Protein AF-A0A8T3A124-F1 (afdb_monomer_lite)

Organism: Dendrobium nobile (NCBI:txid94219)

Secondary structure (DSSP, 8-state):
-HHHHHHHHHHHTT---S-----HHHHHHHHHH--EEETTEEEPPPP--S---GGG---EEEETTTEEEEEEEEE--SSHHHHHHHHHHHGGG--SSS-EEEEEE-----SGGGEESSSPP---HHHHHHHHHHHHTTEEEPPEES-S-SEE----GGG--EE--EEEEEEHHHHHH-TT--EEE---SSSSBPPEEE-SSS-----------GGGTT-HHHHHHHHHHHSS---S-HHHHHHHHHHHHHHHHHHHHHHHTHHHHHHHHHHHHHHHHHHHHHH-----EEEEEE--SHHHHHHHHHS-TTTEEEEEEES-SEEE-GGGHHHHHTTSS-GGGGEEE-TTTEEEEEEEEEETTTTEEEEEESS--SSSS-SEEEEE-SEEEE---EEE--TT-TTHHHH-EEHHHHHHHHH-TTS-TTT---HHHHHHHHHHHHTSTT--HHHHHHHTEEEEE--SHHHHHHHHHHHHIIIIIIHHH-GGGGGG-EEEEE-SSSSSSTTS-HHHHHHHHHHHHHTT-EEETT-EEEEEETTEEEEEETTTEEEEEE-SEEEE---EEE-HHHHHHTTS--TTEEE-GGG-------HHHHHHHHHHHH-TT--SEE-HHHHHHHHHHHTTSHHHHHHHHHTT-SSTTHHHHTTSSS--TT--PEEHHHHHHHH-

Foldseek 3Di:
DVVVLVVVVVQVVPDDPQQDDPDPVQVVVCQAFDWEAEQRHTDTDDDDDPDDDLVQQRDQDQDVPLGTEGEEEDDADLDQVSLLVVLVSCQVVLDPPAKYKYWGFSNAAQDQLQKDADDGDDCDNNNVSVVVSCVVSQKAFAAEDFFSFFFWPPDDARPIMTGNGTTMIMHPRLCVSPVPWYKYFFFDDPYRGTYIYTYSDDDPPPPDDQGDDPVCVVDPVLVVLLVVLLPDDDDDPPVVNVVSSVVSSSVSSSVVCCVVCVVVVVVVVVVRVVSRVVSNVVRDPDPAAEEEEEDQEDVRVVCVVPDRCSRHLYEYEYQDQWYFQQLCLLCVLLPVDPLVVRIDGNNPRYDNWDFPAADVPQQKTWTAHPPDDPDPDRRIDIDHGRFYEYEHAWDFDPVPQACCVPAAAESRVLSVVCSVPPDDPPPNPRSNNLQVVLLVVLPDPPDDLVSLLLSQEEEEEAQAPSSLSNLVSVLCSCPPPVCVVRVPSNVSHAAEYAELAPWHNVVDDPVVRVVSVVVCVVSRYHYHYNWDFRHDDNFWTWTQHPVPGIDIDGHSHYYYHDGTHADPNLVVVVVPDDPRYHYDHNNDDDPDDPPVVCLVVLVVVLPPVVPQWHWPVSCVVSQVVVVVRVVVVVVCVVVVHPGLVVLVPVVDPDDDPTDDTHHSVNVVVSVD

Structure (mmCIF, N/CA/C/O backbone):
data_AF-A0A8T3A124-F1
#
_entry.id   AF-A0A8T3A124-F1
#
loop_
_atom_site.group_PDB
_atom_site.id
_atom_site.type_symbol
_atom_site.label_atom_id
_atom_site.label_alt_id
_atom_site.label_comp_id
_atom_site.label_asym_id
_atom_site.label_entity_id
_atom_site.label_seq_id
_atom_site.pdbx_PDB_ins_code
_atom_site.Cartn_x
_atom_site.Cartn_y
_atom_site.Cartn_z
_atom_site.occupancy
_atom_site.B_iso_or_equiv
_atom_site.auth_seq_id
_atom_site.auth_comp_id
_atom_site.auth_asym_id
_atom_site.auth_atom_id
_atom_site.pdbx_PDB_model_num
ATOM 1 N N . MET A 1 1 ? 6.780 -25.865 -38.787 1.00 28.72 1 MET A N 1
ATOM 2 C CA . MET A 1 1 ? 7.844 -25.115 -38.079 1.00 28.72 1 MET A CA 1
ATOM 3 C C . MET A 1 1 ? 9.268 -25.587 -38.412 1.00 28.72 1 MET A C 1
ATOM 5 O O . MET A 1 1 ? 10.178 -24.807 -38.182 1.00 28.72 1 MET A O 1
ATOM 9 N N . GLY A 1 2 ? 9.491 -26.774 -39.008 1.00 23.38 2 GLY A N 1
ATOM 10 C CA . GLY A 1 2 ? 10.838 -27.238 -39.412 1.00 23.38 2 GLY A CA 1
ATOM 11 C C . GLY A 1 2 ? 11.516 -26.424 -40.530 1.00 23.38 2 GLY A C 1
ATOM 12 O O . GLY A 1 2 ? 12.700 -26.127 -40.435 1.00 23.38 2 GLY A O 1
ATOM 13 N N . ASN A 1 3 ? 10.759 -25.941 -41.523 1.00 30.33 3 ASN A N 1
ATOM 14 C CA . ASN A 1 3 ? 11.331 -25.224 -42.679 1.00 30.33 3 ASN A CA 1
ATOM 15 C C . ASN A 1 3 ? 11.833 -23.800 -42.371 1.00 30.33 3 ASN A C 1
ATOM 17 O O . ASN A 1 3 ? 12.594 -23.243 -43.152 1.00 30.33 3 ASN A O 1
ATOM 21 N N . PHE A 1 4 ? 11.430 -23.190 -41.250 1.00 31.45 4 PHE A N 1
ATOM 22 C CA . PHE A 1 4 ? 11.894 -21.845 -40.875 1.00 31.45 4 PHE A CA 1
ATOM 23 C C . PHE A 1 4 ? 13.368 -21.860 -40.434 1.00 31.45 4 PHE A C 1
ATOM 25 O O . PHE A 1 4 ? 14.126 -20.941 -40.738 1.00 31.45 4 PHE A O 1
ATOM 32 N N . TRP A 1 5 ? 13.790 -22.947 -39.783 1.00 30.14 5 TRP A N 1
ATOM 33 C CA . TRP A 1 5 ? 15.147 -23.125 -39.269 1.00 30.14 5 TRP A CA 1
ATOM 34 C C . TRP A 1 5 ? 16.135 -23.557 -40.359 1.00 30.14 5 TRP A C 1
ATOM 36 O O . TRP A 1 5 ? 17.241 -23.027 -40.433 1.00 30.14 5 TRP A O 1
ATOM 46 N N . GLU A 1 6 ? 15.708 -24.425 -41.279 1.00 29.27 6 GLU A N 1
ATOM 47 C CA . GLU A 1 6 ? 16.516 -24.868 -42.426 1.00 29.27 6 GLU A CA 1
ATOM 48 C C . GLU A 1 6 ? 16.848 -23.727 -43.409 1.00 29.27 6 GLU A C 1
ATOM 50 O O . GLU A 1 6 ? 17.947 -23.664 -43.966 1.00 29.27 6 GLU A O 1
ATOM 55 N N . ILE A 1 7 ? 15.925 -22.775 -43.583 1.00 34.12 7 ILE A N 1
ATOM 56 C CA . ILE A 1 7 ? 16.120 -21.586 -44.427 1.00 34.12 7 ILE A CA 1
ATOM 57 C C . ILE A 1 7 ? 17.088 -20.592 -43.761 1.00 34.12 7 ILE A C 1
ATOM 59 O O . ILE A 1 7 ? 17.948 -20.009 -44.433 1.00 34.12 7 ILE A O 1
ATOM 63 N N . LEU A 1 8 ? 17.028 -20.446 -42.430 1.00 31.14 8 LEU A N 1
ATOM 64 C CA . LEU A 1 8 ? 17.985 -19.630 -41.679 1.00 31.14 8 LEU A CA 1
ATOM 65 C C . LEU A 1 8 ? 19.408 -20.208 -41.778 1.00 31.14 8 LEU A C 1
ATOM 67 O O . LEU A 1 8 ? 20.353 -19.457 -42.025 1.00 31.14 8 LEU A O 1
ATOM 71 N N . LEU A 1 9 ? 19.545 -21.536 -41.686 1.00 32.53 9 LEU A N 1
ATOM 72 C CA . LEU A 1 9 ? 20.808 -22.283 -41.793 1.00 32.53 9 LEU A CA 1
ATOM 73 C C . LEU A 1 9 ? 21.434 -22.225 -43.194 1.00 32.53 9 LEU A C 1
ATOM 75 O O . LEU A 1 9 ? 22.637 -21.999 -43.337 1.00 32.53 9 LEU A O 1
ATOM 79 N N . ASN A 1 10 ? 20.629 -22.367 -44.249 1.00 30.66 10 ASN A N 1
ATOM 80 C CA . ASN A 1 10 ? 21.133 -22.303 -45.624 1.00 30.66 10 ASN A CA 1
ATOM 81 C C . ASN A 1 10 ? 21.498 -20.873 -46.059 1.00 30.66 10 ASN A C 1
ATOM 83 O O . ASN A 1 10 ? 22.416 -20.690 -46.861 1.00 30.66 10 ASN A O 1
ATOM 87 N N . SER A 1 11 ? 20.847 -19.845 -45.499 1.00 30.91 11 SER A N 1
ATOM 88 C CA . SER A 1 11 ? 21.196 -18.442 -45.776 1.00 30.91 11 SER A CA 1
ATOM 89 C C . SER A 1 11 ? 22.445 -17.959 -45.019 1.00 30.91 11 SER A C 1
ATOM 91 O O . SER A 1 11 ? 23.184 -17.117 -45.536 1.00 30.91 11 SER A O 1
ATOM 93 N N . THR A 1 12 ? 22.728 -18.519 -43.837 1.00 31.86 12 THR A N 1
ATOM 94 C CA . THR A 1 12 ? 23.932 -18.220 -43.036 1.00 31.86 12 THR A CA 1
ATOM 95 C C . THR A 1 12 ? 25.175 -18.971 -43.520 1.00 31.86 12 THR A C 1
ATOM 97 O O . THR A 1 12 ? 26.263 -18.393 -43.501 1.00 31.86 12 THR A O 1
ATOM 100 N N . ARG A 1 13 ? 25.032 -20.191 -44.065 1.00 28.97 13 ARG A N 1
ATOM 101 C CA . ARG A 1 13 ? 26.141 -20.967 -44.664 1.00 28.97 13 ARG A CA 1
ATOM 102 C C . ARG A 1 13 ? 26.821 -20.294 -45.862 1.00 28.97 13 ARG A C 1
ATOM 104 O O . ARG A 1 13 ? 27.963 -20.616 -46.174 1.00 28.97 13 ARG A O 1
ATOM 111 N N . LEU A 1 14 ? 26.155 -19.363 -46.551 1.00 29.02 14 LEU A N 1
ATOM 112 C CA . LEU A 1 14 ? 26.583 -18.925 -47.884 1.00 29.02 14 LEU A CA 1
ATOM 113 C C . LEU A 1 14 ? 27.491 -17.689 -47.962 1.00 29.02 14 LEU A C 1
ATOM 115 O O . LEU A 1 14 ? 27.797 -17.302 -49.088 1.00 29.02 14 LEU A O 1
ATOM 119 N N . ARG A 1 15 ? 27.935 -17.081 -46.843 1.00 38.34 15 ARG A N 1
ATOM 120 C CA . ARG A 1 15 ? 29.091 -16.141 -46.753 1.00 38.34 15 ARG A CA 1
ATOM 121 C C . ARG A 1 15 ? 29.117 -15.413 -45.397 1.00 38.34 15 ARG A C 1
ATOM 123 O O . ARG A 1 15 ? 28.615 -14.292 -45.276 1.00 38.34 15 ARG A O 1
ATOM 130 N N . MET A 1 16 ? 29.784 -16.004 -44.411 1.00 31.59 16 MET A N 1
ATOM 131 C CA . MET A 1 16 ? 30.484 -15.262 -43.356 1.00 31.59 16 MET A CA 1
ATOM 132 C C . MET A 1 16 ? 31.980 -15.505 -43.582 1.00 31.59 16 MET A C 1
ATOM 134 O O . MET A 1 16 ? 32.408 -16.647 -43.697 1.00 31.59 16 MET A O 1
ATOM 138 N N . GLY A 1 17 ? 32.749 -14.440 -43.824 1.00 34.69 17 GLY A N 1
ATOM 139 C CA . GLY A 1 17 ? 34.181 -14.556 -44.120 1.00 34.69 17 GLY A CA 1
ATOM 140 C C . GLY A 1 17 ? 34.967 -15.065 -42.911 1.00 34.69 17 GLY A C 1
ATOM 141 O O . GLY A 1 17 ? 34.593 -14.728 -41.795 1.00 34.69 17 GLY A O 1
ATOM 142 N N . SER A 1 18 ? 36.007 -15.871 -43.174 1.00 32.72 18 SER A N 1
ATOM 143 C CA . SER A 1 18 ? 37.090 -16.403 -42.305 1.00 32.72 18 SER A CA 1
ATOM 144 C C . SER A 1 18 ? 36.782 -16.928 -40.889 1.00 32.72 18 SER A C 1
ATOM 146 O O . SER A 1 18 ? 37.664 -17.516 -40.279 1.00 32.72 18 SER A O 1
ATOM 148 N N . LEU A 1 19 ? 35.565 -16.789 -40.374 1.00 37.31 19 LEU A N 1
ATOM 149 C CA . LEU A 1 19 ? 35.101 -17.295 -39.085 1.00 37.31 19 LEU A CA 1
ATOM 150 C C . LEU A 1 19 ? 33.894 -18.194 -39.370 1.00 37.31 19 LEU A C 1
ATOM 152 O O . LEU A 1 19 ? 32.740 -17.772 -39.294 1.00 37.31 19 LEU A O 1
ATOM 156 N N . CYS A 1 20 ? 34.174 -19.411 -39.838 1.00 36.50 20 CYS A N 1
ATOM 157 C CA . CYS A 1 20 ? 33.150 -20.425 -40.080 1.00 36.50 20 CYS A CA 1
ATOM 158 C C . CYS A 1 20 ? 32.738 -21.081 -38.757 1.00 36.50 20 CYS A C 1
ATOM 160 O O . CYS A 1 20 ? 33.591 -21.470 -37.962 1.00 36.50 20 CYS A O 1
ATOM 162 N N . PHE A 1 21 ? 31.429 -21.221 -38.548 1.00 41.25 21 PHE A N 1
ATOM 163 C CA . PHE A 1 21 ? 30.849 -22.034 -37.480 1.00 41.25 21 PHE A CA 1
ATOM 164 C C . PHE A 1 21 ? 30.628 -23.444 -38.017 1.00 41.25 21 PHE A C 1
ATOM 166 O O . PHE A 1 21 ? 29.943 -23.612 -39.028 1.00 41.25 21 PHE A O 1
ATOM 173 N N . GLU A 1 22 ? 31.224 -24.443 -37.372 1.00 38.69 22 GLU A N 1
ATOM 174 C CA . GLU A 1 22 ? 31.132 -25.839 -37.814 1.00 38.69 22 GLU A CA 1
ATOM 175 C C . GLU A 1 22 ? 29.898 -26.566 -37.239 1.00 38.69 22 GLU A C 1
ATOM 177 O O . GLU A 1 22 ? 29.442 -27.540 -37.836 1.00 38.69 22 GLU A O 1
ATOM 182 N N . GLU A 1 23 ? 29.287 -26.067 -36.153 1.00 45.44 23 GLU A N 1
ATOM 183 C CA . GLU A 1 23 ? 28.230 -26.772 -35.404 1.00 45.44 23 GLU A CA 1
ATOM 184 C C . GLU A 1 23 ? 26.928 -25.956 -35.243 1.00 45.44 23 GLU A C 1
ATOM 186 O O . GLU A 1 23 ? 26.939 -24.750 -34.998 1.00 45.44 23 GLU A O 1
ATOM 191 N N . LEU A 1 24 ? 25.782 -26.641 -35.358 1.00 42.00 24 LEU A N 1
ATOM 192 C CA . LEU A 1 24 ? 24.419 -26.084 -35.264 1.00 42.00 24 LEU A CA 1
ATOM 193 C C . LEU A 1 24 ? 24.091 -25.540 -33.859 1.00 42.00 24 LEU A C 1
ATOM 195 O O . LEU A 1 24 ? 23.358 -24.564 -33.725 1.00 42.00 24 LEU A O 1
ATOM 199 N N . GLU A 1 25 ? 24.685 -26.142 -32.827 1.00 44.31 25 GLU A N 1
ATOM 200 C CA . GLU A 1 25 ? 24.523 -25.756 -31.418 1.00 44.31 25 GLU A CA 1
ATOM 201 C C . GLU A 1 25 ? 25.106 -24.359 -31.128 1.00 44.31 25 GLU A C 1
ATOM 203 O O . GLU A 1 25 ? 24.541 -23.607 -30.336 1.00 44.31 25 GLU A O 1
ATOM 208 N N . ALA A 1 26 ? 26.168 -23.952 -31.836 1.00 46.12 26 ALA A N 1
ATOM 209 C CA . ALA A 1 26 ? 26.762 -22.617 -31.701 1.00 46.12 26 ALA A CA 1
ATOM 210 C C . ALA A 1 26 ? 25.815 -21.498 -32.179 1.00 46.12 26 ALA A C 1
ATOM 212 O O . ALA A 1 26 ? 25.872 -20.368 -31.693 1.00 46.12 26 ALA A O 1
ATOM 213 N N . LEU A 1 27 ? 24.912 -21.805 -33.120 1.00 47.75 27 LEU A N 1
ATOM 214 C CA . LEU A 1 27 ? 23.897 -20.864 -33.600 1.00 47.75 27 LEU A CA 1
ATOM 215 C C . LEU A 1 27 ? 22.808 -20.629 -32.542 1.00 47.75 27 LEU A C 1
ATOM 217 O O . LEU A 1 27 ? 22.393 -19.489 -32.341 1.00 47.75 27 LEU A O 1
ATOM 221 N N . GLU A 1 28 ? 22.355 -21.689 -31.864 1.00 48.97 28 GLU A N 1
ATOM 222 C CA . GLU A 1 28 ? 21.362 -21.590 -30.785 1.00 48.97 28 GLU A CA 1
ATOM 223 C C . GLU A 1 28 ? 21.909 -20.796 -29.594 1.00 48.97 28 GLU A C 1
ATOM 225 O O . GLU A 1 28 ? 21.195 -19.964 -29.031 1.00 48.97 28 GLU A O 1
ATOM 230 N N . GLU A 1 29 ? 23.191 -20.971 -29.267 1.00 51.62 29 GLU A N 1
ATOM 231 C CA . GLU A 1 29 ? 23.844 -20.245 -28.177 1.00 51.62 29 GLU A CA 1
ATOM 232 C C . GLU A 1 29 ? 23.946 -18.742 -28.472 1.00 51.62 29 GLU A C 1
ATOM 234 O O . GLU A 1 29 ? 23.474 -17.940 -27.669 1.00 51.62 29 GLU A O 1
ATOM 239 N N . ILE A 1 30 ? 24.401 -18.336 -29.665 1.00 52.28 30 ILE A N 1
ATOM 240 C CA . ILE A 1 30 ? 24.423 -16.918 -30.088 1.00 52.28 30 ILE A CA 1
ATOM 241 C C . ILE A 1 30 ? 23.025 -16.277 -30.030 1.00 52.28 30 ILE A C 1
ATOM 243 O O . ILE A 1 30 ? 22.888 -15.094 -29.714 1.00 52.28 30 ILE A O 1
ATOM 247 N N . ILE A 1 31 ? 21.971 -17.041 -30.330 1.00 52.72 31 ILE A N 1
ATOM 248 C CA . ILE A 1 31 ? 20.587 -16.559 -30.228 1.00 52.72 31 ILE A CA 1
ATOM 249 C C . ILE A 1 31 ? 20.163 -16.425 -28.756 1.00 52.72 31 ILE A C 1
ATOM 251 O O . ILE A 1 31 ? 19.471 -15.464 -28.415 1.00 52.72 31 ILE A O 1
ATOM 255 N N . SER A 1 32 ? 20.595 -17.353 -27.896 1.00 53.75 32 SER A N 1
ATOM 256 C CA . SER A 1 32 ? 20.249 -17.399 -26.470 1.00 53.75 32 SER A CA 1
ATOM 257 C C . SER A 1 32 ? 20.956 -16.350 -25.606 1.00 53.75 32 SER A C 1
ATOM 259 O O . SER A 1 32 ? 20.372 -15.898 -24.631 1.00 53.75 32 SER A O 1
ATOM 261 N N . SER A 1 33 ? 22.171 -15.937 -25.970 1.00 55.03 33 SER A N 1
ATOM 262 C CA . SER A 1 33 ? 22.978 -14.961 -25.215 1.00 55.03 33 SER A CA 1
ATOM 263 C C . SER A 1 33 ? 23.183 -13.626 -25.941 1.00 55.03 33 SER A C 1
ATOM 265 O O . SER A 1 33 ? 23.828 -12.725 -25.423 1.00 55.03 33 SER A O 1
ATOM 267 N N . GLY A 1 34 ? 22.578 -13.463 -27.121 1.00 59.12 34 GLY A N 1
ATOM 268 C CA . GLY A 1 34 ? 22.602 -12.229 -27.907 1.00 59.12 34 GLY A CA 1
ATOM 269 C C . GLY A 1 34 ? 23.799 -12.134 -28.870 1.00 59.12 34 GLY A C 1
ATOM 270 O O . GLY A 1 34 ? 24.892 -12.577 -28.557 1.00 59.12 34 GLY A O 1
ATOM 271 N N . PRO A 1 35 ? 23.645 -11.552 -30.074 1.00 65.31 35 PRO A N 1
ATOM 272 C CA . PRO A 1 35 ? 24.739 -11.509 -31.045 1.00 65.31 35 PRO A CA 1
ATOM 273 C C . PRO A 1 35 ? 25.765 -10.394 -30.761 1.00 65.31 35 PRO A C 1
ATOM 275 O O . PRO A 1 35 ? 25.396 -9.222 -30.641 1.00 65.31 35 PRO A O 1
ATOM 278 N N . TRP A 1 36 ? 27.059 -10.743 -30.760 1.00 69.31 36 TRP A N 1
ATOM 279 C CA . TRP A 1 36 ? 28.193 -9.807 -30.650 1.00 69.31 36 TRP A CA 1
ATOM 280 C C . TRP A 1 36 ? 28.793 -9.465 -32.005 1.00 69.31 36 TRP A C 1
ATOM 282 O O . TRP A 1 36 ? 28.985 -10.334 -32.859 1.00 69.31 36 TRP A O 1
ATOM 292 N N . TYR A 1 37 ? 29.154 -8.195 -32.180 1.00 66.69 37 TYR A N 1
ATOM 293 C CA . TYR A 1 37 ? 29.733 -7.695 -33.417 1.00 66.69 37 TYR A CA 1
ATOM 294 C C . TYR A 1 37 ? 31.048 -6.961 -33.172 1.00 66.69 37 TYR A C 1
ATOM 296 O O . TYR A 1 37 ? 31.116 -6.056 -32.343 1.00 66.69 37 TYR A O 1
ATOM 304 N N . VAL A 1 38 ? 32.062 -7.266 -33.982 1.00 61.50 38 VAL A N 1
ATOM 305 C CA . VAL A 1 38 ? 33.296 -6.470 -34.075 1.00 61.50 38 VAL A CA 1
ATOM 306 C C . VAL A 1 38 ? 33.450 -5.990 -35.516 1.00 61.50 38 VAL A C 1
ATOM 308 O O . VAL A 1 38 ? 33.453 -6.790 -36.454 1.00 61.50 38 VAL A O 1
ATOM 311 N N . ASN A 1 39 ? 33.476 -4.669 -35.721 1.00 64.50 39 ASN A N 1
ATOM 312 C CA . ASN A 1 39 ? 33.445 -4.015 -37.042 1.00 64.50 39 ASN A CA 1
ATOM 313 C C . ASN A 1 39 ? 32.312 -4.505 -37.973 1.00 64.50 39 ASN A C 1
ATOM 315 O O . ASN A 1 39 ? 32.400 -4.470 -39.205 1.00 64.50 39 ASN A O 1
ATOM 319 N N . GLY A 1 40 ? 31.200 -4.950 -37.383 1.00 56.09 40 GLY A N 1
ATOM 320 C CA . GLY A 1 40 ? 30.032 -5.456 -38.100 1.00 56.09 40 GLY A CA 1
ATOM 321 C C . GLY A 1 40 ? 30.149 -6.892 -38.621 1.00 56.09 40 GLY A C 1
ATOM 322 O O . GLY A 1 40 ? 29.296 -7.284 -39.419 1.00 56.09 40 GLY A O 1
ATOM 323 N N . ASN A 1 41 ? 31.154 -7.656 -38.184 1.00 56.72 41 ASN A N 1
ATOM 324 C CA . ASN A 1 41 ? 31.201 -9.112 -38.326 1.00 56.72 41 ASN A CA 1
ATOM 325 C C . ASN A 1 41 ? 30.688 -9.764 -37.039 1.00 56.72 41 ASN A C 1
ATOM 327 O O . ASN A 1 41 ? 31.004 -9.274 -35.956 1.00 56.72 41 ASN A O 1
ATOM 331 N N . ILE A 1 42 ? 29.901 -10.838 -37.161 1.00 57.09 42 ILE A N 1
ATOM 332 C CA . ILE A 1 42 ? 29.441 -11.623 -36.007 1.00 57.09 42 ILE A CA 1
ATOM 333 C C . ILE A 1 42 ? 30.635 -12.400 -35.460 1.00 57.09 42 ILE A C 1
ATOM 335 O O . ILE A 1 42 ? 31.315 -13.087 -36.221 1.00 57.09 42 ILE A O 1
ATOM 339 N N . VAL A 1 43 ? 30.865 -12.301 -34.155 1.00 58.59 43 VAL A N 1
ATOM 340 C CA . VAL A 1 43 ? 31.823 -13.147 -33.437 1.00 58.59 43 VAL A CA 1
ATOM 341 C C . VAL A 1 43 ? 30.998 -14.157 -32.651 1.00 58.59 43 VAL A C 1
ATOM 343 O O . VAL A 1 43 ? 30.128 -13.754 -31.881 1.00 58.59 43 VAL A O 1
ATOM 346 N N . GLY A 1 44 ? 31.174 -15.450 -32.916 1.00 50.19 44 GLY A N 1
ATOM 347 C CA . GLY A 1 44 ? 30.336 -16.476 -32.293 1.00 50.19 44 GLY A CA 1
ATOM 348 C C . GLY A 1 44 ? 31.027 -17.212 -31.160 1.00 50.19 44 GLY A C 1
ATOM 349 O O . GLY A 1 44 ? 32.249 -17.205 -31.056 1.00 50.19 44 GLY A O 1
ATOM 350 N N . MET A 1 45 ? 30.202 -17.819 -30.312 1.00 48.62 45 MET A N 1
ATOM 351 C CA . MET A 1 45 ? 30.602 -18.461 -29.066 1.00 48.62 45 MET A CA 1
ATOM 352 C C . MET A 1 45 ? 30.986 -19.918 -29.297 1.00 48.62 45 MET A C 1
ATOM 354 O O . MET A 1 45 ? 30.255 -20.636 -29.973 1.00 48.62 45 MET A O 1
ATOM 358 N N . ASP A 1 46 ? 32.083 -20.366 -28.691 1.00 41.91 46 ASP A N 1
ATOM 359 C CA . ASP A 1 46 ? 32.303 -21.794 -28.463 1.00 41.91 46 ASP A CA 1
ATOM 360 C C . ASP A 1 46 ? 31.860 -22.151 -27.039 1.00 41.91 46 ASP A C 1
ATOM 362 O O . ASP A 1 46 ? 32.154 -21.424 -26.082 1.00 41.91 46 ASP A O 1
ATOM 366 N N . ARG A 1 47 ? 31.231 -23.322 -26.874 1.00 37.69 47 ARG A N 1
ATOM 367 C CA . ARG A 1 47 ? 31.096 -23.958 -25.559 1.00 37.69 47 ARG A CA 1
ATOM 368 C C . ARG A 1 47 ? 32.472 -24.152 -24.933 1.00 37.69 47 ARG A C 1
ATOM 370 O O . ARG A 1 47 ? 33.363 -24.754 -25.527 1.00 37.69 47 ARG A O 1
ATOM 377 N N . TRP A 1 48 ? 32.587 -23.788 -23.664 1.00 34.56 48 TRP A N 1
ATOM 378 C CA . TRP A 1 48 ? 33.675 -24.233 -22.800 1.00 34.56 48 TRP A CA 1
ATOM 379 C C . TRP A 1 48 ? 33.685 -25.782 -22.731 1.00 34.56 48 TRP A C 1
ATOM 381 O O . TRP A 1 48 ? 32.784 -26.381 -22.136 1.00 34.56 48 TRP A O 1
ATOM 391 N N . LYS A 1 49 ? 34.666 -26.443 -23.369 1.00 32.88 49 LYS A N 1
ATOM 392 C CA . LYS A 1 49 ? 35.010 -27.870 -23.185 1.00 32.88 49 LYS A CA 1
ATOM 393 C C . LYS A 1 49 ? 36.377 -27.954 -22.487 1.00 32.88 49 LYS A C 1
ATOM 395 O O . LYS A 1 49 ? 37.266 -27.166 -22.779 1.00 32.88 49 LYS A O 1
ATOM 400 N N . ILE A 1 50 ? 36.531 -28.937 -21.593 1.00 32.50 50 ILE A N 1
ATOM 401 C CA . ILE A 1 50 ? 37.646 -29.160 -20.635 1.00 32.50 50 ILE A CA 1
ATOM 402 C C . ILE A 1 50 ? 39.058 -29.247 -21.266 1.00 32.50 50 ILE A C 1
ATOM 404 O O . ILE A 1 50 ? 40.055 -29.207 -20.554 1.00 32.50 50 ILE A O 1
ATOM 408 N N . ALA A 1 51 ? 39.175 -29.302 -22.591 1.00 32.34 51 ALA A N 1
ATOM 409 C CA . ALA A 1 51 ? 40.447 -29.205 -23.294 1.00 32.34 51 ALA A CA 1
ATOM 410 C C . ALA A 1 51 ? 40.488 -27.896 -24.090 1.00 32.34 51 ALA A C 1
ATOM 412 O O . ALA A 1 51 ? 40.058 -27.840 -25.242 1.00 32.34 51 ALA A O 1
ATOM 413 N N . PHE A 1 52 ? 41.009 -26.836 -23.473 1.00 40.03 52 PHE A N 1
ATOM 414 C CA . PHE A 1 52 ? 41.429 -25.652 -24.209 1.00 40.03 52 PHE A CA 1
ATOM 415 C C . PHE A 1 52 ? 42.615 -26.052 -25.101 1.00 40.03 52 PHE A C 1
ATOM 417 O O . PHE A 1 52 ? 43.706 -26.333 -24.609 1.00 40.03 52 PHE A O 1
ATOM 424 N N . SER A 1 53 ? 42.404 -26.136 -26.416 1.00 35.62 53 SER A N 1
ATOM 425 C CA . SER A 1 53 ? 43.509 -26.253 -27.372 1.00 35.62 53 SER A CA 1
ATOM 426 C C . SER A 1 53 ? 44.089 -24.854 -27.617 1.00 35.62 53 SER A C 1
ATOM 428 O O . SER A 1 53 ? 43.304 -23.923 -27.809 1.00 35.62 53 SER A O 1
ATOM 430 N N . PRO A 1 54 ? 45.417 -24.666 -27.710 1.00 37.31 54 PRO A N 1
ATOM 431 C CA . PRO A 1 54 ? 46.046 -23.404 -28.128 1.00 37.31 54 PRO A CA 1
ATOM 432 C C . PRO A 1 54 ? 45.512 -22.831 -29.458 1.00 37.31 54 PRO A C 1
ATOM 434 O O . PRO A 1 54 ? 45.691 -21.651 -29.741 1.00 37.31 54 PRO A O 1
ATOM 437 N N . SER A 1 55 ? 44.807 -23.641 -30.258 1.00 38.88 55 SER A N 1
ATOM 438 C CA . SER A 1 55 ? 44.088 -23.236 -31.473 1.00 38.88 55 SER A CA 1
ATOM 439 C C . SER A 1 55 ? 42.710 -22.585 -31.234 1.00 38.88 55 SER A C 1
ATOM 441 O O . SER A 1 55 ? 42.020 -22.263 -32.197 1.00 38.88 55 SER A O 1
ATOM 443 N N . SER A 1 56 ? 42.287 -22.396 -29.978 1.00 39.34 56 SER A N 1
ATOM 444 C CA . SER A 1 56 ? 40.986 -21.802 -29.597 1.00 39.34 56 SER A CA 1
ATOM 445 C C . SER A 1 56 ? 41.023 -20.269 -29.498 1.00 39.34 56 SER A C 1
ATOM 447 O O . SER A 1 56 ? 39.995 -19.639 -29.255 1.00 39.34 56 SER A O 1
ATOM 449 N N . PHE A 1 57 ? 42.183 -19.644 -29.738 1.00 43.34 57 PHE A N 1
ATOM 450 C CA . PHE A 1 57 ? 42.258 -18.233 -30.128 1.00 43.34 57 PHE A CA 1
ATOM 451 C C . PHE A 1 57 ? 41.661 -18.071 -31.530 1.00 43.34 57 PHE A C 1
ATOM 453 O O . PHE A 1 57 ? 42.358 -18.127 -32.543 1.00 43.34 57 PHE A O 1
ATOM 460 N N . LYS A 1 58 ? 40.340 -17.914 -31.611 1.00 48.97 58 LYS A N 1
ATOM 461 C CA . LYS A 1 58 ? 39.623 -17.797 -32.884 1.00 48.97 58 LYS A CA 1
ATOM 462 C C . LYS A 1 58 ? 39.664 -16.364 -33.419 1.00 48.97 58 LYS A C 1
ATOM 464 O O . LYS A 1 58 ? 38.673 -15.642 -33.407 1.00 48.97 58 LYS A O 1
ATOM 469 N N . GLY A 1 59 ? 40.825 -16.006 -33.963 1.00 53.59 59 GLY A N 1
ATOM 470 C CA . GLY A 1 59 ? 40.976 -14.913 -34.919 1.00 53.59 59 GLY A CA 1
ATOM 471 C C . GLY A 1 59 ? 42.015 -13.885 -34.503 1.00 53.59 59 GLY A C 1
ATOM 472 O O . GLY A 1 59 ? 41.719 -12.946 -33.768 1.00 53.59 59 GLY A O 1
ATOM 473 N N . GLU A 1 60 ? 43.223 -14.025 -35.043 1.00 53.56 60 GLU A N 1
ATOM 474 C CA . GLU A 1 60 ? 44.084 -12.870 -35.267 1.00 53.56 60 GLU A CA 1
ATOM 475 C C . GLU A 1 60 ? 43.443 -12.041 -36.385 1.00 53.56 60 GLU A C 1
ATOM 477 O O . GLU A 1 60 ? 43.411 -12.445 -37.549 1.00 53.56 60 GLU A O 1
ATOM 482 N N . LEU A 1 61 ? 42.846 -10.909 -36.024 1.00 58.44 61 LEU A N 1
ATOM 483 C CA . LEU A 1 61 ? 42.339 -9.955 -36.993 1.00 58.44 61 LEU A CA 1
ATOM 484 C C . LEU A 1 61 ? 43.489 -9.023 -37.371 1.00 58.44 61 LEU A C 1
ATOM 486 O O . LEU A 1 61 ? 43.827 -8.111 -36.618 1.00 58.44 61 LEU A O 1
ATOM 490 N N . ASP A 1 62 ? 44.094 -9.256 -38.533 1.00 57.19 62 ASP A N 1
ATOM 491 C CA . ASP A 1 62 ? 45.053 -8.316 -39.110 1.00 57.19 62 ASP A CA 1
ATOM 492 C C . ASP A 1 62 ? 44.290 -7.088 -39.632 1.00 57.19 62 ASP A C 1
ATOM 494 O O . ASP A 1 62 ? 43.549 -7.148 -40.619 1.00 57.19 62 ASP A O 1
ATOM 498 N N . ILE A 1 63 ? 44.442 -5.964 -38.932 1.00 61.34 63 ILE A N 1
ATOM 499 C CA . ILE A 1 63 ? 43.813 -4.692 -39.277 1.00 61.34 63 ILE A CA 1
ATOM 500 C C . ILE A 1 63 ? 44.844 -3.829 -40.015 1.00 61.34 63 ILE A C 1
ATOM 502 O O . ILE A 1 63 ? 45.906 -3.530 -39.455 1.00 61.34 63 ILE A O 1
ATOM 506 N N . PRO A 1 64 ? 44.554 -3.377 -41.252 1.00 48.22 64 PRO A N 1
ATOM 507 C CA . PRO A 1 64 ? 45.436 -2.462 -41.968 1.00 48.22 64 PRO A CA 1
ATOM 508 C C . PRO A 1 64 ? 45.774 -1.241 -41.102 1.00 48.22 64 PRO A C 1
ATOM 510 O O . PRO A 1 64 ? 44.869 -0.609 -40.566 1.00 48.22 64 PRO A O 1
ATOM 513 N N . LEU A 1 65 ? 47.067 -0.920 -40.973 1.00 53.78 65 LEU A N 1
ATOM 514 C CA . LEU A 1 65 ? 47.615 0.201 -40.183 1.00 53.78 65 LEU A CA 1
ATOM 515 C C . LEU A 1 65 ? 47.523 0.076 -38.645 1.00 53.78 65 LEU A C 1
ATOM 517 O O . LEU A 1 65 ? 48.140 0.885 -37.961 1.00 53.78 65 LEU A O 1
ATOM 521 N N . MET A 1 66 ? 46.818 -0.920 -38.091 1.00 56.38 66 MET A N 1
ATOM 522 C CA . MET A 1 66 ? 46.634 -1.091 -36.632 1.00 56.38 66 MET A CA 1
ATOM 523 C C . MET A 1 66 ? 47.171 -2.424 -36.091 1.00 56.38 66 MET A C 1
ATOM 525 O O . MET A 1 66 ? 46.990 -2.737 -34.914 1.00 56.38 66 MET A O 1
ATOM 529 N N . GLY A 1 67 ? 47.834 -3.205 -36.945 1.00 66.31 67 GLY A N 1
ATOM 530 C CA . GLY A 1 67 ? 48.459 -4.467 -36.575 1.00 66.31 67 GLY A CA 1
ATOM 531 C C . GLY A 1 67 ? 47.452 -5.583 -36.307 1.00 66.31 67 GLY A C 1
ATOM 532 O O . GLY A 1 67 ? 46.307 -5.558 -36.758 1.00 66.31 67 GLY A O 1
ATOM 533 N N . ARG A 1 68 ? 47.918 -6.591 -35.581 1.00 71.06 68 ARG A N 1
ATOM 534 C CA . ARG A 1 68 ? 47.224 -7.854 -35.361 1.00 71.06 68 ARG A CA 1
ATOM 535 C C . ARG A 1 68 ? 46.488 -7.853 -34.027 1.00 71.06 68 ARG A C 1
ATOM 537 O O . ARG A 1 68 ? 47.118 -7.710 -32.982 1.00 71.06 68 ARG A O 1
ATOM 544 N N . TRP A 1 69 ? 45.170 -8.024 -34.065 1.00 73.81 69 TRP A N 1
ATOM 545 C CA . TRP A 1 69 ? 44.302 -8.009 -32.885 1.00 73.81 69 TRP A CA 1
ATOM 546 C C . TRP A 1 69 ? 43.860 -9.414 -32.507 1.00 73.81 69 TRP A C 1
ATOM 548 O O . TRP A 1 69 ? 43.373 -10.150 -33.362 1.00 73.81 69 TRP A O 1
ATOM 558 N N . ARG A 1 70 ? 43.969 -9.777 -31.225 1.00 75.50 70 ARG A N 1
ATOM 559 C CA . ARG A 1 70 ? 43.406 -11.037 -30.717 1.00 75.50 70 ARG A CA 1
ATOM 560 C C . ARG A 1 70 ? 41.992 -10.805 -30.209 1.00 75.50 70 ARG A C 1
ATOM 562 O O . ARG A 1 70 ? 41.781 -9.952 -29.349 1.00 75.50 70 ARG A O 1
ATOM 569 N N . ILE A 1 71 ? 41.033 -11.562 -30.730 1.00 73.56 71 ILE A N 1
ATOM 570 C CA . ILE A 1 71 ? 39.629 -11.468 -30.323 1.00 73.56 71 ILE A CA 1
ATOM 571 C C . ILE A 1 71 ? 39.196 -12.810 -29.739 1.00 73.56 71 ILE A C 1
ATOM 573 O O . ILE A 1 71 ? 39.358 -13.848 -30.376 1.00 73.56 71 ILE A O 1
ATOM 577 N N . THR A 1 72 ? 38.613 -12.769 -28.543 1.00 73.88 72 THR A N 1
ATOM 578 C CA . THR A 1 72 ? 38.058 -13.941 -27.860 1.00 73.88 72 THR A CA 1
ATOM 579 C C . THR A 1 72 ? 36.637 -13.643 -27.405 1.00 73.88 72 THR A C 1
ATOM 581 O O . THR A 1 72 ? 36.350 -12.548 -26.916 1.00 73.88 72 THR A O 1
ATOM 584 N N . THR A 1 73 ? 35.740 -14.620 -27.533 1.00 71.25 73 THR A N 1
ATOM 585 C CA . THR A 1 73 ? 34.385 -14.536 -26.979 1.00 71.25 73 THR A CA 1
ATOM 586 C C . THR A 1 73 ? 34.164 -15.511 -25.840 1.00 71.25 73 THR A C 1
ATOM 588 O O . THR A 1 73 ? 34.640 -16.641 -25.906 1.00 71.25 73 THR A O 1
ATOM 591 N N . ILE A 1 74 ? 33.420 -15.095 -24.815 1.00 74.00 74 ILE A N 1
ATOM 592 C CA . ILE A 1 74 ? 33.158 -15.915 -23.632 1.00 74.00 74 ILE A CA 1
ATOM 593 C C . ILE A 1 74 ? 31.664 -16.073 -23.347 1.00 74.00 74 ILE A C 1
ATOM 595 O O . ILE A 1 74 ? 30.884 -15.143 -23.534 1.00 74.00 74 ILE A O 1
ATOM 599 N N . TYR A 1 75 ? 31.296 -17.241 -22.823 1.00 74.31 75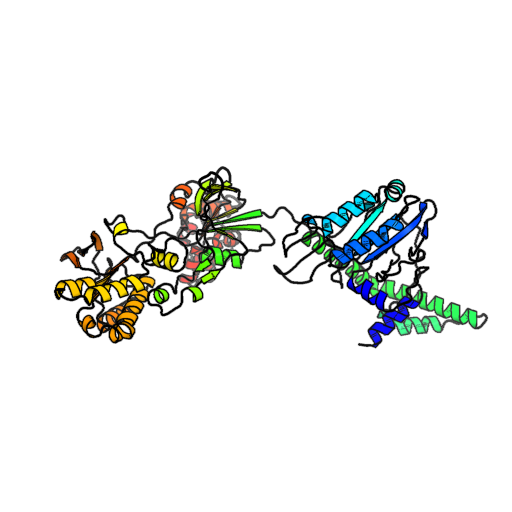 TYR A N 1
ATOM 600 C CA . TYR A 1 75 ? 29.998 -17.499 -22.206 1.00 74.31 75 TYR A CA 1
ATOM 601 C C . TYR A 1 75 ? 30.214 -17.977 -20.766 1.00 74.31 75 TYR A C 1
ATOM 603 O O . TYR A 1 75 ? 30.648 -19.105 -20.518 1.00 74.31 75 TYR A O 1
ATOM 611 N N . GLY A 1 76 ? 29.945 -17.106 -19.797 1.00 72.50 76 GLY A N 1
ATOM 612 C CA . GLY A 1 76 ? 29.998 -17.427 -18.377 1.00 72.50 76 GLY A CA 1
ATOM 613 C C . GLY A 1 76 ? 28.788 -18.258 -17.960 1.00 72.50 76 GLY A C 1
ATOM 614 O O . GLY A 1 76 ? 27.673 -18.025 -18.414 1.00 72.50 76 GLY A O 1
ATOM 615 N N . ARG A 1 77 ? 28.970 -19.220 -17.052 1.00 74.56 77 ARG A N 1
ATOM 616 C CA . ARG A 1 77 ? 27.843 -19.897 -16.383 1.00 74.56 77 ARG A CA 1
ATOM 617 C C . ARG A 1 77 ? 27.459 -19.134 -15.117 1.00 74.56 77 ARG A C 1
ATOM 619 O O . ARG A 1 77 ? 28.276 -18.416 -14.582 1.00 74.56 77 ARG A O 1
ATOM 626 N N . LYS A 1 78 ? 26.255 -19.323 -14.568 1.00 72.81 78 LYS A N 1
ATOM 627 C CA . LYS A 1 78 ? 25.849 -18.657 -13.304 1.00 72.81 78 LYS A CA 1
ATOM 628 C C . LYS A 1 78 ? 26.508 -19.230 -12.037 1.00 72.81 78 LYS A C 1
ATOM 630 O O . LYS A 1 78 ? 26.383 -18.650 -10.963 1.00 72.81 78 LYS A O 1
ATOM 635 N N . ASP A 1 79 ? 27.165 -20.382 -12.150 1.00 78.31 79 ASP A N 1
ATOM 636 C CA . ASP A 1 79 ? 27.817 -21.085 -11.042 1.00 78.31 79 ASP A CA 1
ATOM 637 C C . ASP A 1 79 ? 29.209 -20.499 -10.762 1.00 78.31 79 ASP A C 1
ATOM 639 O O . ASP A 1 79 ? 30.034 -20.394 -11.670 1.00 78.31 79 ASP A O 1
ATOM 643 N N . VAL A 1 80 ? 29.477 -20.143 -9.501 1.00 78.31 80 VAL A N 1
ATOM 644 C CA . VAL A 1 80 ? 30.725 -19.487 -9.078 1.00 78.31 80 VAL A CA 1
ATOM 645 C C . VAL A 1 80 ? 31.957 -20.357 -9.343 1.00 78.31 80 VAL A C 1
ATOM 647 O O . VAL A 1 80 ? 32.982 -19.827 -9.764 1.00 78.31 80 VAL A O 1
ATOM 650 N N . TYR A 1 81 ? 31.871 -21.676 -9.147 1.00 79.44 81 TYR A N 1
ATOM 651 C CA . TYR A 1 81 ? 33.006 -22.572 -9.379 1.00 79.44 81 TYR A CA 1
ATOM 652 C C . TYR A 1 81 ? 33.322 -22.677 -10.870 1.00 79.44 81 TYR A C 1
ATOM 654 O O . TYR A 1 81 ? 34.478 -22.556 -11.264 1.00 79.44 81 TYR A O 1
ATOM 662 N N . LYS A 1 82 ? 32.287 -22.783 -11.710 1.00 76.88 82 LYS A N 1
ATOM 663 C CA . LYS A 1 82 ? 32.447 -22.854 -13.172 1.00 76.88 82 LYS A CA 1
ATOM 664 C C . LYS A 1 82 ? 32.928 -21.533 -13.777 1.00 76.88 82 LYS A C 1
ATOM 666 O O . LYS A 1 82 ? 33.667 -21.540 -14.753 1.00 76.88 82 LYS A O 1
ATOM 671 N N . ILE A 1 83 ? 32.532 -20.395 -13.199 1.00 75.88 83 ILE A N 1
ATOM 672 C CA . ILE A 1 83 ? 33.088 -19.081 -13.565 1.00 75.88 83 ILE A CA 1
ATOM 673 C C . ILE A 1 83 ? 34.582 -19.017 -13.228 1.00 75.88 83 ILE A C 1
ATOM 675 O O . ILE A 1 83 ? 35.369 -18.511 -14.020 1.00 75.88 83 ILE A O 1
ATOM 679 N N . ARG A 1 84 ? 34.992 -19.519 -12.060 1.00 81.12 84 ARG A N 1
ATOM 680 C CA . ARG A 1 84 ? 36.405 -19.519 -11.663 1.00 81.12 84 ARG A CA 1
ATOM 681 C C . ARG A 1 84 ? 37.249 -20.424 -12.558 1.00 81.12 84 ARG A C 1
ATOM 683 O O . ARG A 1 84 ? 38.343 -20.038 -12.951 1.00 81.12 84 ARG A O 1
ATOM 690 N N . GLU A 1 85 ? 36.726 -21.592 -12.915 1.00 79.81 85 GLU A N 1
ATOM 691 C CA . GLU A 1 85 ? 37.346 -22.474 -13.904 1.00 79.81 85 GLU A CA 1
ATOM 692 C C . GLU A 1 85 ? 37.548 -21.771 -15.258 1.00 79.81 85 GLU A C 1
ATOM 694 O O . GLU A 1 85 ? 38.627 -21.874 -15.840 1.00 79.81 85 GLU A O 1
ATOM 699 N N . LEU A 1 86 ? 36.560 -20.990 -15.719 1.00 78.31 86 LEU A N 1
ATOM 700 C CA . LEU A 1 86 ? 36.682 -20.162 -16.923 1.00 78.31 86 LEU A CA 1
ATOM 701 C C . LEU A 1 86 ? 37.838 -19.153 -16.815 1.00 78.31 86 LEU A C 1
ATOM 703 O O . LEU A 1 86 ? 38.609 -19.033 -17.764 1.00 78.31 86 LEU A O 1
ATOM 707 N N . TRP A 1 87 ? 37.991 -18.460 -15.680 1.00 82.31 87 TRP A N 1
ATOM 708 C CA . TRP A 1 87 ? 39.100 -17.515 -15.472 1.00 82.31 87 TRP A CA 1
ATOM 709 C C . TRP A 1 87 ? 40.462 -18.204 -15.480 1.00 82.31 87 TRP A C 1
ATOM 711 O O . TRP A 1 87 ? 41.340 -17.791 -16.233 1.00 82.31 87 TRP A O 1
ATOM 721 N N . ASN A 1 88 ? 40.602 -19.302 -14.736 1.00 81.50 88 ASN A N 1
ATOM 722 C CA . ASN A 1 88 ? 41.839 -20.084 -14.688 1.00 81.50 88 ASN A CA 1
ATOM 723 C C . ASN A 1 88 ? 42.212 -20.664 -16.061 1.00 81.50 88 ASN A C 1
ATOM 725 O O . ASN A 1 88 ? 43.388 -20.825 -16.368 1.00 81.50 88 ASN A O 1
ATOM 729 N N . GLY A 1 89 ? 41.214 -20.995 -16.884 1.00 76.06 89 GLY A N 1
ATOM 730 C CA . GLY A 1 89 ? 41.425 -21.469 -18.248 1.00 76.06 89 GLY A CA 1
ATOM 731 C C . GLY A 1 89 ? 41.799 -20.363 -19.235 1.00 76.06 89 GLY A C 1
ATOM 732 O O . GLY A 1 89 ? 42.449 -20.657 -20.226 1.00 76.06 89 GLY A O 1
ATOM 733 N N . LEU A 1 90 ? 41.403 -19.108 -18.993 1.00 77.31 90 LEU A N 1
ATOM 734 C CA . LEU A 1 90 ? 41.725 -17.968 -19.863 1.00 77.31 90 LEU A CA 1
ATOM 735 C C . LEU A 1 90 ? 43.077 -17.329 -19.529 1.00 77.31 90 LEU A C 1
ATOM 737 O O . LEU A 1 90 ? 43.764 -16.864 -20.434 1.00 77.31 90 LEU A O 1
ATOM 741 N N . GLU A 1 91 ? 43.459 -17.311 -18.254 1.00 82.44 91 GLU A N 1
ATOM 742 C CA . GLU A 1 91 ? 44.666 -16.641 -17.753 1.00 82.44 91 GLU A CA 1
ATOM 743 C C . GLU A 1 91 ? 45.967 -17.028 -18.492 1.00 82.44 91 GLU A C 1
ATOM 745 O O . GLU A 1 91 ? 46.665 -16.120 -18.939 1.00 82.44 91 GLU A O 1
ATOM 750 N N . PRO A 1 92 ? 46.271 -18.315 -18.773 1.00 78.12 92 PRO A N 1
ATOM 751 C CA . PRO A 1 92 ? 47.500 -18.705 -19.482 1.00 78.12 92 PRO A CA 1
ATOM 752 C C . PRO A 1 92 ? 47.582 -18.194 -20.924 1.00 78.12 92 PRO A C 1
ATOM 754 O O . PRO A 1 92 ? 48.637 -18.232 -21.556 1.00 78.12 92 PRO A O 1
ATOM 757 N N . HIS A 1 93 ? 46.448 -17.772 -21.472 1.00 73.06 93 HIS A N 1
ATOM 758 C CA . HIS A 1 93 ? 46.297 -17.365 -22.856 1.00 73.06 93 HIS A CA 1
ATOM 759 C C . HIS A 1 93 ? 46.327 -15.845 -23.007 1.00 73.06 93 HIS A C 1
ATOM 761 O O . HIS A 1 93 ? 46.577 -15.346 -24.105 1.00 73.06 93 HIS A O 1
ATOM 767 N N . ILE A 1 94 ? 46.152 -15.091 -21.921 1.00 76.06 94 ILE A N 1
ATOM 768 C CA . ILE A 1 94 ? 46.248 -13.636 -21.955 1.00 76.06 94 ILE A CA 1
ATOM 769 C C . ILE A 1 94 ? 47.718 -13.240 -22.105 1.00 76.06 94 ILE A C 1
ATOM 771 O O . ILE A 1 94 ? 48.499 -13.234 -21.162 1.00 76.06 94 ILE A O 1
ATOM 775 N N . SER A 1 95 ? 48.103 -12.923 -23.338 1.00 67.62 95 SER A N 1
ATOM 776 C CA . SER A 1 95 ? 49.430 -12.403 -23.656 1.00 67.62 95 SER A CA 1
ATOM 777 C C . SER A 1 95 ? 49.447 -10.877 -23.562 1.00 67.62 95 SER A C 1
ATOM 779 O O . SER A 1 95 ? 48.545 -10.197 -24.061 1.00 67.62 95 SER A O 1
ATOM 781 N N . THR A 1 96 ? 50.524 -10.347 -22.984 1.00 65.81 96 THR A N 1
ATOM 782 C CA . THR A 1 96 ? 50.860 -8.915 -22.970 1.00 65.81 96 THR A CA 1
ATOM 783 C C . THR A 1 96 ? 51.359 -8.404 -24.321 1.00 65.81 96 THR A C 1
ATOM 785 O O . THR A 1 96 ? 51.491 -7.196 -24.502 1.00 65.81 96 THR A O 1
ATOM 788 N N . ASP A 1 97 ? 51.621 -9.289 -25.285 1.00 71.75 97 ASP A N 1
ATOM 789 C CA . ASP A 1 97 ? 52.195 -8.921 -26.576 1.00 71.75 97 ASP A CA 1
ATOM 790 C C . ASP A 1 97 ? 51.073 -8.631 -27.575 1.00 71.75 97 ASP A C 1
ATOM 792 O O . ASP A 1 97 ? 50.509 -9.546 -28.177 1.00 71.75 97 ASP A O 1
ATOM 796 N N . GLY A 1 98 ? 50.728 -7.353 -27.740 1.00 79.12 98 GLY A N 1
ATOM 797 C CA . GLY A 1 98 ? 49.747 -6.874 -28.722 1.00 79.12 98 GLY A CA 1
ATOM 798 C C . GLY A 1 98 ? 48.335 -6.605 -28.169 1.00 79.12 98 GLY A C 1
ATOM 799 O O . GLY A 1 98 ? 48.054 -6.877 -26.998 1.00 79.12 98 GLY A O 1
ATOM 800 N N . PRO A 1 99 ? 47.444 -6.005 -28.980 1.00 84.31 99 PRO A N 1
ATOM 801 C CA . PRO A 1 99 ? 46.093 -5.626 -28.566 1.00 84.31 99 PRO A CA 1
ATOM 802 C C . PRO A 1 99 ? 45.126 -6.818 -28.510 1.00 84.31 99 PRO A C 1
ATOM 804 O O . PRO A 1 99 ? 45.084 -7.654 -29.418 1.00 84.31 99 PRO A O 1
ATOM 807 N N . MET A 1 100 ? 44.313 -6.871 -27.451 1.00 84.00 100 MET A N 1
ATOM 808 C CA . MET A 1 100 ? 43.347 -7.945 -27.203 1.00 84.00 100 MET A CA 1
ATOM 809 C C . MET A 1 100 ? 41.956 -7.406 -26.852 1.00 84.00 100 MET A C 1
ATOM 811 O O . MET A 1 100 ? 41.825 -6.429 -26.115 1.00 84.00 100 MET A O 1
ATOM 815 N N . VAL A 1 101 ? 40.921 -8.089 -27.347 1.00 82.94 101 VAL A N 1
ATOM 816 C CA . VAL A 1 101 ? 39.510 -7.853 -27.017 1.00 82.94 101 VAL A CA 1
ATOM 817 C C . VAL A 1 101 ? 38.876 -9.161 -26.551 1.00 82.94 101 VAL A C 1
ATOM 819 O O . VAL A 1 101 ? 38.889 -10.153 -27.278 1.00 82.94 101 VAL A O 1
ATOM 822 N N . ILE A 1 102 ? 38.270 -9.146 -25.366 1.00 84.19 102 ILE A N 1
ATOM 823 C CA . ILE A 1 102 ? 37.473 -10.253 -24.833 1.00 84.19 102 ILE A CA 1
ATOM 824 C C . ILE A 1 102 ? 36.032 -9.767 -24.673 1.00 84.19 102 ILE A C 1
ATOM 826 O O . ILE A 1 102 ? 35.770 -8.824 -23.930 1.00 84.19 102 ILE A O 1
ATOM 830 N N . GLY A 1 103 ? 35.087 -10.387 -25.375 1.00 82.75 103 GLY A N 1
ATOM 831 C CA . GLY A 1 103 ? 33.674 -9.994 -25.352 1.00 82.75 103 GLY A CA 1
ATOM 832 C C . GLY A 1 103 ? 32.737 -11.155 -25.061 1.00 82.75 103 GLY A C 1
ATOM 833 O O . GLY A 1 103 ? 33.092 -12.299 -25.288 1.00 82.75 103 GLY A O 1
ATOM 834 N N . GLY A 1 104 ? 31.527 -10.905 -24.580 1.00 80.38 104 GLY A N 1
ATOM 835 C CA . GLY A 1 104 ? 30.532 -11.971 -24.444 1.00 80.38 104 GLY A CA 1
ATOM 836 C C . GLY A 1 104 ? 29.581 -11.784 -23.277 1.00 80.38 104 GLY A C 1
ATOM 837 O O . GLY A 1 104 ? 29.605 -10.742 -22.617 1.00 80.38 104 GLY A O 1
ATOM 838 N N . ASP A 1 105 ? 28.781 -12.814 -23.016 1.00 82.81 105 ASP A N 1
ATOM 839 C CA . ASP A 1 105 ? 27.925 -12.906 -21.836 1.00 82.81 105 ASP A CA 1
ATOM 840 C C . ASP A 1 105 ? 28.755 -13.427 -20.660 1.00 82.81 105 ASP A C 1
ATOM 842 O O . ASP A 1 105 ? 29.124 -14.598 -20.601 1.00 82.81 105 ASP A O 1
ATOM 846 N N . PHE A 1 106 ? 29.063 -12.562 -19.696 1.00 84.00 106 PHE A N 1
ATOM 847 C CA . PHE A 1 106 ? 29.857 -12.958 -18.534 1.00 84.00 106 PHE A CA 1
ATOM 848 C C . PHE A 1 106 ? 29.027 -13.684 -17.462 1.00 84.00 106 PHE A C 1
ATOM 850 O O . PHE A 1 106 ? 29.625 -14.239 -16.540 1.00 84.00 106 PHE A O 1
ATOM 857 N N . ASN A 1 107 ? 27.687 -13.612 -17.501 1.00 83.38 107 ASN A N 1
ATOM 858 C CA . ASN A 1 107 ? 26.763 -14.085 -16.452 1.00 83.38 107 ASN A CA 1
ATOM 859 C C . ASN A 1 107 ? 27.181 -13.723 -15.007 1.00 83.38 107 ASN A C 1
ATOM 861 O O . ASN A 1 107 ? 26.838 -14.401 -14.036 1.00 83.38 107 ASN A O 1
ATOM 865 N N . CYS A 1 108 ? 27.937 -12.633 -14.850 1.00 84.69 108 CYS A N 1
ATOM 866 C CA . CYS A 1 108 ? 28.538 -12.212 -13.592 1.00 84.69 108 CYS A CA 1
ATOM 867 C C . CYS A 1 108 ? 28.556 -10.681 -13.503 1.00 84.69 108 CYS A C 1
ATOM 869 O O . CYS A 1 108 ? 29.222 -9.999 -14.294 1.00 84.69 108 CYS A O 1
ATOM 871 N N . LEU A 1 109 ? 27.817 -10.156 -12.523 1.00 87.44 109 LEU A N 1
ATOM 872 C CA . LEU A 1 109 ? 27.687 -8.727 -12.229 1.00 87.44 109 LEU A CA 1
ATOM 873 C C . LEU A 1 109 ? 28.977 -8.182 -11.597 1.00 87.44 109 LEU A C 1
ATOM 875 O O . LEU A 1 109 ? 29.583 -8.859 -10.769 1.00 87.44 109 LEU A O 1
ATOM 879 N N . LEU A 1 110 ? 29.380 -6.956 -11.944 1.00 85.06 110 LEU A N 1
ATOM 880 C CA . LEU A 1 110 ? 30.571 -6.309 -11.373 1.00 85.06 110 LEU A CA 1
ATOM 881 C C . LEU A 1 110 ? 30.225 -5.365 -10.221 1.00 85.06 110 LEU A C 1
ATOM 883 O O . LEU A 1 110 ? 31.030 -5.188 -9.304 1.00 85.06 110 LEU A O 1
ATOM 887 N N . SER A 1 111 ? 29.042 -4.759 -10.252 1.00 84.38 111 SER A N 1
ATOM 888 C CA . SER A 1 111 ? 28.617 -3.794 -9.247 1.00 84.38 111 SER A CA 1
ATOM 889 C C . SER A 1 111 ? 27.107 -3.824 -8.998 1.00 84.38 111 SER A C 1
ATOM 891 O O . SER A 1 111 ? 26.351 -4.542 -9.654 1.00 84.38 111 SER A O 1
ATOM 893 N N . LYS A 1 112 ? 26.653 -3.046 -8.008 1.00 83.69 112 LYS A N 1
ATOM 894 C CA . LYS A 1 112 ? 25.226 -2.928 -7.677 1.00 83.69 112 LYS A CA 1
ATOM 895 C C . LYS A 1 112 ? 24.456 -2.231 -8.798 1.00 83.69 112 LYS A C 1
ATOM 897 O O . LYS A 1 112 ? 23.302 -2.564 -9.040 1.00 83.69 112 LYS A O 1
ATOM 902 N N . GLU A 1 113 ? 25.100 -1.279 -9.460 1.00 83.94 113 GLU A N 1
ATOM 903 C CA . GLU A 1 113 ? 24.542 -0.462 -10.537 1.00 83.94 113 GLU A CA 1
ATOM 904 C C . GLU A 1 113 ? 24.223 -1.307 -11.779 1.00 83.94 113 GLU A C 1
ATOM 906 O O . GLU A 1 113 ? 23.371 -0.936 -12.578 1.00 83.94 113 GLU A O 1
ATOM 911 N N . ASP A 1 114 ? 24.839 -2.485 -11.903 1.00 87.06 114 ASP A N 1
ATOM 912 C CA . ASP A 1 114 ? 24.609 -3.432 -12.996 1.00 87.06 114 ASP A CA 1
ATOM 913 C C . ASP A 1 114 ? 23.285 -4.186 -12.910 1.00 87.06 114 ASP A C 1
ATOM 915 O O . ASP A 1 114 ? 22.997 -5.009 -13.779 1.00 87.06 114 ASP A O 1
ATOM 919 N N . LYS A 1 115 ? 22.498 -3.957 -11.859 1.00 87.31 115 LYS A N 1
ATOM 920 C CA . LYS A 1 115 ? 21.252 -4.671 -11.617 1.00 87.31 115 LYS A CA 1
ATOM 921 C C . LYS A 1 115 ? 20.125 -3.720 -11.259 1.00 87.31 115 LYS A C 1
ATOM 923 O O . LYS A 1 115 ? 20.243 -2.901 -10.349 1.00 87.31 115 LYS A O 1
ATOM 928 N N . LYS A 1 116 ? 18.985 -3.924 -11.911 1.00 82.81 116 LYS A N 1
ATOM 929 C CA . LYS A 1 116 ? 17.720 -3.272 -11.587 1.00 82.81 116 LYS A CA 1
ATOM 930 C C . LYS A 1 116 ? 16.680 -4.319 -11.203 1.00 82.81 116 LYS A C 1
ATOM 932 O O . LYS A 1 116 ? 16.408 -5.247 -11.966 1.00 82.81 116 LYS A O 1
ATOM 937 N N . GLU A 1 117 ? 16.108 -4.114 -10.015 1.00 82.75 117 GLU A N 1
ATOM 938 C CA . GLU A 1 117 ? 15.112 -4.976 -9.368 1.00 82.75 117 GLU A CA 1
ATOM 939 C C . GLU A 1 117 ? 15.594 -6.418 -9.073 1.00 82.75 117 GLU A C 1
ATOM 941 O O . GLU A 1 117 ? 16.725 -6.824 -9.359 1.00 82.75 117 GLU A O 1
ATOM 946 N N . GLY A 1 118 ? 14.737 -7.207 -8.419 1.00 79.69 118 GLY A N 1
ATOM 947 C CA . GLY A 1 118 ? 15.038 -8.578 -8.000 1.00 79.69 118 GLY A CA 1
ATOM 948 C C . GLY A 1 118 ? 15.869 -8.672 -6.713 1.00 79.69 118 GLY A C 1
ATOM 949 O O . GLY A 1 118 ? 15.861 -7.782 -5.864 1.00 79.69 118 GLY A O 1
ATOM 950 N N . ARG A 1 119 ? 16.576 -9.798 -6.524 1.00 75.06 119 ARG A N 1
ATOM 951 C CA . ARG A 1 119 ? 17.408 -10.011 -5.323 1.00 75.06 119 ARG A CA 1
ATOM 952 C C . ARG A 1 119 ? 18.521 -8.965 -5.245 1.00 75.06 119 ARG A C 1
ATOM 954 O O . ARG A 1 119 ? 19.214 -8.734 -6.235 1.00 75.06 119 ARG A O 1
ATOM 961 N N . ARG A 1 120 ? 18.725 -8.400 -4.049 1.00 76.38 120 ARG A N 1
ATOM 962 C CA . ARG A 1 120 ? 19.782 -7.419 -3.771 1.00 76.38 120 ARG A CA 1
ATOM 963 C C . ARG A 1 120 ? 21.141 -7.951 -4.233 1.00 76.38 120 ARG A C 1
ATOM 965 O O . ARG A 1 120 ? 21.517 -9.069 -3.888 1.00 76.38 120 ARG A O 1
ATOM 972 N N . PHE A 1 121 ? 21.880 -7.126 -4.973 1.00 80.50 121 PHE A N 1
ATOM 973 C CA . PHE A 1 121 ? 23.266 -7.420 -5.320 1.00 80.50 121 PHE A CA 1
ATOM 974 C C . PHE A 1 121 ? 24.120 -7.552 -4.053 1.00 80.50 121 PHE A C 1
ATOM 976 O O . PHE A 1 121 ? 24.094 -6.684 -3.175 1.00 80.50 121 PHE A O 1
ATOM 983 N N . LEU A 1 122 ? 24.889 -8.635 -3.988 1.00 77.25 122 LEU A N 1
ATOM 984 C CA . LEU A 1 122 ? 25.900 -8.879 -2.970 1.00 77.25 122 LEU A CA 1
ATOM 985 C C . LEU A 1 122 ? 27.244 -9.014 -3.676 1.00 77.25 122 LEU A C 1
ATOM 987 O O . LEU A 1 122 ? 27.368 -9.802 -4.617 1.00 77.25 122 LEU A O 1
ATOM 991 N N . PHE A 1 123 ? 28.250 -8.284 -3.192 1.00 81.69 123 PHE A N 1
ATOM 992 C CA . PHE A 1 123 ? 29.627 -8.367 -3.681 1.00 81.69 123 PHE A CA 1
ATOM 993 C C . PHE A 1 123 ? 30.295 -9.656 -3.168 1.00 81.69 123 PHE A C 1
ATOM 995 O O . PHE A 1 123 ? 31.165 -9.650 -2.297 1.00 81.69 123 PHE A O 1
ATOM 1002 N N . SER A 1 124 ? 29.761 -10.778 -3.646 1.00 82.50 124 SER A N 1
ATOM 1003 C CA . SER A 1 124 ? 30.120 -12.148 -3.290 1.00 82.50 124 SER A CA 1
ATOM 1004 C C . SER A 1 124 ? 31.367 -12.615 -4.051 1.00 82.50 124 SER A C 1
ATOM 1006 O O . SER A 1 124 ? 32.022 -11.829 -4.734 1.00 82.50 124 SER A O 1
ATOM 1008 N N . MET A 1 125 ? 31.724 -13.893 -3.911 1.00 82.81 125 MET A N 1
ATOM 1009 C CA . MET A 1 125 ? 32.964 -14.451 -4.459 1.00 82.81 125 MET A CA 1
ATOM 1010 C C . MET A 1 125 ? 33.068 -14.316 -5.990 1.00 82.81 125 MET A C 1
ATOM 1012 O O . MET A 1 125 ? 34.100 -13.873 -6.470 1.00 82.81 125 MET A O 1
ATOM 1016 N N . GLY A 1 126 ? 31.994 -14.559 -6.753 1.00 83.00 126 GLY A N 1
ATOM 1017 C CA . GLY A 1 126 ? 32.016 -14.426 -8.222 1.00 83.00 126 GLY A CA 1
ATOM 1018 C C . GLY A 1 126 ? 32.426 -13.027 -8.728 1.00 83.00 126 GLY A C 1
ATOM 1019 O O . GLY A 1 126 ? 33.410 -12.921 -9.460 1.00 83.00 126 GLY A O 1
ATOM 1020 N N . PRO A 1 127 ? 31.733 -11.941 -8.322 1.00 84.69 127 PRO A N 1
ATOM 1021 C CA . PRO A 1 127 ? 32.123 -10.568 -8.666 1.00 84.69 127 PRO A CA 1
ATOM 1022 C C . PRO A 1 127 ? 33.546 -10.187 -8.227 1.00 84.69 127 PRO A C 1
ATOM 1024 O O . PRO A 1 127 ? 34.238 -9.469 -8.951 1.00 84.69 127 PRO A O 1
ATOM 1027 N N . LYS A 1 128 ? 33.990 -10.667 -7.054 1.00 85.31 128 LYS A N 1
ATOM 1028 C CA . LYS A 1 128 ? 35.355 -10.446 -6.549 1.00 85.31 128 LYS A CA 1
ATOM 1029 C C . LYS A 1 128 ? 36.398 -11.118 -7.437 1.00 85.31 128 LYS A C 1
ATOM 1031 O O . LYS A 1 128 ? 37.345 -10.453 -7.842 1.00 85.31 128 LYS A O 1
ATOM 1036 N N . ASP A 1 1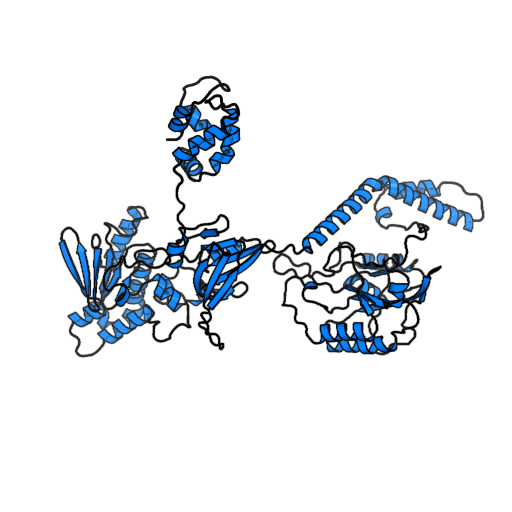29 ? 36.188 -12.388 -7.773 1.00 86.31 129 ASP A N 1
ATOM 1037 C CA . ASP A 1 129 ? 37.084 -13.163 -8.631 1.00 86.31 129 ASP A CA 1
ATOM 1038 C C . ASP A 1 129 ? 37.199 -12.523 -10.015 1.00 86.31 129 ASP A C 1
ATOM 1040 O O . ASP A 1 129 ? 38.302 -12.313 -10.506 1.00 86.31 129 ASP A O 1
ATOM 1044 N N . LYS A 1 130 ? 36.068 -12.120 -10.613 1.00 86.56 130 LYS A N 1
ATOM 1045 C CA . LYS A 1 130 ? 36.058 -11.433 -11.911 1.00 86.56 130 LYS A CA 1
ATOM 1046 C C . LYS A 1 130 ? 36.843 -10.119 -11.869 1.00 86.56 130 LYS A C 1
ATOM 1048 O O . LYS A 1 130 ? 37.625 -9.848 -12.774 1.00 86.56 130 LYS A O 1
ATOM 1053 N N . ARG A 1 131 ? 36.655 -9.301 -10.825 1.00 88.00 131 ARG A N 1
ATOM 1054 C CA . ARG A 1 131 ? 37.406 -8.045 -10.671 1.00 88.00 131 ARG A CA 1
ATOM 1055 C C . ARG A 1 131 ? 38.899 -8.308 -10.478 1.00 88.00 131 ARG A C 1
ATOM 1057 O O . ARG A 1 131 ? 39.701 -7.632 -11.106 1.00 88.00 131 ARG A O 1
ATOM 1064 N N . SER A 1 132 ? 39.256 -9.297 -9.659 1.00 88.38 132 SER A N 1
ATOM 1065 C CA . SER A 1 132 ? 40.650 -9.696 -9.451 1.00 88.38 132 SER A CA 1
ATOM 1066 C C . SER A 1 132 ? 41.298 -10.158 -10.754 1.00 88.38 132 SER A C 1
ATOM 1068 O O . SER A 1 132 ? 42.375 -9.685 -11.087 1.00 88.38 132 SER A O 1
ATOM 1070 N N . PHE A 1 133 ? 40.620 -11.018 -11.516 1.00 88.88 133 PHE A N 1
ATOM 1071 C CA . PHE A 1 133 ? 41.085 -11.496 -12.816 1.00 88.88 133 PHE A CA 1
ATOM 1072 C C . PHE A 1 133 ? 41.353 -10.341 -13.785 1.00 88.88 133 PHE A C 1
ATOM 1074 O O . PHE A 1 133 ? 42.416 -10.298 -14.398 1.00 88.88 133 PHE A O 1
ATOM 1081 N N . MET A 1 134 ? 40.429 -9.376 -13.874 1.00 89.94 134 MET A N 1
ATOM 1082 C CA . MET A 1 134 ? 40.606 -8.192 -14.718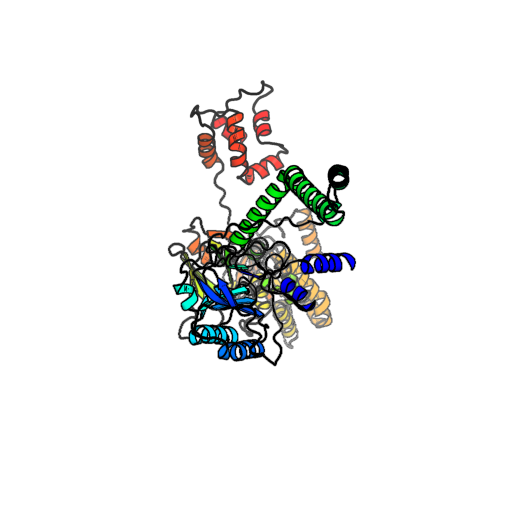 1.00 89.94 134 MET A CA 1
ATOM 1083 C C . MET A 1 134 ? 41.827 -7.364 -14.303 1.00 89.94 134 MET A C 1
ATOM 1085 O O . MET A 1 134 ? 42.623 -6.980 -15.152 1.00 89.94 134 MET A O 1
ATOM 1089 N N . THR A 1 135 ? 42.003 -7.119 -13.002 1.00 89.31 135 THR A N 1
ATOM 1090 C CA . THR A 1 135 ? 43.136 -6.339 -12.486 1.00 89.31 135 THR A CA 1
ATOM 1091 C C . THR A 1 135 ? 44.475 -7.051 -12.685 1.00 89.31 135 THR A C 1
ATOM 1093 O O . THR A 1 135 ? 45.435 -6.410 -13.099 1.00 89.31 135 THR A O 1
ATOM 1096 N N . THR A 1 136 ? 44.549 -8.359 -12.428 1.00 88.69 136 THR A N 1
ATOM 1097 C CA . THR A 1 136 ? 45.792 -9.138 -12.567 1.00 88.69 136 THR A CA 1
ATOM 1098 C C . THR A 1 136 ? 46.249 -9.255 -14.022 1.00 88.69 136 THR A C 1
ATOM 1100 O O . THR A 1 136 ? 47.447 -9.297 -14.279 1.00 88.69 136 THR A O 1
ATOM 1103 N N . ASN A 1 137 ? 45.310 -9.262 -14.971 1.00 87.31 137 ASN A N 1
ATOM 1104 C CA . ASN A 1 137 ? 45.586 -9.499 -16.389 1.00 87.31 137 ASN A CA 1
ATOM 1105 C C . ASN A 1 137 ? 45.580 -8.222 -17.255 1.00 87.31 137 ASN A C 1
ATOM 1107 O O . ASN A 1 137 ? 45.489 -8.321 -18.477 1.00 87.31 137 ASN A O 1
ATOM 1111 N N . ASP A 1 138 ? 45.652 -7.030 -16.646 1.00 90.31 138 ASP A N 1
ATOM 1112 C CA . ASP A 1 138 ? 45.602 -5.733 -17.347 1.00 90.31 138 ASP A CA 1
ATOM 1113 C C . ASP A 1 138 ? 44.374 -5.589 -18.270 1.00 90.31 138 ASP A C 1
ATOM 1115 O O . ASP A 1 138 ? 44.467 -5.102 -19.391 1.00 90.31 138 ASP A O 1
ATOM 1119 N N . LEU A 1 139 ? 43.201 -6.041 -17.820 1.00 90.00 139 LEU A N 1
ATOM 1120 C CA . LEU A 1 139 ? 41.961 -5.957 -18.591 1.00 90.00 139 LEU A CA 1
ATOM 1121 C C . LEU A 1 139 ? 41.048 -4.854 -18.058 1.00 90.00 139 LEU A C 1
ATOM 1123 O O . LEU A 1 139 ? 40.654 -4.831 -16.891 1.00 90.00 139 LEU A O 1
ATOM 1127 N N . HIS A 1 140 ? 40.624 -3.988 -18.966 1.00 88.25 140 HIS A N 1
ATOM 1128 C CA . HIS A 1 140 ? 39.825 -2.800 -18.703 1.00 88.25 140 HIS A CA 1
ATOM 1129 C C . HIS A 1 140 ? 38.480 -2.904 -19.412 1.00 88.25 140 HIS A C 1
ATOM 1131 O O . HIS A 1 140 ? 38.394 -3.327 -20.565 1.00 88.25 140 HIS A O 1
ATOM 1137 N N . GLU A 1 141 ? 37.407 -2.511 -18.729 1.00 88.69 141 GLU A N 1
ATOM 1138 C CA . GLU A 1 141 ? 36.088 -2.405 -19.352 1.00 88.69 141 GLU A CA 1
ATOM 1139 C C . GLU A 1 141 ? 36.012 -1.142 -20.217 1.00 88.69 141 GLU A C 1
ATOM 1141 O O . GLU A 1 141 ? 36.345 -0.048 -19.764 1.00 88.69 141 GLU A O 1
ATOM 1146 N N . LEU A 1 142 ? 35.541 -1.291 -21.457 1.00 84.50 142 LEU A N 1
ATOM 1147 C CA . LEU A 1 142 ? 35.296 -0.154 -22.339 1.00 84.50 142 LEU A CA 1
ATOM 1148 C C . LEU A 1 142 ? 34.028 0.610 -21.934 1.00 84.50 142 LEU A C 1
ATOM 1150 O O . LEU A 1 142 ? 33.035 0.030 -21.488 1.00 84.50 142 LEU A O 1
ATOM 1154 N N . GLY A 1 143 ? 34.030 1.924 -22.173 1.00 82.00 143 GLY A N 1
ATOM 1155 C CA . GLY A 1 143 ? 32.808 2.725 -22.122 1.00 82.00 143 GLY A CA 1
ATOM 1156 C C . GLY A 1 143 ? 31.782 2.247 -23.155 1.00 82.00 143 GLY A C 1
ATOM 1157 O O . GLY A 1 143 ? 32.132 1.613 -24.155 1.00 82.00 143 GLY A O 1
ATOM 1158 N N . TYR A 1 144 ? 30.505 2.568 -22.937 1.00 88.25 144 TYR A N 1
ATOM 1159 C CA . TYR A 1 144 ? 29.427 2.158 -23.835 1.00 88.25 144 TYR A CA 1
ATOM 1160 C C . TYR A 1 144 ? 28.440 3.287 -24.152 1.00 88.25 144 TYR A C 1
ATOM 1162 O O . TYR A 1 144 ? 28.302 4.251 -23.403 1.00 88.25 144 TYR A O 1
ATOM 1170 N N . VAL A 1 145 ? 27.736 3.145 -25.277 1.00 83.06 145 VAL A N 1
ATOM 1171 C CA . VAL A 1 145 ? 26.647 4.019 -25.735 1.00 83.06 145 VAL A CA 1
ATOM 1172 C C . VAL A 1 145 ? 25.417 3.163 -26.023 1.00 83.06 145 VAL A C 1
ATOM 1174 O O . VAL A 1 145 ? 25.497 2.200 -26.785 1.00 83.06 145 VAL A O 1
ATOM 1177 N N . GLY A 1 146 ? 24.274 3.533 -25.446 1.00 84.88 146 GLY A N 1
ATOM 1178 C CA . GLY A 1 146 ? 23.008 2.803 -25.563 1.00 84.88 146 GLY A CA 1
ATOM 1179 C C . GLY A 1 146 ? 22.435 2.416 -24.192 1.00 84.88 146 GLY A C 1
ATOM 1180 O O . GLY A 1 146 ? 22.826 3.007 -23.185 1.00 84.88 146 GLY A O 1
ATOM 1181 N N . PRO A 1 147 ? 21.499 1.450 -24.129 1.00 86.06 147 PRO A N 1
ATOM 1182 C CA . PRO A 1 147 ? 20.862 1.031 -22.883 1.00 86.06 147 PRO A CA 1
ATOM 1183 C C . PRO A 1 147 ? 21.879 0.487 -21.875 1.00 86.06 147 PRO A C 1
ATOM 1185 O O . PRO A 1 147 ? 22.768 -0.280 -22.242 1.00 86.06 147 PRO A O 1
ATOM 1188 N N . MET A 1 148 ? 21.730 0.842 -20.595 1.00 87.56 148 MET A N 1
ATOM 1189 C CA . MET A 1 148 ? 22.628 0.379 -19.525 1.00 87.56 148 MET A CA 1
ATOM 1190 C C . MET A 1 148 ? 22.569 -1.139 -19.329 1.00 87.56 148 MET A C 1
ATOM 1192 O O . MET A 1 148 ? 23.600 -1.789 -19.193 1.00 87.56 148 MET A O 1
ATOM 1196 N N . PHE A 1 149 ? 21.366 -1.713 -19.306 1.00 90.25 149 PHE A N 1
ATOM 1197 C CA . PHE A 1 149 ? 21.174 -3.141 -19.071 1.00 90.25 149 PHE A CA 1
ATOM 1198 C C . PHE A 1 149 ? 21.161 -3.906 -20.390 1.00 90.25 149 PHE A C 1
ATOM 1200 O O . PHE A 1 149 ? 20.427 -3.553 -21.317 1.00 90.25 149 PHE A O 1
ATOM 1207 N N . THR A 1 150 ? 21.954 -4.972 -20.454 1.00 89.62 150 THR A N 1
ATOM 1208 C CA . THR A 1 150 ? 22.096 -5.804 -21.649 1.00 89.62 150 THR A CA 1
ATOM 1209 C C . THR A 1 150 ? 21.163 -7.009 -21.640 1.00 89.62 150 THR A C 1
ATOM 1211 O O . THR A 1 150 ? 20.834 -7.494 -22.711 1.00 89.62 150 THR A O 1
ATOM 1214 N N . TRP A 1 151 ? 20.616 -7.405 -20.488 1.00 90.88 151 TRP A N 1
ATOM 1215 C CA . TRP A 1 151 ? 19.651 -8.498 -20.362 1.00 90.88 151 TRP A CA 1
ATOM 1216 C C . TRP A 1 151 ? 18.374 -8.088 -19.613 1.00 90.88 151 TRP A C 1
ATOM 1218 O O . TRP A 1 151 ? 18.420 -7.280 -18.678 1.00 90.88 151 TRP A O 1
ATOM 1228 N N . SER A 1 152 ? 17.229 -8.675 -19.980 1.00 87.88 152 SER A N 1
ATOM 1229 C CA . SER A 1 152 ? 15.976 -8.579 -19.221 1.00 87.88 152 SER A CA 1
ATOM 1230 C C . SER A 1 152 ? 15.197 -9.889 -19.206 1.00 87.88 152 SER A C 1
ATOM 1232 O O . SER A 1 152 ? 14.973 -10.500 -20.239 1.00 87.88 152 SER A O 1
ATOM 1234 N N . ASN A 1 153 ? 14.621 -10.246 -18.058 1.00 87.69 153 ASN A N 1
ATOM 1235 C CA . ASN A 1 153 ? 13.740 -11.415 -17.956 1.00 87.69 153 ASN A CA 1
ATOM 1236 C C . ASN A 1 153 ? 12.375 -11.269 -18.673 1.00 87.69 153 ASN A C 1
ATOM 1238 O O . ASN A 1 153 ? 11.522 -12.145 -18.523 1.00 87.69 153 ASN A O 1
ATOM 1242 N N . ASN A 1 154 ? 12.125 -10.151 -19.367 1.00 83.88 154 ASN A N 1
ATOM 1243 C CA . ASN A 1 154 ? 10.901 -9.836 -20.115 1.00 83.88 154 ASN A CA 1
ATOM 1244 C C . ASN A 1 154 ? 9.584 -9.920 -19.311 1.00 83.88 154 ASN A C 1
ATOM 1246 O O . ASN A 1 154 ? 8.492 -9.955 -19.885 1.00 83.88 154 ASN A O 1
ATOM 1250 N N . LYS A 1 155 ? 9.649 -9.894 -17.972 1.00 82.38 155 LYS A N 1
ATOM 1251 C CA . LYS A 1 155 ? 8.459 -9.825 -17.110 1.00 82.38 155 LYS A CA 1
ATOM 1252 C C . LYS A 1 155 ? 7.917 -8.394 -17.013 1.00 82.38 155 LYS A C 1
ATOM 1254 O O . LYS A 1 155 ? 8.537 -7.422 -17.454 1.00 82.38 155 LYS A O 1
ATOM 1259 N N . LYS A 1 156 ? 6.708 -8.246 -16.467 1.00 77.00 156 LYS A N 1
ATOM 1260 C CA . LYS A 1 156 ? 6.015 -6.953 -16.331 1.00 77.00 156 LYS A CA 1
ATOM 1261 C C . LYS A 1 156 ? 6.151 -6.401 -14.905 1.00 77.00 156 LYS A C 1
ATOM 1263 O O . LYS A 1 156 ? 6.175 -7.166 -13.947 1.00 77.00 156 LYS A O 1
ATOM 1268 N N . ARG A 1 157 ? 6.152 -5.066 -14.778 1.00 69.31 157 ARG A N 1
ATOM 1269 C CA . ARG A 1 157 ? 6.097 -4.323 -13.501 1.00 69.31 157 ARG A CA 1
ATOM 1270 C C . ARG A 1 157 ? 7.176 -4.781 -12.501 1.00 69.31 157 ARG A C 1
ATOM 1272 O O . ARG A 1 157 ? 8.341 -4.842 -12.871 1.00 69.31 157 ARG A O 1
ATOM 1279 N N . MET A 1 158 ? 6.782 -5.099 -11.265 1.00 62.62 158 MET A N 1
ATOM 1280 C CA . MET A 1 158 ? 7.668 -5.426 -10.139 1.00 62.62 158 MET A CA 1
ATOM 1281 C C . MET A 1 158 ? 8.441 -6.741 -10.317 1.00 62.62 158 MET A C 1
ATOM 1283 O O . MET A 1 158 ? 9.441 -6.952 -9.641 1.00 62.62 158 MET A O 1
ATOM 1287 N N . ASP A 1 159 ? 8.005 -7.614 -11.230 1.00 71.56 159 ASP A N 1
ATOM 1288 C CA . ASP A 1 159 ? 8.691 -8.880 -11.514 1.00 71.56 159 ASP A CA 1
ATOM 1289 C C . ASP A 1 159 ? 9.779 -8.740 -12.590 1.00 71.56 159 ASP A C 1
ATOM 1291 O O . ASP A 1 159 ? 10.494 -9.708 -12.879 1.00 71.56 159 ASP A O 1
ATOM 1295 N N . ARG A 1 160 ? 9.894 -7.563 -13.225 1.00 82.00 160 ARG A N 1
ATOM 1296 C CA . ARG A 1 160 ? 10.909 -7.288 -14.244 1.00 82.00 160 ARG A CA 1
ATOM 1297 C C . ARG A 1 160 ? 12.273 -7.164 -13.586 1.00 82.00 160 ARG A C 1
ATOM 1299 O O . ARG A 1 160 ? 12.451 -6.342 -12.702 1.00 82.00 160 ARG A O 1
ATOM 1306 N N . ILE A 1 161 ? 13.233 -7.945 -14.066 1.00 86.62 161 ILE A N 1
ATOM 1307 C CA . ILE A 1 161 ? 14.637 -7.877 -13.655 1.00 86.62 161 ILE A CA 1
ATOM 1308 C C . ILE A 1 161 ? 15.454 -7.513 -14.886 1.00 86.62 161 ILE A C 1
ATOM 1310 O O . ILE A 1 161 ? 15.205 -8.045 -15.973 1.00 86.62 161 ILE A O 1
ATOM 1314 N N . MET A 1 162 ? 16.411 -6.607 -14.711 1.00 89.44 162 MET A N 1
ATOM 1315 C CA . MET A 1 162 ? 17.358 -6.225 -15.753 1.00 89.44 162 MET A CA 1
ATOM 1316 C C . MET A 1 162 ? 18.779 -6.244 -15.207 1.00 89.44 162 MET A C 1
ATOM 1318 O O . MET A 1 162 ? 19.025 -5.803 -14.083 1.00 89.44 162 MET A O 1
ATOM 1322 N N . GLU A 1 163 ? 19.704 -6.774 -16.000 1.00 91.00 163 GLU A N 1
ATOM 1323 C CA . GLU A 1 163 ? 21.095 -6.980 -15.602 1.00 91.00 163 GLU A CA 1
ATOM 1324 C C . GLU A 1 163 ? 22.050 -6.598 -16.740 1.00 91.00 163 GLU A C 1
ATOM 1326 O O . GLU A 1 163 ? 21.724 -6.740 -17.919 1.00 91.00 163 GLU A O 1
ATOM 1331 N N . ARG A 1 164 ? 23.237 -6.088 -16.396 1.00 90.75 164 ARG A N 1
ATOM 1332 C CA . ARG A 1 164 ? 24.328 -5.830 -17.347 1.00 90.75 164 ARG A CA 1
ATOM 1333 C C . ARG A 1 164 ? 25.305 -7.009 -17.345 1.00 90.75 164 ARG A C 1
ATOM 1335 O O . ARG A 1 164 ? 26.269 -7.025 -16.568 1.00 90.75 164 ARG A O 1
ATOM 1342 N N . LEU A 1 165 ? 25.018 -7.994 -18.196 1.00 88.69 165 LEU A N 1
ATOM 1343 C CA . LEU A 1 165 ? 25.742 -9.267 -18.302 1.00 88.69 165 LEU A CA 1
ATOM 1344 C C . LEU A 1 165 ? 26.748 -9.267 -19.459 1.00 88.69 165 LEU A C 1
ATOM 1346 O O . LEU A 1 165 ? 27.917 -9.599 -19.252 1.00 88.69 165 LEU A O 1
ATOM 1350 N N . ASP A 1 166 ? 26.309 -8.818 -20.634 1.00 88.75 166 ASP A N 1
ATOM 1351 C CA . ASP A 1 166 ? 27.136 -8.715 -21.838 1.00 88.75 166 ASP A CA 1
ATOM 1352 C C . ASP A 1 166 ? 28.124 -7.552 -21.769 1.00 88.75 166 ASP A C 1
ATOM 1354 O O . ASP A 1 166 ? 27.724 -6.414 -21.507 1.00 88.75 166 ASP A O 1
ATOM 1358 N N . ARG A 1 167 ? 29.415 -7.826 -21.986 1.00 88.69 167 ARG A N 1
ATOM 1359 C CA . ARG A 1 167 ? 30.491 -6.821 -21.911 1.00 88.69 167 ARG A CA 1
ATOM 1360 C C . ARG A 1 167 ? 31.577 -7.069 -22.943 1.00 88.69 167 ARG A C 1
ATOM 1362 O O . ARG A 1 167 ? 31.702 -8.171 -23.470 1.00 88.69 167 ARG A O 1
ATOM 1369 N N . MET A 1 168 ? 32.393 -6.043 -23.178 1.00 87.75 168 MET A N 1
ATOM 1370 C CA . MET A 1 168 ? 33.686 -6.173 -23.845 1.00 87.75 168 MET A CA 1
ATOM 1371 C C . MET A 1 168 ? 34.767 -5.517 -22.993 1.00 87.75 168 MET A C 1
ATOM 1373 O O . MET A 1 168 ? 34.632 -4.366 -22.574 1.00 87.75 168 MET A O 1
ATOM 1377 N N . ILE A 1 169 ? 35.823 -6.277 -22.733 1.00 89.69 169 ILE A N 1
ATOM 1378 C CA . ILE A 1 169 ? 37.003 -5.861 -21.982 1.00 89.69 169 ILE A CA 1
ATOM 1379 C C . ILE A 1 169 ? 38.229 -5.956 -22.890 1.00 89.69 169 ILE A C 1
ATOM 1381 O O . ILE A 1 169 ? 38.289 -6.808 -23.778 1.00 89.69 169 ILE A O 1
ATOM 1385 N N . VAL A 1 170 ? 39.190 -5.064 -22.694 1.00 89.75 170 VAL A N 1
ATOM 1386 C CA . VAL A 1 170 ? 40.382 -4.937 -23.540 1.00 89.75 170 VAL A CA 1
ATOM 1387 C C . VAL A 1 170 ? 41.629 -4.737 -22.696 1.00 89.75 170 VAL A C 1
ATOM 1389 O O . VAL A 1 170 ? 41.520 -4.281 -21.563 1.00 89.75 170 VAL A O 1
ATOM 1392 N N . ASN A 1 171 ? 42.807 -5.040 -23.236 1.00 90.06 171 ASN A N 1
ATOM 1393 C CA . ASN A 1 171 ? 44.062 -4.734 -22.547 1.00 90.06 171 ASN A CA 1
ATOM 1394 C C . ASN A 1 171 ? 44.548 -3.295 -22.787 1.00 90.06 171 ASN A C 1
ATOM 1396 O O . ASN A 1 171 ? 44.070 -2.619 -23.705 1.00 90.06 171 ASN A O 1
ATOM 1400 N N . SER A 1 172 ? 45.524 -2.820 -22.005 1.00 88.19 172 SER A N 1
ATOM 1401 C CA . SER A 1 172 ? 46.061 -1.458 -22.168 1.00 88.19 172 SER A CA 1
ATOM 1402 C C . SER A 1 172 ? 46.640 -1.213 -23.566 1.00 88.19 172 SER A C 1
ATOM 1404 O O . SER A 1 172 ? 46.504 -0.117 -24.108 1.00 88.19 172 SER A O 1
ATOM 1406 N N . ASN A 1 173 ? 47.212 -2.238 -24.209 1.00 86.69 173 ASN A N 1
ATOM 1407 C CA . ASN A 1 173 ? 47.703 -2.140 -25.589 1.00 86.69 173 ASN A CA 1
ATOM 1408 C C . ASN A 1 173 ? 46.600 -1.742 -26.579 1.00 86.69 173 ASN A C 1
ATOM 1410 O O . ASN A 1 173 ? 46.825 -0.894 -27.439 1.00 86.69 173 ASN A O 1
ATOM 1414 N N . ALA A 1 174 ? 45.403 -2.322 -26.459 1.00 84.19 174 ALA A N 1
ATOM 1415 C CA . ALA A 1 174 ? 44.270 -1.978 -27.314 1.00 84.19 174 ALA A CA 1
ATOM 1416 C C . ALA A 1 174 ? 43.798 -0.528 -27.100 1.00 84.19 174 ALA A C 1
ATOM 1418 O O . ALA A 1 174 ? 43.511 0.169 -28.075 1.00 84.19 174 ALA A O 1
ATOM 1419 N N . ILE A 1 175 ? 43.776 -0.058 -25.848 1.00 83.69 175 ILE A N 1
ATOM 1420 C CA . ILE A 1 175 ? 43.413 1.329 -25.501 1.00 83.69 175 ILE A CA 1
ATOM 1421 C C . ILE A 1 175 ? 44.450 2.317 -26.046 1.00 83.69 175 ILE A C 1
ATOM 1423 O O . ILE A 1 175 ? 44.088 3.362 -26.581 1.00 83.69 175 ILE A O 1
ATOM 1427 N N . ASN A 1 176 ? 45.738 1.976 -25.963 1.00 83.38 176 ASN A N 1
ATOM 1428 C CA . ASN A 1 176 ? 46.821 2.820 -26.469 1.00 83.38 176 ASN A CA 1
ATOM 1429 C C . ASN A 1 176 ? 46.775 2.989 -27.991 1.00 83.38 176 ASN A C 1
ATOM 1431 O O . ASN A 1 176 ? 47.123 4.052 -28.498 1.00 83.38 176 ASN A O 1
ATOM 1435 N N . ILE A 1 177 ? 46.327 1.964 -28.720 1.00 79.88 177 ILE A N 1
ATOM 1436 C CA . ILE A 1 177 ? 46.157 2.048 -30.175 1.00 79.88 177 ILE A CA 1
ATOM 1437 C C . ILE A 1 177 ? 44.949 2.922 -30.540 1.00 79.88 177 ILE A C 1
ATOM 1439 O O . ILE A 1 177 ? 45.003 3.656 -31.527 1.00 79.88 177 ILE A O 1
ATOM 1443 N N . ASN A 1 178 ? 43.855 2.851 -29.775 1.00 75.00 178 ASN A N 1
ATOM 1444 C CA . ASN A 1 178 ? 42.680 3.690 -29.992 1.00 75.00 178 ASN A CA 1
ATOM 1445 C C . ASN A 1 178 ? 41.990 4.044 -28.663 1.00 75.00 178 ASN A C 1
ATOM 1447 O O . ASN A 1 178 ? 41.250 3.248 -28.088 1.00 75.00 178 ASN A O 1
ATOM 1451 N N . GLN A 1 179 ? 42.173 5.286 -28.213 1.00 74.88 179 GLN A N 1
ATOM 1452 C CA . GLN A 1 179 ? 41.578 5.787 -26.967 1.00 74.88 179 GLN A CA 1
ATOM 1453 C C . GLN A 1 179 ? 40.071 6.079 -27.082 1.00 74.88 179 GLN A C 1
ATOM 1455 O O . GLN A 1 179 ? 39.408 6.316 -26.076 1.00 74.88 179 GLN A O 1
ATOM 1460 N N . HIS A 1 180 ? 39.509 6.059 -28.294 1.00 75.81 180 HIS A N 1
ATOM 1461 C CA . HIS A 1 180 ? 38.095 6.335 -28.561 1.00 75.81 180 HIS A CA 1
ATOM 1462 C C . HIS A 1 180 ? 37.245 5.064 -28.698 1.00 75.81 180 HIS A C 1
ATOM 1464 O O . HIS A 1 180 ? 36.104 5.127 -29.163 1.00 75.81 180 HIS A O 1
ATOM 1470 N N . LEU A 1 181 ? 37.782 3.901 -28.315 1.00 81.00 181 LEU A N 1
ATOM 1471 C CA . LEU A 1 181 ? 37.036 2.648 -28.337 1.00 81.00 181 LEU A CA 1
ATOM 1472 C C . LEU A 1 181 ? 35.811 2.732 -27.425 1.00 81.00 181 LEU A C 1
ATOM 1474 O O . LEU A 1 181 ? 35.909 2.969 -26.222 1.00 81.00 181 LEU A O 1
ATOM 1478 N N . VAL A 1 182 ? 34.644 2.498 -28.018 1.00 83.75 182 VAL A N 1
ATOM 1479 C CA . VAL A 1 182 ? 33.362 2.515 -27.320 1.00 83.75 182 VAL A CA 1
ATOM 1480 C C . VAL A 1 182 ? 32.488 1.371 -27.809 1.00 83.75 182 VAL A C 1
ATOM 1482 O O . VAL A 1 182 ? 32.410 1.082 -29.008 1.00 83.75 182 VAL A O 1
ATOM 1485 N N . VAL A 1 183 ? 31.808 0.721 -26.873 1.00 87.44 183 VAL A N 1
ATOM 1486 C CA . VAL A 1 183 ? 30.874 -0.367 -27.160 1.00 87.44 183 VAL A CA 1
ATOM 1487 C C . VAL A 1 183 ? 29.485 0.217 -27.399 1.00 87.44 183 VAL A C 1
ATOM 1489 O O . VAL A 1 183 ? 28.967 0.994 -26.607 1.00 87.44 183 VAL A O 1
ATOM 1492 N N . LYS A 1 184 ? 28.831 -0.148 -28.496 1.00 85.62 184 LYS A N 1
ATOM 1493 C CA . LYS A 1 184 ? 27.446 0.240 -28.775 1.00 85.62 184 LYS A CA 1
ATOM 1494 C C . LYS A 1 184 ? 26.503 -0.880 -28.362 1.00 85.62 184 LYS A C 1
ATOM 1496 O O . LYS A 1 184 ? 26.567 -1.969 -28.923 1.00 85.62 184 LYS A O 1
ATOM 1501 N N . HIS A 1 185 ? 25.607 -0.592 -27.428 1.00 88.62 185 HIS A N 1
ATOM 1502 C CA . HIS A 1 185 ? 24.491 -1.458 -27.060 1.00 88.62 185 HIS A CA 1
ATOM 1503 C C . HIS A 1 185 ? 23.317 -1.176 -28.009 1.00 88.62 185 HIS A C 1
ATOM 1505 O O . HIS A 1 185 ? 22.775 -0.069 -28.038 1.00 88.62 185 HIS A O 1
ATOM 1511 N N . LEU A 1 186 ? 22.961 -2.153 -28.841 1.00 85.81 186 LEU A N 1
ATOM 1512 C CA . LEU A 1 186 ? 21.923 -2.034 -29.867 1.00 85.81 186 LEU A CA 1
ATOM 1513 C C . LEU A 1 186 ? 20.536 -2.386 -29.301 1.00 85.81 186 LEU A C 1
ATOM 1515 O O . LEU A 1 186 ? 20.431 -3.140 -28.342 1.00 85.81 186 LEU A O 1
ATOM 1519 N N . PRO A 1 187 ? 19.431 -1.888 -29.883 1.00 82.69 187 PRO A N 1
ATOM 1520 C CA . PRO A 1 187 ? 18.105 -2.132 -29.324 1.00 82.69 187 PRO A CA 1
ATOM 1521 C C . PRO A 1 187 ? 17.762 -3.625 -29.255 1.00 82.69 187 PRO A C 1
ATOM 1523 O O . PRO A 1 187 ? 17.920 -4.372 -30.227 1.00 82.69 187 PRO A O 1
ATOM 1526 N N . ARG A 1 188 ? 17.211 -4.038 -28.112 1.00 85.88 188 ARG A N 1
ATOM 1527 C CA . ARG A 1 188 ? 16.678 -5.381 -27.876 1.00 85.88 188 ARG A CA 1
ATOM 1528 C C . ARG A 1 188 ? 15.313 -5.514 -28.562 1.00 85.88 188 ARG A C 1
ATOM 1530 O O . ARG A 1 188 ? 14.320 -5.009 -28.049 1.00 85.88 188 ARG A O 1
ATOM 1537 N N . ILE A 1 189 ? 15.272 -6.130 -29.748 1.00 79.44 189 ILE A N 1
ATOM 1538 C CA . ILE A 1 189 ? 14.046 -6.234 -30.572 1.00 79.44 189 ILE A CA 1
ATOM 1539 C C . ILE A 1 189 ? 13.330 -7.578 -30.381 1.00 79.44 189 ILE A C 1
ATOM 1541 O O . ILE A 1 189 ? 12.111 -7.603 -30.256 1.00 79.44 189 ILE A O 1
ATOM 1545 N N . ALA A 1 190 ? 14.073 -8.688 -30.394 1.00 69.88 190 ALA A N 1
ATOM 1546 C CA . ALA A 1 190 ? 13.502 -10.042 -30.440 1.00 69.88 190 ALA A CA 1
ATOM 1547 C C . ALA A 1 190 ? 14.194 -11.056 -29.508 1.00 69.88 190 ALA A C 1
ATOM 1549 O O . ALA A 1 190 ? 13.827 -12.224 -29.504 1.00 69.88 190 ALA A O 1
ATOM 1550 N N . SER A 1 191 ? 15.191 -10.617 -28.739 1.00 78.38 191 SER A N 1
ATOM 1551 C CA . SER A 1 191 ? 15.909 -11.419 -27.741 1.00 78.38 191 SER A CA 1
ATOM 1552 C C . SER A 1 191 ? 15.675 -10.808 -26.357 1.00 78.38 191 SER A C 1
ATOM 1554 O O . SER A 1 191 ? 15.208 -9.675 -26.253 1.00 78.38 191 SER A O 1
ATOM 1556 N N . ASP A 1 192 ? 15.953 -11.545 -25.291 1.00 78.88 192 ASP A N 1
ATOM 1557 C CA . ASP A 1 192 ? 16.114 -11.023 -23.934 1.00 78.88 192 ASP A CA 1
ATOM 1558 C C . ASP A 1 192 ? 17.473 -10.333 -23.721 1.00 78.88 192 ASP A C 1
ATOM 1560 O O . ASP A 1 192 ? 17.601 -9.540 -22.785 1.00 78.88 192 ASP A O 1
ATOM 1564 N N . HIS A 1 193 ? 18.425 -10.536 -24.636 1.00 85.38 193 HIS A N 1
ATOM 1565 C CA . HIS A 1 193 ? 19.723 -9.868 -24.685 1.00 85.38 193 HIS A CA 1
ATOM 1566 C C . HIS A 1 193 ? 19.791 -8.718 -25.710 1.00 85.38 193 HIS A C 1
ATOM 1568 O O . HIS A 1 193 ? 19.115 -8.681 -26.744 1.00 85.38 193 HIS A O 1
ATOM 1574 N N . CYS A 1 194 ? 20.650 -7.753 -25.403 1.00 82.81 194 CYS A N 1
ATOM 1575 C CA . CYS A 1 194 ? 21.035 -6.611 -26.216 1.00 82.81 194 CYS A CA 1
ATOM 1576 C C . CYS A 1 194 ? 22.233 -6.997 -27.097 1.00 82.81 194 CYS A C 1
ATOM 1578 O O . CYS A 1 194 ? 23.274 -7.371 -26.560 1.00 82.81 194 CYS A O 1
ATOM 1580 N N . PRO A 1 195 ? 22.147 -6.876 -28.433 1.00 83.06 195 PRO A N 1
ATOM 1581 C CA . PRO A 1 195 ? 23.324 -7.045 -29.274 1.00 83.06 195 PRO A CA 1
ATOM 1582 C C . PRO A 1 195 ? 24.362 -5.958 -28.979 1.00 83.06 195 PRO A C 1
ATOM 1584 O O . PRO A 1 195 ? 24.017 -4.775 -28.964 1.00 83.06 195 PRO A O 1
ATOM 1587 N N . ILE A 1 196 ? 25.634 -6.323 -28.819 1.00 85.06 196 ILE A N 1
ATOM 1588 C CA . ILE A 1 196 ? 26.702 -5.341 -28.577 1.00 85.06 196 ILE A CA 1
ATOM 1589 C C . ILE A 1 196 ? 27.678 -5.270 -29.755 1.00 85.06 196 ILE A C 1
ATOM 1591 O O . ILE A 1 196 ? 28.023 -6.279 -30.372 1.00 85.06 196 ILE A O 1
ATOM 1595 N N . LEU A 1 197 ? 28.095 -4.052 -30.096 1.00 83.12 197 LEU A N 1
ATOM 1596 C CA . LEU A 1 197 ? 28.930 -3.741 -31.254 1.00 83.12 197 LEU A CA 1
ATOM 1597 C C . LEU A 1 197 ? 30.154 -2.934 -30.828 1.00 83.12 197 LEU A C 1
ATOM 1599 O O . LEU A 1 197 ? 30.010 -1.821 -30.332 1.00 83.12 197 LEU A O 1
ATOM 1603 N N . LEU A 1 198 ? 31.349 -3.434 -31.126 1.00 82.25 198 LEU A N 1
ATOM 1604 C CA . LEU A 1 198 ? 32.588 -2.668 -31.031 1.00 82.25 198 LEU A CA 1
ATOM 1605 C C . LEU A 1 198 ? 33.080 -2.299 -32.429 1.00 82.25 198 LEU A C 1
ATOM 1607 O O . LEU A 1 198 ? 33.310 -3.166 -33.275 1.00 82.25 198 LEU A O 1
ATOM 1611 N N . ASN A 1 199 ? 33.252 -1.002 -32.667 1.00 74.19 199 ASN A N 1
ATOM 1612 C CA . ASN A 1 199 ? 33.920 -0.504 -33.863 1.00 74.19 199 ASN A CA 1
ATOM 1613 C C . ASN A 1 199 ? 35.362 -0.161 -33.490 1.00 74.19 199 ASN A C 1
ATOM 1615 O O . ASN A 1 199 ? 35.587 0.724 -32.672 1.00 74.19 199 ASN A O 1
ATOM 1619 N N . LEU A 1 200 ? 36.324 -0.863 -34.085 1.00 70.31 200 LEU A N 1
ATOM 1620 C CA . LEU A 1 200 ? 37.750 -0.620 -33.856 1.00 70.31 200 LEU A CA 1
ATOM 1621 C C . LEU A 1 200 ? 38.275 0.544 -34.715 1.00 70.31 200 LEU A C 1
ATOM 1623 O O . LEU A 1 200 ? 39.260 1.174 -34.340 1.00 70.31 200 LEU A O 1
ATOM 1627 N N . PHE A 1 201 ? 37.616 0.842 -35.843 1.00 67.69 201 PHE A N 1
ATOM 1628 C CA . PHE A 1 201 ? 37.996 1.912 -36.771 1.00 67.69 201 PHE A CA 1
ATOM 1629 C C . PHE A 1 201 ? 36.786 2.534 -37.487 1.00 67.69 201 PHE A C 1
ATOM 1631 O O . PHE A 1 201 ? 35.773 1.868 -37.731 1.00 67.69 201 PHE A O 1
ATOM 1638 N N . ASP A 1 202 ? 36.917 3.804 -37.880 1.00 53.78 202 ASP A N 1
ATOM 1639 C CA . ASP A 1 202 ? 35.933 4.501 -38.708 1.00 53.78 202 ASP A CA 1
ATOM 1640 C C . ASP A 1 202 ? 36.123 4.152 -40.193 1.00 53.78 202 ASP A C 1
ATOM 1642 O O . ASP A 1 202 ? 37.103 4.509 -40.834 1.00 53.78 202 ASP A O 1
ATOM 1646 N N . GLN A 1 203 ? 35.151 3.404 -40.721 1.00 46.31 203 GLN A N 1
ATOM 1647 C CA . GLN A 1 203 ? 34.855 3.172 -42.141 1.00 46.31 203 GLN A CA 1
ATOM 1648 C C . GLN A 1 203 ? 36.047 2.975 -43.104 1.00 46.31 203 GLN A C 1
ATOM 1650 O O . GLN A 1 203 ? 36.401 3.861 -43.879 1.00 46.31 203 GLN A O 1
ATOM 1655 N N . LEU A 1 204 ? 36.468 1.718 -43.294 1.00 44.69 204 LEU A N 1
ATOM 1656 C CA . LEU A 1 204 ? 36.702 1.271 -44.672 1.00 44.69 204 LEU A CA 1
ATOM 1657 C C . LEU A 1 204 ? 35.333 1.258 -45.361 1.00 44.69 204 LEU A C 1
ATOM 1659 O O . LEU A 1 204 ? 34.420 0.580 -44.881 1.00 44.69 204 LEU A O 1
ATOM 1663 N N . GLN A 1 205 ? 35.164 2.022 -46.448 1.00 44.75 205 GLN A N 1
ATOM 1664 C CA . GLN A 1 205 ? 33.955 1.996 -47.276 1.00 44.75 205 GLN A CA 1
ATOM 1665 C C . GLN A 1 205 ? 33.547 0.540 -47.523 1.00 44.75 205 GLN A C 1
ATOM 1667 O O . GLN A 1 205 ? 34.187 -0.185 -48.288 1.00 44.75 205 GLN A O 1
ATOM 1672 N N . LYS A 1 206 ? 32.477 0.086 -46.859 1.00 49.44 206 LYS A N 1
ATOM 1673 C CA . LYS A 1 206 ? 31.928 -1.246 -47.102 1.00 49.44 206 LYS A CA 1
ATOM 1674 C C . LYS A 1 206 ? 31.565 -1.312 -48.580 1.00 49.44 206 LYS A C 1
ATOM 1676 O O . LYS A 1 206 ? 30.629 -0.643 -49.016 1.00 49.44 206 LYS A O 1
ATOM 1681 N N . LYS A 1 207 ? 32.243 -2.172 -49.347 1.00 46.62 207 LYS A N 1
ATOM 1682 C CA . LYS A 1 207 ? 31.666 -2.682 -50.594 1.00 46.62 207 LYS A CA 1
ATOM 1683 C C . LYS A 1 207 ? 30.365 -3.375 -50.201 1.00 46.62 207 LYS A C 1
ATOM 1685 O O . LYS A 1 207 ? 30.388 -4.472 -49.651 1.00 46.62 207 LYS A O 1
ATOM 1690 N N . SER A 1 208 ? 29.231 -2.707 -50.415 1.00 51.66 208 SER A N 1
ATOM 1691 C CA . SER A 1 208 ? 27.920 -3.277 -50.125 1.00 51.66 208 SER A CA 1
ATOM 1692 C C . SER A 1 208 ? 27.732 -4.511 -51.000 1.00 51.66 208 SER A C 1
ATOM 1694 O O . SER A 1 208 ? 27.479 -4.394 -52.203 1.00 51.66 208 SER A O 1
ATOM 1696 N N . SER A 1 209 ? 27.872 -5.702 -50.425 1.00 56.28 209 SER A N 1
ATOM 1697 C CA . SER A 1 209 ? 27.406 -6.903 -51.094 1.00 56.28 209 SER A CA 1
ATOM 1698 C C . SER A 1 209 ? 25.882 -6.889 -51.045 1.00 56.28 209 SER A C 1
ATOM 1700 O O . SER A 1 209 ? 25.269 -6.708 -49.992 1.00 56.28 209 SER A O 1
ATOM 1702 N N . ILE A 1 210 ? 25.253 -6.998 -52.213 1.00 68.06 210 ILE A N 1
ATOM 1703 C CA . ILE A 1 210 ? 23.804 -7.171 -52.284 1.00 68.06 210 ILE A CA 1
ATOM 1704 C C . ILE A 1 210 ? 23.504 -8.538 -51.646 1.00 68.06 210 ILE A C 1
ATOM 1706 O O . ILE A 1 210 ? 24.178 -9.520 -51.956 1.00 68.06 210 ILE A O 1
ATOM 1710 N N . LYS A 1 211 ? 22.536 -8.595 -50.729 1.00 68.88 211 LYS A N 1
ATOM 1711 C CA . LYS A 1 211 ? 22.049 -9.838 -50.115 1.00 68.88 211 LYS A CA 1
ATOM 1712 C C . LYS A 1 211 ? 20.603 -10.061 -50.534 1.00 68.88 211 LYS A C 1
ATOM 1714 O O . LYS A 1 211 ? 19.855 -9.091 -50.645 1.00 68.88 211 LYS A O 1
ATOM 1719 N N . PHE A 1 212 ? 20.243 -11.316 -50.786 1.00 71.62 212 PHE A N 1
ATOM 1720 C CA . PHE A 1 212 ? 18.855 -11.698 -51.010 1.00 71.62 212 PHE A CA 1
ATOM 1721 C C . PHE A 1 212 ? 18.112 -11.622 -49.677 1.00 71.62 212 PHE A C 1
ATOM 1723 O O . PHE A 1 212 ? 18.639 -12.097 -48.671 1.00 71.62 212 PHE A O 1
ATOM 1730 N N . GLU A 1 213 ? 16.918 -11.037 -49.657 1.00 70.25 213 GLU A N 1
ATOM 1731 C CA . GLU A 1 213 ? 16.039 -11.112 -48.490 1.00 70.25 213 GLU A CA 1
ATOM 1732 C C . GLU A 1 213 ? 14.830 -11.963 -48.858 1.00 70.25 213 GLU A C 1
ATOM 1734 O O . GLU A 1 213 ? 14.191 -11.723 -49.881 1.00 70.25 213 GLU A O 1
ATOM 1739 N N . ASP A 1 214 ? 14.503 -12.928 -48.005 1.00 70.44 214 ASP A N 1
ATOM 1740 C CA . ASP A 1 214 ? 13.425 -13.892 -48.247 1.00 70.44 214 ASP A CA 1
ATOM 1741 C C . ASP A 1 214 ? 12.062 -13.218 -48.489 1.00 70.44 214 ASP A C 1
ATOM 1743 O O . ASP A 1 214 ? 11.284 -13.616 -49.353 1.00 70.44 214 ASP A O 1
ATOM 1747 N N . ILE A 1 215 ? 11.832 -12.076 -47.835 1.00 74.94 215 ILE A N 1
ATOM 1748 C CA . ILE A 1 215 ? 10.626 -11.261 -48.014 1.00 74.94 215 ILE A CA 1
ATOM 1749 C C . ILE A 1 215 ? 10.412 -10.791 -49.461 1.00 74.94 215 ILE A C 1
ATOM 1751 O O . ILE A 1 215 ? 9.313 -10.390 -49.824 1.00 74.94 215 ILE A O 1
ATOM 1755 N N . TRP A 1 216 ? 11.428 -10.815 -50.329 1.00 81.25 216 TRP A N 1
ATOM 1756 C CA . TRP A 1 216 ? 11.228 -10.469 -51.738 1.00 81.25 216 TRP A CA 1
ATOM 1757 C C . TRP A 1 216 ? 10.307 -11.479 -52.437 1.00 81.25 216 TRP A C 1
ATOM 1759 O O . TRP A 1 216 ? 9.576 -11.092 -53.350 1.00 81.25 216 TRP A O 1
ATOM 1769 N N . VAL A 1 217 ? 10.293 -12.740 -51.991 1.00 78.94 217 VAL A N 1
ATOM 1770 C CA . VAL A 1 217 ? 9.461 -13.820 -52.548 1.00 78.94 217 VAL A CA 1
ATOM 1771 C C . VAL A 1 217 ? 7.981 -13.629 -52.211 1.00 78.94 217 VAL A C 1
ATOM 1773 O O . VAL A 1 217 ? 7.120 -14.017 -52.997 1.00 78.94 217 VAL A O 1
ATOM 1776 N N . SER A 1 218 ? 7.661 -12.969 -51.094 1.00 81.06 218 SER A N 1
ATOM 1777 C CA . SER A 1 218 ? 6.271 -12.771 -50.663 1.00 81.06 218 SER A CA 1
ATOM 1778 C C . SER A 1 218 ? 5.497 -11.747 -51.504 1.00 81.06 218 SER A C 1
ATOM 1780 O O . SER A 1 218 ? 4.288 -11.612 -51.338 1.00 81.06 218 SER A O 1
ATOM 1782 N N . TYR A 1 219 ? 6.161 -10.998 -52.392 1.00 82.62 219 TYR A N 1
ATOM 1783 C CA . TYR A 1 219 ? 5.514 -10.010 -53.258 1.00 82.62 219 TYR A CA 1
ATOM 1784 C C . TYR A 1 219 ? 5.356 -10.537 -54.679 1.00 82.62 219 TYR A C 1
ATOM 1786 O O . TYR A 1 219 ? 6.343 -10.687 -55.391 1.00 82.62 219 TYR A O 1
ATOM 1794 N N . GLN A 1 220 ? 4.120 -10.661 -55.162 1.00 83.62 220 GLN A N 1
ATOM 1795 C CA . GLN A 1 220 ? 3.848 -11.119 -56.532 1.00 83.62 220 GLN A CA 1
ATOM 1796 C C . GLN A 1 220 ? 4.568 -10.285 -57.611 1.00 83.62 220 GLN A C 1
ATOM 1798 O O . GLN A 1 220 ? 4.986 -10.795 -58.647 1.00 83.62 220 GLN A O 1
ATOM 1803 N N . THR A 1 221 ? 4.782 -8.992 -57.356 1.00 85.44 221 THR A N 1
ATOM 1804 C CA . THR A 1 221 ? 5.497 -8.091 -58.271 1.00 85.44 221 THR A CA 1
ATOM 1805 C C . THR A 1 221 ? 6.986 -8.415 -58.431 1.00 85.44 221 THR A C 1
ATOM 1807 O O . THR A 1 221 ? 7.580 -7.987 -59.419 1.00 85.44 221 THR A O 1
ATOM 1810 N N . SER A 1 222 ? 7.611 -9.143 -57.497 1.00 84.31 222 SER A N 1
ATOM 1811 C CA . SER A 1 222 ? 9.027 -9.520 -57.610 1.00 84.31 222 SER A CA 1
ATOM 1812 C C . SER A 1 222 ? 9.253 -10.515 -58.753 1.00 84.31 222 SER A C 1
ATOM 1814 O O . SER A 1 222 ? 10.232 -10.378 -59.488 1.00 84.31 222 SER A O 1
ATOM 1816 N N . TYR A 1 223 ? 8.297 -11.419 -59.001 1.00 86.88 223 TYR A N 1
ATOM 1817 C CA . TYR A 1 223 ? 8.315 -12.347 -60.136 1.00 86.88 223 TYR A CA 1
ATOM 1818 C C . TYR A 1 223 ? 8.352 -11.612 -61.479 1.00 86.88 223 TYR A C 1
ATOM 1820 O O . TYR A 1 223 ? 9.173 -11.935 -62.335 1.00 86.88 223 TYR A O 1
ATOM 1828 N N . ALA A 1 224 ? 7.547 -10.556 -61.641 1.00 87.88 224 ALA A N 1
ATOM 1829 C CA . ALA A 1 224 ? 7.549 -9.740 -62.858 1.00 87.88 224 ALA A CA 1
ATOM 1830 C C . ALA A 1 224 ? 8.896 -9.019 -63.083 1.00 87.88 224 ALA A C 1
ATOM 1832 O O . ALA A 1 224 ? 9.353 -8.865 -64.218 1.00 87.88 224 ALA A O 1
ATOM 1833 N N . VAL A 1 225 ? 9.571 -8.599 -62.004 1.00 87.44 225 VAL A N 1
ATOM 1834 C CA . VAL A 1 225 ? 10.916 -7.999 -62.071 1.00 87.44 225 VAL A CA 1
ATOM 1835 C C . VAL A 1 225 ? 11.953 -9.031 -62.521 1.00 87.44 225 VAL A C 1
ATOM 1837 O O . VAL A 1 225 ? 12.789 -8.716 -63.373 1.00 87.44 225 VAL A O 1
ATOM 1840 N N . VAL A 1 226 ? 11.883 -10.255 -61.987 1.00 87.56 226 VAL A N 1
ATOM 1841 C CA . VAL A 1 226 ? 12.746 -11.381 -62.382 1.00 87.56 226 VAL A CA 1
ATOM 1842 C C . VAL A 1 226 ? 12.533 -11.728 -63.849 1.00 87.56 226 VAL A C 1
ATOM 1844 O O . VAL A 1 226 ? 13.496 -11.762 -64.612 1.00 87.56 226 VAL A O 1
ATOM 1847 N N . GLU A 1 227 ? 11.282 -11.913 -64.266 1.00 88.75 227 GLU A N 1
ATOM 1848 C CA . GLU A 1 227 ? 10.920 -12.277 -65.634 1.00 88.75 227 GLU A CA 1
ATOM 1849 C C . GLU A 1 227 ? 11.421 -11.232 -66.645 1.00 88.75 227 GLU A C 1
ATOM 1851 O O . GLU A 1 227 ? 12.086 -11.568 -67.630 1.00 88.75 227 GLU A O 1
ATOM 1856 N N . LYS A 1 228 ? 11.186 -9.942 -66.367 1.00 90.06 228 LYS A N 1
ATOM 1857 C CA . LYS A 1 228 ? 11.668 -8.833 -67.203 1.00 90.06 228 LYS A CA 1
ATOM 1858 C C . LYS A 1 228 ? 13.195 -8.809 -67.304 1.00 90.06 228 LYS A C 1
ATOM 1860 O O . LYS A 1 228 ? 13.737 -8.568 -68.383 1.00 90.06 228 LYS A O 1
ATOM 1865 N N . ALA A 1 229 ? 13.901 -9.061 -66.202 1.00 88.00 229 ALA A N 1
ATOM 1866 C CA . ALA A 1 229 ? 15.360 -9.119 -66.190 1.00 88.00 229 ALA A CA 1
ATOM 1867 C C . ALA A 1 229 ? 15.907 -10.355 -66.933 1.00 88.00 229 ALA A C 1
ATOM 1869 O O . ALA A 1 229 ? 16.967 -10.271 -67.566 1.00 88.00 229 ALA A O 1
ATOM 1870 N N . TRP A 1 230 ? 15.184 -11.478 -66.920 1.00 88.06 230 TRP A N 1
ATOM 1871 C CA . TRP A 1 230 ? 15.585 -12.714 -67.597 1.00 88.06 230 TRP A CA 1
ATOM 1872 C C . TRP A 1 230 ? 15.365 -12.683 -69.114 1.00 88.06 230 TRP A C 1
ATOM 1874 O O . TRP A 1 230 ? 16.205 -13.210 -69.848 1.00 88.06 230 TRP A O 1
ATOM 1884 N N . LYS A 1 231 ? 14.307 -12.011 -69.591 1.00 89.88 231 LYS A N 1
ATOM 1885 C CA . LYS A 1 231 ? 13.958 -11.890 -71.024 1.00 89.88 231 LYS A CA 1
ATOM 1886 C C . LYS A 1 231 ? 14.962 -11.093 -71.867 1.00 89.88 231 LYS A C 1
ATOM 1888 O O . LYS A 1 231 ? 14.946 -11.194 -73.092 1.00 89.88 231 LYS A O 1
ATOM 1893 N N . LYS A 1 232 ? 15.855 -10.312 -71.251 1.00 88.06 232 LYS A N 1
ATOM 1894 C CA . LYS A 1 232 ? 16.895 -9.576 -71.987 1.00 88.06 232 LYS A CA 1
ATOM 1895 C C . LYS A 1 232 ? 17.908 -10.555 -72.603 1.00 88.06 232 LYS A C 1
ATOM 1897 O O . LYS A 1 232 ? 18.447 -11.415 -71.904 1.00 88.06 232 LYS A O 1
ATOM 1902 N N . LYS A 1 233 ? 18.121 -10.437 -73.917 1.00 87.44 233 LYS A N 1
ATOM 1903 C CA . LYS A 1 233 ? 19.061 -11.263 -74.687 1.00 87.44 233 LYS A CA 1
ATOM 1904 C C . LYS A 1 233 ? 20.497 -10.816 -74.399 1.00 87.44 233 LYS A C 1
ATOM 1906 O O . LYS A 1 233 ? 20.757 -9.618 -74.336 1.00 87.44 233 LYS A O 1
ATOM 1911 N N . ASP A 1 234 ? 21.388 -11.782 -74.215 1.00 87.62 234 ASP A N 1
ATOM 1912 C CA . ASP A 1 234 ? 22.813 -11.584 -73.951 1.00 87.62 234 ASP A CA 1
ATOM 1913 C C . ASP A 1 234 ? 23.587 -12.501 -74.915 1.00 87.62 234 ASP A C 1
ATOM 1915 O O . ASP A 1 234 ? 23.132 -13.614 -75.184 1.00 87.62 234 ASP A O 1
ATOM 1919 N N . THR A 1 235 ? 24.713 -12.038 -75.457 1.00 85.44 235 THR A N 1
ATOM 1920 C CA . THR A 1 235 ? 25.538 -12.780 -76.427 1.00 85.44 235 THR A CA 1
ATOM 1921 C C . THR A 1 235 ? 26.925 -13.015 -75.837 1.00 85.44 235 THR A C 1
ATOM 1923 O O . THR A 1 235 ? 27.717 -12.080 -75.765 1.00 85.44 235 THR A O 1
ATOM 1926 N N . ASP A 1 236 ? 27.188 -14.235 -75.371 1.00 88.56 236 ASP A N 1
ATOM 1927 C CA . ASP A 1 236 ? 28.469 -14.696 -74.810 1.00 88.56 236 ASP A CA 1
ATOM 1928 C C . ASP A 1 236 ? 28.419 -16.238 -74.672 1.00 88.56 236 ASP A C 1
ATOM 1930 O O . ASP A 1 236 ? 27.441 -16.876 -75.068 1.00 88.56 236 ASP A O 1
ATOM 1934 N N . SER A 1 237 ? 29.434 -16.856 -74.072 1.00 86.81 237 SER A N 1
ATOM 1935 C CA . SER A 1 237 ? 29.383 -18.234 -73.588 1.00 86.81 237 SER A CA 1
ATOM 1936 C C . SER A 1 237 ? 28.229 -18.450 -72.598 1.00 86.81 237 SER A C 1
ATOM 1938 O O . SER A 1 237 ? 27.842 -17.556 -71.839 1.00 86.81 237 SER A O 1
ATOM 1940 N N . VAL A 1 238 ? 27.697 -19.674 -72.558 1.00 81.00 238 VAL A N 1
ATOM 1941 C CA . VAL A 1 238 ? 26.548 -20.050 -71.710 1.00 81.00 238 VAL A CA 1
ATOM 1942 C C . VAL A 1 238 ? 26.783 -19.704 -70.231 1.00 81.00 238 VAL A C 1
ATOM 1944 O O . VAL A 1 238 ? 25.893 -19.162 -69.571 1.00 81.00 238 VAL A O 1
ATOM 1947 N N . ASN A 1 239 ? 28.000 -19.935 -69.727 1.00 78.44 239 ASN A N 1
ATOM 1948 C CA . ASN A 1 239 ? 28.381 -19.632 -68.344 1.00 78.44 239 ASN A CA 1
ATOM 1949 C C . ASN A 1 239 ? 28.359 -18.124 -68.052 1.00 78.44 239 ASN A C 1
ATOM 1951 O O . ASN A 1 239 ? 27.863 -17.692 -67.008 1.00 78.44 239 ASN A O 1
ATOM 1955 N N . ASN A 1 240 ? 28.848 -17.306 -68.987 1.00 80.50 240 ASN A N 1
ATOM 1956 C CA . ASN A 1 240 ? 28.833 -15.852 -68.849 1.00 80.50 240 ASN A CA 1
ATOM 1957 C C . ASN A 1 240 ? 27.409 -15.298 -68.934 1.00 80.50 240 ASN A C 1
ATOM 1959 O O . ASN A 1 240 ? 27.024 -14.483 -68.095 1.00 80.50 240 ASN A O 1
ATOM 1963 N N . ILE A 1 241 ? 26.586 -15.805 -69.860 1.00 80.81 241 ILE A N 1
ATOM 1964 C CA . ILE A 1 241 ? 25.169 -15.433 -69.978 1.00 80.81 241 ILE A CA 1
ATOM 1965 C C . ILE A 1 241 ? 24.422 -15.695 -68.665 1.00 80.81 241 ILE A C 1
ATOM 1967 O O . ILE A 1 241 ? 23.693 -14.819 -68.188 1.00 80.81 241 ILE A O 1
ATOM 1971 N N . LEU A 1 242 ? 24.607 -16.869 -68.053 1.00 78.88 242 LEU A N 1
ATOM 1972 C CA . LEU A 1 242 ? 23.969 -17.203 -66.778 1.00 78.88 242 LEU A CA 1
ATOM 1973 C C . LEU A 1 242 ? 24.390 -16.230 -65.667 1.00 78.88 242 LEU A C 1
ATOM 1975 O O . LEU A 1 242 ? 23.535 -15.672 -64.975 1.00 78.88 242 LEU A O 1
ATOM 1979 N N . ASN A 1 243 ? 25.692 -15.958 -65.544 1.00 81.56 243 ASN A N 1
ATOM 1980 C CA . ASN A 1 243 ? 26.224 -15.000 -64.574 1.00 81.56 243 ASN A CA 1
ATOM 1981 C C . ASN A 1 243 ? 25.680 -13.578 -64.796 1.00 81.56 243 ASN A C 1
ATOM 1983 O O . ASN A 1 243 ? 25.321 -12.892 -63.832 1.00 81.56 243 ASN A O 1
ATOM 1987 N N . TYR A 1 244 ? 25.564 -13.131 -66.050 1.00 83.25 244 TYR A N 1
ATOM 1988 C CA . TYR A 1 244 ? 24.986 -11.830 -66.389 1.00 83.25 244 TYR A CA 1
ATOM 1989 C C . TYR A 1 244 ? 23.510 -11.742 -66.021 1.00 83.25 244 TYR A C 1
ATOM 1991 O O . TYR A 1 244 ? 23.095 -10.740 -65.430 1.00 83.25 244 TYR A O 1
ATOM 1999 N N . LYS A 1 245 ? 22.727 -12.787 -66.304 1.00 81.81 245 LYS A N 1
ATOM 2000 C CA . LYS A 1 245 ? 21.310 -12.852 -65.929 1.00 81.81 245 LYS A CA 1
ATOM 2001 C C . LYS A 1 245 ? 21.134 -12.829 -64.413 1.00 81.81 245 LYS A C 1
ATOM 2003 O O . LYS A 1 245 ? 20.389 -11.987 -63.917 1.00 81.81 245 LYS A O 1
ATOM 2008 N N . LEU A 1 246 ? 21.882 -13.651 -63.674 1.00 80.94 246 LEU A N 1
ATOM 2009 C CA . LEU A 1 246 ? 21.848 -13.678 -62.207 1.00 80.94 246 LEU A CA 1
ATOM 2010 C C . LEU A 1 246 ? 22.205 -12.312 -61.611 1.00 80.94 246 LEU A C 1
ATOM 2012 O O . LEU A 1 246 ? 21.437 -11.751 -60.829 1.00 80.94 246 LEU A O 1
ATOM 2016 N N . LYS A 1 247 ? 23.332 -11.722 -62.031 1.00 81.38 247 LYS A N 1
ATOM 2017 C CA . LYS A 1 247 ? 23.796 -10.418 -61.533 1.00 81.38 247 LYS A CA 1
ATOM 2018 C C . LYS A 1 247 ? 22.813 -9.296 -61.863 1.00 81.38 247 LYS A C 1
ATOM 2020 O O . LYS A 1 247 ? 22.553 -8.440 -61.013 1.00 81.38 247 LYS A O 1
ATOM 2025 N N . ARG A 1 248 ? 22.254 -9.290 -63.079 1.00 87.44 248 ARG A N 1
ATOM 2026 C CA . ARG A 1 248 ? 21.252 -8.307 -63.513 1.00 87.44 248 ARG A CA 1
ATOM 2027 C C . ARG A 1 248 ? 19.994 -8.414 -62.674 1.00 87.44 248 ARG A C 1
ATOM 2029 O O . ARG A 1 248 ? 19.559 -7.403 -62.135 1.00 87.44 248 ARG A O 1
ATOM 2036 N N . THR A 1 249 ? 19.440 -9.609 -62.531 1.00 84.69 249 THR A N 1
ATOM 2037 C CA . THR A 1 249 ? 18.194 -9.787 -61.792 1.00 84.69 249 THR A CA 1
ATOM 2038 C C . THR A 1 249 ? 18.357 -9.478 -60.321 1.00 84.69 249 THR A C 1
ATOM 2040 O O . THR A 1 249 ? 17.515 -8.799 -59.743 1.00 84.69 249 THR A O 1
ATOM 2043 N N . PHE A 1 250 ? 19.475 -9.880 -59.728 1.00 83.50 250 PHE A N 1
ATOM 2044 C CA . PHE A 1 250 ? 19.771 -9.560 -58.343 1.00 83.50 250 PHE A CA 1
ATOM 2045 C C . PHE A 1 250 ? 19.886 -8.045 -58.113 1.00 83.50 250 PHE A C 1
ATOM 2047 O O . PHE A 1 250 ? 19.337 -7.509 -57.150 1.00 83.50 250 PHE A O 1
ATOM 2054 N N . LYS A 1 251 ? 20.507 -7.323 -59.056 1.00 84.94 251 LYS A N 1
ATOM 2055 C CA . LYS A 1 251 ? 20.550 -5.855 -59.058 1.00 84.94 251 LYS A CA 1
ATOM 2056 C C . LYS A 1 251 ? 19.151 -5.248 -59.247 1.00 84.94 251 LYS A C 1
ATOM 2058 O O . LYS A 1 251 ? 18.787 -4.333 -58.512 1.00 84.94 251 LYS A O 1
ATOM 2063 N N . SER A 1 252 ? 18.357 -5.758 -60.188 1.00 85.94 252 SER A N 1
ATOM 2064 C CA . SER A 1 252 ? 16.987 -5.297 -60.452 1.00 85.94 252 SER A CA 1
ATOM 2065 C C . SER A 1 252 ? 16.071 -5.478 -59.242 1.00 85.94 252 SER A C 1
ATOM 2067 O O . SER A 1 252 ? 15.379 -4.532 -58.874 1.00 85.94 252 SER A O 1
ATOM 2069 N N . LEU A 1 253 ? 16.114 -6.639 -58.585 1.00 84.00 253 LEU A N 1
ATOM 2070 C CA . LEU A 1 253 ? 15.377 -6.909 -57.349 1.00 84.00 253 LEU A CA 1
ATOM 2071 C C . LEU A 1 253 ? 15.814 -5.979 -56.216 1.00 84.00 253 LEU A C 1
ATOM 2073 O O . LEU A 1 253 ? 14.968 -5.398 -55.541 1.00 84.00 253 LEU A O 1
ATOM 2077 N N . PHE A 1 254 ? 17.120 -5.762 -56.050 1.00 83.56 254 PHE A N 1
ATOM 2078 C CA . PHE A 1 254 ? 17.646 -4.863 -55.025 1.00 83.56 254 PHE A CA 1
ATOM 2079 C C . PHE A 1 254 ? 17.151 -3.417 -55.184 1.00 83.56 254 PHE A C 1
ATOM 2081 O O . PHE A 1 254 ? 16.707 -2.804 -54.209 1.00 83.56 254 PHE A O 1
ATOM 2088 N N . PHE A 1 255 ? 17.196 -2.863 -56.401 1.00 85.62 255 PHE A N 1
ATOM 2089 C CA . PHE A 1 255 ? 16.706 -1.504 -56.656 1.00 85.62 255 PHE A CA 1
ATOM 2090 C C . PHE A 1 255 ? 15.181 -1.413 -56.602 1.00 85.62 255 PHE A C 1
ATOM 2092 O O . PHE A 1 255 ? 14.660 -0.436 -56.064 1.00 85.62 255 PHE A O 1
ATOM 2099 N N . TRP A 1 256 ? 14.470 -2.437 -57.084 1.00 87.69 256 TRP A N 1
ATOM 2100 C CA . TRP A 1 256 ? 13.017 -2.531 -56.947 1.00 87.69 256 TRP A CA 1
ATOM 2101 C C . TRP A 1 256 ? 12.596 -2.500 -55.473 1.00 87.69 256 TRP A C 1
ATOM 2103 O O . TRP A 1 256 ? 11.786 -1.659 -55.091 1.00 87.69 256 TRP A O 1
ATOM 2113 N N . ARG A 1 257 ? 13.215 -3.329 -54.623 1.00 84.06 257 ARG A N 1
ATOM 2114 C CA . ARG A 1 257 ? 13.025 -3.331 -53.165 1.00 84.06 257 ARG A CA 1
ATOM 2115 C C . ARG A 1 257 ? 13.306 -1.955 -52.568 1.00 84.06 257 ARG A C 1
ATOM 2117 O O . ARG A 1 257 ? 12.488 -1.447 -51.806 1.00 84.06 257 ARG A O 1
ATOM 2124 N N . LYS A 1 258 ? 14.442 -1.336 -52.909 1.00 80.94 258 LYS A N 1
ATOM 2125 C CA . LYS A 1 258 ? 14.826 -0.016 -52.377 1.00 80.94 258 LYS A CA 1
ATOM 2126 C C . LYS A 1 258 ? 13.792 1.063 -52.714 1.00 80.94 258 LYS A C 1
ATOM 2128 O O . LYS A 1 258 ? 13.558 1.938 -51.889 1.00 80.94 258 LYS A O 1
ATOM 2133 N N . ALA A 1 259 ? 13.173 0.991 -53.893 1.00 83.31 259 ALA A N 1
ATOM 2134 C CA . ALA A 1 259 ? 12.117 1.911 -54.304 1.00 83.31 259 ALA A CA 1
ATOM 2135 C C . ALA A 1 259 ? 10.767 1.583 -53.645 1.00 83.31 259 ALA A C 1
ATOM 2137 O O . ALA A 1 259 ? 10.142 2.458 -53.053 1.00 83.31 259 ALA A O 1
ATOM 2138 N N . LYS A 1 260 ? 10.327 0.320 -53.705 1.00 80.62 260 LYS A N 1
ATOM 2139 C CA . LYS A 1 260 ? 9.000 -0.110 -53.238 1.00 80.62 260 LYS A CA 1
ATOM 2140 C C . LYS A 1 260 ? 8.871 -0.095 -51.714 1.00 80.62 260 LYS A C 1
ATOM 2142 O O . LYS A 1 260 ? 7.819 0.265 -51.201 1.00 80.62 260 LYS A O 1
ATOM 2147 N N . LEU A 1 261 ? 9.936 -0.463 -51.000 1.00 76.00 261 LEU A N 1
ATOM 2148 C CA . LEU A 1 261 ? 9.965 -0.583 -49.538 1.00 76.00 261 LEU A CA 1
ATOM 2149 C C . LEU A 1 261 ? 10.689 0.594 -48.868 1.00 76.00 261 LEU A C 1
ATOM 2151 O O . LEU A 1 261 ? 11.100 0.478 -47.716 1.00 76.00 261 LEU A O 1
ATOM 2155 N N . LYS A 1 262 ? 10.884 1.724 -49.564 1.00 78.69 262 LYS A N 1
ATOM 2156 C CA . LYS A 1 262 ? 11.565 2.902 -48.999 1.00 78.69 262 LYS A CA 1
ATOM 2157 C C . LYS A 1 262 ? 10.900 3.360 -47.698 1.00 78.69 262 LYS A C 1
ATOM 2159 O O . LYS A 1 262 ? 11.578 3.457 -46.681 1.00 78.69 262 LYS A O 1
ATOM 2164 N N . ASN A 1 263 ? 9.578 3.539 -47.726 1.00 77.50 263 ASN A N 1
ATOM 2165 C CA . ASN A 1 263 ? 8.794 3.997 -46.575 1.00 77.50 263 ASN A CA 1
ATOM 2166 C C . ASN A 1 263 ? 8.822 2.980 -45.425 1.00 77.50 263 ASN A C 1
ATOM 2168 O O . ASN A 1 263 ? 8.931 3.364 -44.269 1.00 77.50 263 ASN A O 1
ATOM 2172 N N . LEU A 1 264 ? 8.784 1.680 -45.734 1.00 76.56 264 LEU A N 1
ATOM 2173 C CA . LEU A 1 264 ? 8.858 0.622 -44.722 1.00 76.56 264 LEU A CA 1
ATOM 2174 C C . LEU A 1 264 ? 10.239 0.540 -44.064 1.00 76.56 264 LEU A C 1
ATOM 2176 O O . LEU A 1 264 ? 10.324 0.317 -42.863 1.00 76.56 264 LEU A O 1
ATOM 2180 N N . ASN A 1 265 ? 11.320 0.742 -44.823 1.00 74.94 265 ASN A N 1
ATOM 2181 C CA . ASN A 1 265 ? 12.666 0.815 -44.253 1.00 74.94 265 ASN A CA 1
ATOM 2182 C C . ASN A 1 265 ? 12.834 2.061 -43.378 1.00 74.94 265 ASN A C 1
ATOM 2184 O O . ASN A 1 265 ? 13.372 1.949 -42.285 1.00 74.94 265 ASN A O 1
ATOM 2188 N N . GLN A 1 266 ? 12.311 3.211 -43.818 1.00 82.94 266 GLN A N 1
ATOM 2189 C CA . GLN A 1 266 ? 12.285 4.425 -42.999 1.00 82.94 266 GLN A CA 1
ATOM 2190 C C . GLN A 1 266 ? 11.508 4.199 -41.699 1.00 82.94 266 GLN A C 1
ATOM 2192 O O . GLN A 1 266 ? 12.047 4.451 -40.631 1.00 82.94 266 GLN A O 1
ATOM 2197 N N . LEU A 1 267 ? 10.298 3.634 -41.775 1.00 80.69 267 LEU A N 1
ATOM 2198 C CA . LEU A 1 267 ? 9.493 3.310 -40.596 1.00 80.69 267 LEU A CA 1
ATOM 2199 C C . LEU A 1 267 ? 10.211 2.327 -39.665 1.00 80.69 267 LEU A C 1
ATOM 2201 O O . LEU A 1 267 ? 10.228 2.523 -38.456 1.00 80.69 267 LEU A O 1
ATOM 2205 N N . LYS A 1 268 ? 10.840 1.285 -40.215 1.00 82.00 268 LYS A N 1
ATOM 2206 C CA . LYS A 1 268 ? 11.648 0.331 -39.448 1.00 82.00 268 LYS A CA 1
ATOM 2207 C C . LYS A 1 268 ? 12.787 1.029 -38.704 1.00 82.00 268 LYS A C 1
ATOM 2209 O O . LYS A 1 268 ? 13.025 0.701 -37.545 1.00 82.00 268 LYS A O 1
ATOM 2214 N N . ASP A 1 269 ? 13.500 1.941 -39.356 1.00 81.81 269 ASP A N 1
ATOM 2215 C CA . ASP A 1 269 ? 14.609 2.668 -38.737 1.00 81.81 269 ASP A CA 1
ATOM 2216 C C . ASP A 1 269 ? 14.100 3.644 -37.661 1.00 81.81 269 ASP A C 1
ATOM 2218 O O . ASP A 1 269 ? 14.672 3.687 -36.572 1.00 81.81 269 ASP A O 1
ATOM 2222 N N . THR A 1 270 ? 12.973 4.326 -37.899 1.00 88.19 270 THR A N 1
ATOM 2223 C CA . THR A 1 270 ? 12.289 5.162 -36.897 1.00 88.19 270 THR A CA 1
ATOM 2224 C C . THR A 1 270 ? 11.868 4.349 -35.674 1.00 88.19 270 THR A C 1
ATOM 2226 O O . THR A 1 270 ? 12.262 4.678 -34.559 1.00 88.19 270 THR A O 1
ATOM 2229 N N . LEU A 1 271 ? 11.157 3.233 -35.864 1.00 86.69 271 LEU A N 1
ATOM 2230 C CA . LEU A 1 271 ? 10.709 2.370 -34.765 1.00 86.69 271 LEU A CA 1
ATOM 2231 C C . LEU A 1 271 ? 11.885 1.792 -33.970 1.00 86.69 271 LEU A C 1
ATOM 2233 O O . LEU A 1 271 ? 11.816 1.671 -32.751 1.00 86.69 271 LEU A O 1
ATOM 2237 N N . LYS A 1 272 ? 12.994 1.449 -34.634 1.00 83.50 272 LYS A N 1
ATOM 2238 C CA . LYS A 1 272 ? 14.213 1.006 -33.942 1.00 83.50 272 LYS A CA 1
ATOM 2239 C C . LYS A 1 272 ? 14.799 2.090 -33.043 1.00 83.50 272 LYS A C 1
ATOM 2241 O O . LYS A 1 272 ? 15.266 1.763 -31.954 1.00 83.50 272 LYS A O 1
ATOM 2246 N N . LEU A 1 273 ? 14.795 3.346 -33.492 1.00 85.88 273 LEU A N 1
ATOM 2247 C CA . LEU A 1 273 ? 15.245 4.480 -32.686 1.00 85.88 273 LEU A CA 1
ATOM 2248 C C . LEU A 1 273 ? 14.299 4.739 -31.510 1.00 85.88 273 LEU A C 1
ATOM 2250 O O . LEU A 1 273 ? 14.776 4.952 -30.400 1.00 85.88 273 LEU A O 1
ATOM 2254 N N . GLU A 1 274 ? 12.986 4.650 -31.716 1.00 90.12 274 GLU A N 1
ATOM 2255 C CA . GLU A 1 274 ? 11.997 4.774 -30.637 1.00 90.12 274 GLU A CA 1
ATOM 2256 C C . GLU A 1 274 ? 12.165 3.675 -29.580 1.00 90.12 274 GLU A C 1
ATOM 2258 O O . GLU A 1 274 ? 12.241 3.970 -28.387 1.00 90.12 274 GLU A O 1
ATOM 2263 N N . ILE A 1 275 ? 12.310 2.412 -30.001 1.00 88.06 275 ILE A N 1
ATOM 2264 C CA . ILE A 1 275 ? 12.593 1.285 -29.098 1.00 88.06 275 ILE A CA 1
ATOM 2265 C C . ILE A 1 275 ? 13.875 1.545 -28.304 1.00 88.06 275 ILE A C 1
ATOM 2267 O O . ILE A 1 275 ? 13.899 1.344 -27.090 1.00 88.06 275 ILE A O 1
ATOM 2271 N N . LEU A 1 276 ? 14.933 2.013 -28.971 1.00 85.19 276 LEU A N 1
ATOM 2272 C CA . LEU A 1 276 ? 16.202 2.334 -28.325 1.00 85.19 276 LEU A CA 1
ATOM 2273 C C . LEU A 1 276 ? 16.035 3.438 -27.272 1.00 85.19 276 LEU A C 1
ATOM 2275 O O . LEU A 1 276 ? 16.521 3.289 -26.155 1.00 85.19 276 LEU A O 1
ATOM 2279 N N . GLN A 1 277 ? 15.316 4.515 -27.593 1.00 87.12 277 GLN A N 1
ATOM 2280 C CA . GLN A 1 277 ? 15.044 5.605 -26.653 1.00 87.12 277 GLN A CA 1
ATOM 2281 C C . GLN A 1 277 ? 14.227 5.138 -25.447 1.00 87.12 277 GLN A C 1
ATOM 2283 O O . GLN A 1 277 ? 14.531 5.519 -24.319 1.00 87.12 277 GLN A O 1
ATOM 2288 N N . LEU A 1 278 ? 13.218 4.291 -25.659 1.00 86.44 278 LEU A N 1
ATOM 2289 C CA . LEU A 1 278 ? 12.435 3.708 -24.569 1.00 86.44 278 LEU A CA 1
ATOM 2290 C C . LEU A 1 278 ? 13.296 2.816 -23.670 1.00 86.44 278 LEU A C 1
ATOM 2292 O O . LEU A 1 278 ? 13.162 2.882 -22.453 1.00 86.44 278 LEU A O 1
ATOM 2296 N N . GLN A 1 279 ? 14.206 2.030 -24.246 1.00 86.38 279 GLN A N 1
ATOM 2297 C CA . GLN A 1 279 ? 15.132 1.182 -23.488 1.00 86.38 279 GLN A CA 1
ATOM 2298 C C . GLN A 1 279 ? 16.185 1.996 -22.725 1.00 86.38 279 GLN A C 1
ATOM 2300 O O . GLN A 1 279 ? 16.564 1.616 -21.619 1.00 86.38 279 GLN A O 1
ATOM 2305 N N . ILE A 1 280 ? 16.630 3.132 -23.271 1.00 83.31 280 ILE A N 1
ATOM 2306 C CA . ILE A 1 280 ? 17.497 4.082 -22.560 1.00 83.31 280 ILE A CA 1
ATOM 2307 C C . ILE A 1 280 ? 16.735 4.709 -21.388 1.00 83.31 280 ILE A C 1
ATOM 2309 O O . ILE A 1 280 ? 17.224 4.654 -20.268 1.00 83.31 280 ILE A O 1
ATOM 2313 N N . LYS A 1 281 ? 15.506 5.196 -21.594 1.00 80.69 281 LYS A N 1
ATOM 2314 C CA . LYS A 1 281 ? 14.657 5.727 -20.509 1.00 80.69 281 LYS A CA 1
ATOM 2315 C C . LYS A 1 281 ? 14.323 4.679 -19.446 1.00 80.69 281 LYS A C 1
ATOM 2317 O O . LYS A 1 281 ? 14.255 4.985 -18.263 1.00 80.69 281 LYS A O 1
ATOM 2322 N N . GLU A 1 282 ? 14.115 3.429 -19.854 1.00 76.19 282 GLU A N 1
ATOM 2323 C CA . GLU A 1 282 ? 13.916 2.306 -18.936 1.00 76.19 282 GLU A CA 1
ATOM 2324 C C . GLU A 1 282 ? 15.167 2.050 -18.078 1.00 76.19 282 GLU A C 1
ATOM 2326 O O . GLU A 1 282 ? 15.050 1.618 -16.926 1.00 76.19 282 GLU A O 1
ATOM 2331 N N . ALA A 1 283 ? 16.353 2.326 -18.617 1.00 67.12 283 ALA A N 1
ATOM 2332 C CA . ALA A 1 283 ? 17.635 2.187 -17.941 1.00 67.12 283 ALA A CA 1
ATOM 2333 C C . ALA A 1 283 ? 18.025 3.414 -17.095 1.00 67.12 283 ALA A C 1
ATOM 2335 O O . ALA A 1 283 ? 18.662 3.244 -16.056 1.00 67.12 283 ALA A O 1
ATOM 2336 N N . GLU A 1 284 ? 17.623 4.622 -17.496 1.00 63.31 284 GLU A N 1
ATOM 2337 C CA . GLU A 1 284 ? 17.865 5.866 -16.768 1.00 63.31 284 GLU A CA 1
ATOM 2338 C C . GLU A 1 284 ? 17.119 5.852 -15.428 1.00 63.31 284 GLU A C 1
ATOM 2340 O O . GLU A 1 284 ? 15.917 6.093 -15.322 1.00 63.31 284 GLU A O 1
ATOM 2345 N N . VAL A 1 285 ? 17.856 5.563 -14.358 1.00 57.84 285 VAL A N 1
ATOM 2346 C CA . VAL A 1 285 ? 17.405 5.837 -12.997 1.00 57.84 285 VAL A CA 1
ATOM 2347 C C . VAL A 1 285 ? 17.757 7.291 -12.703 1.00 57.84 285 VAL A C 1
ATOM 2349 O O . VAL A 1 285 ? 18.786 7.584 -12.098 1.00 57.84 285 VAL A O 1
ATOM 2352 N N . GLY A 1 286 ? 16.894 8.220 -13.120 1.00 54.50 286 GLY A N 1
ATOM 2353 C CA . GLY A 1 286 ? 16.838 9.507 -12.428 1.00 54.50 286 GLY A CA 1
ATOM 2354 C C . GLY A 1 286 ? 16.626 9.250 -10.926 1.00 54.50 286 GLY A C 1
ATOM 2355 O O . GLY A 1 286 ? 16.018 8.231 -10.572 1.00 54.50 286 GLY A O 1
ATOM 2356 N N . PRO A 1 287 ? 17.134 10.100 -10.016 1.00 56.69 287 PRO A N 1
ATOM 2357 C CA . PRO A 1 287 ? 16.911 9.903 -8.590 1.00 56.69 287 PRO A CA 1
ATOM 2358 C C . PRO A 1 287 ? 15.403 9.848 -8.337 1.00 56.69 287 PRO A C 1
ATOM 2360 O O . PRO A 1 287 ? 14.701 10.848 -8.498 1.00 56.69 287 PRO A O 1
ATOM 2363 N N . LYS A 1 288 ? 14.891 8.660 -7.983 1.00 68.69 288 LYS A N 1
ATOM 2364 C CA . LYS A 1 288 ? 13.476 8.505 -7.649 1.00 68.69 288 LYS A CA 1
ATOM 2365 C C . LYS A 1 288 ? 13.152 9.468 -6.514 1.00 68.69 288 LYS A C 1
ATOM 2367 O O . LYS A 1 288 ? 13.911 9.583 -5.545 1.00 68.69 288 LYS A O 1
ATOM 2372 N N . LYS A 1 289 ? 12.014 10.147 -6.616 1.00 81.44 289 LYS A N 1
ATOM 2373 C CA . LYS A 1 289 ? 11.547 11.034 -5.550 1.00 81.44 289 LYS A CA 1
ATOM 2374 C C . LYS A 1 289 ? 11.334 10.190 -4.290 1.00 81.44 289 LYS A C 1
ATOM 2376 O O . LYS A 1 289 ? 10.634 9.180 -4.335 1.00 81.44 289 LYS A O 1
ATOM 2381 N N . LYS A 1 290 ? 11.966 10.568 -3.175 1.00 84.00 290 LYS A N 1
ATOM 2382 C CA . LYS A 1 290 ? 11.813 9.861 -1.895 1.00 84.00 290 LYS A CA 1
ATOM 2383 C C . LYS A 1 290 ? 10.405 10.102 -1.366 1.00 84.00 290 LYS A C 1
ATOM 2385 O O . LYS A 1 290 ? 10.087 11.230 -0.994 1.00 84.00 290 LYS A O 1
ATOM 2390 N N . LEU A 1 291 ? 9.585 9.061 -1.333 1.00 89.44 291 LEU A N 1
ATOM 2391 C CA . LEU A 1 291 ? 8.230 9.114 -0.809 1.00 89.44 291 LEU A CA 1
ATOM 2392 C C . LEU A 1 291 ? 8.172 8.348 0.503 1.00 89.44 291 LEU A C 1
ATOM 2394 O O . LEU A 1 291 ? 8.489 7.160 0.565 1.00 89.44 291 LEU A O 1
ATOM 2398 N N . PHE A 1 292 ? 7.745 9.037 1.545 1.00 89.81 292 PHE A N 1
ATOM 2399 C CA . PHE A 1 292 ? 7.619 8.480 2.873 1.00 89.81 292 PHE A CA 1
ATOM 2400 C C . PHE A 1 292 ? 6.149 8.345 3.243 1.00 89.81 292 PHE A C 1
ATOM 2402 O O . PHE A 1 292 ? 5.380 9.277 3.037 1.00 89.81 292 PHE A O 1
ATOM 2409 N N . VAL A 1 293 ? 5.749 7.188 3.763 1.00 91.69 293 VAL A N 1
ATOM 2410 C CA . VAL A 1 293 ? 4.360 6.900 4.138 1.00 91.69 293 VAL A CA 1
ATOM 2411 C C . VAL A 1 293 ? 4.314 6.470 5.599 1.00 91.69 293 VAL A C 1
ATOM 2413 O O . VAL A 1 293 ? 4.982 5.511 5.990 1.00 91.69 293 VAL A O 1
ATOM 2416 N N . LEU A 1 294 ? 3.519 7.172 6.402 1.00 89.75 294 LEU A N 1
ATOM 2417 C CA . LEU A 1 294 ? 3.290 6.867 7.810 1.00 89.75 294 LEU A CA 1
ATOM 2418 C C . LEU A 1 294 ? 1.963 6.128 7.975 1.00 89.75 294 LEU A C 1
ATOM 2420 O O . LEU A 1 294 ? 0.918 6.644 7.590 1.00 89.75 294 LEU A O 1
ATOM 2424 N N . GLY A 1 295 ? 2.011 4.945 8.585 1.00 87.75 295 GLY A N 1
ATOM 2425 C CA . GLY A 1 295 ? 0.848 4.104 8.862 1.00 87.75 295 GLY A CA 1
ATOM 2426 C C . GLY A 1 295 ? 0.598 3.022 7.810 1.00 87.75 295 GLY A C 1
ATOM 2427 O O . GLY A 1 295 ? 1.048 3.089 6.666 1.00 87.75 295 GLY A O 1
ATOM 2428 N N . THR A 1 296 ? -0.127 1.975 8.206 1.00 88.12 296 THR A N 1
ATOM 2429 C CA . THR A 1 296 ? -0.424 0.774 7.389 1.00 88.12 296 THR A CA 1
ATOM 2430 C C . THR A 1 296 ? -1.913 0.438 7.358 1.00 88.12 296 THR A C 1
ATOM 2432 O O . THR A 1 296 ? -2.294 -0.717 7.179 1.00 88.12 296 THR A O 1
ATOM 2435 N N . GLY A 1 297 ? -2.757 1.446 7.582 1.00 87.06 297 GLY A N 1
ATOM 2436 C CA . GLY A 1 297 ? -4.209 1.319 7.552 1.00 87.06 297 GLY A CA 1
ATOM 2437 C C . GLY A 1 297 ? -4.781 1.321 6.135 1.00 87.06 297 GLY A C 1
ATOM 2438 O O . GLY A 1 297 ? -4.091 1.033 5.149 1.00 87.06 297 GLY A O 1
ATOM 2439 N N . TRP A 1 298 ? -6.066 1.654 6.048 1.00 89.81 298 TRP A N 1
ATOM 2440 C CA . TRP A 1 298 ? -6.826 1.698 4.802 1.00 89.81 298 TRP A CA 1
ATOM 2441 C C . TRP A 1 298 ? -6.255 2.687 3.799 1.00 89.81 298 TRP A C 1
ATOM 2443 O O . TRP A 1 298 ? -5.954 2.285 2.671 1.00 89.81 298 TRP A O 1
ATOM 2453 N N . ALA A 1 299 ? -6.052 3.945 4.199 1.00 91.50 299 ALA A N 1
ATOM 2454 C CA . ALA A 1 299 ? -5.544 4.958 3.284 1.00 91.50 299 ALA A CA 1
ATOM 2455 C C . ALA A 1 299 ? -4.150 4.635 2.745 1.00 91.50 299 ALA A C 1
ATOM 2457 O O . ALA A 1 299 ? -3.956 4.650 1.530 1.00 91.50 299 ALA A O 1
ATOM 2458 N N . SER A 1 300 ? -3.185 4.287 3.602 1.00 90.94 300 SER A N 1
ATOM 2459 C CA . SER A 1 300 ? -1.820 4.017 3.138 1.00 90.94 300 SER A CA 1
ATOM 2460 C C . SER A 1 300 ? -1.740 2.770 2.264 1.00 90.94 300 SER A C 1
ATOM 2462 O O . SER A 1 300 ? -1.099 2.801 1.217 1.00 90.94 300 SER A O 1
ATOM 2464 N N . THR A 1 301 ? -2.424 1.685 2.630 1.00 88.25 301 THR A N 1
ATOM 2465 C CA . THR A 1 301 ? -2.416 0.449 1.833 1.00 88.25 301 THR A CA 1
ATOM 2466 C C . THR A 1 301 ? -3.110 0.651 0.486 1.00 88.25 301 THR A C 1
ATOM 2468 O O . THR A 1 301 ? -2.626 0.161 -0.536 1.00 88.25 301 THR A O 1
ATOM 2471 N N . SER A 1 302 ? -4.209 1.411 0.459 1.00 90.88 302 SER A N 1
ATOM 2472 C CA . SER A 1 302 ? -4.906 1.763 -0.783 1.00 90.88 302 SER A CA 1
ATOM 2473 C C . SER A 1 302 ? -4.048 2.665 -1.666 1.00 90.88 302 SER A C 1
ATOM 2475 O O . SER A 1 302 ? -3.897 2.389 -2.852 1.00 90.88 302 SER A O 1
ATOM 2477 N N . PHE A 1 303 ? -3.410 3.680 -1.084 1.00 91.81 303 PHE A N 1
ATOM 2478 C CA . PHE A 1 303 ? -2.474 4.559 -1.779 1.00 91.81 303 PHE A CA 1
ATOM 2479 C C . PHE A 1 303 ? -1.309 3.772 -2.398 1.00 91.81 303 PHE A C 1
ATOM 2481 O O . PHE A 1 303 ? -1.065 3.860 -3.599 1.00 91.81 303 PHE A O 1
ATOM 2488 N N . LEU A 1 304 ? -0.647 2.918 -1.612 1.00 87.62 304 LEU A N 1
ATOM 2489 C CA . LEU A 1 304 ? 0.472 2.086 -2.068 1.00 87.62 304 LEU A CA 1
ATOM 2490 C C . LEU A 1 304 ? 0.076 1.099 -3.175 1.00 87.62 304 LEU A C 1
ATOM 2492 O O . LEU A 1 304 ? 0.917 0.741 -3.996 1.00 87.62 304 LEU A O 1
ATOM 2496 N N . LYS A 1 305 ? -1.186 0.652 -3.214 1.00 84.50 305 LYS A N 1
ATOM 2497 C CA . LYS A 1 305 ? -1.696 -0.259 -4.250 1.00 84.50 305 LYS A CA 1
ATOM 2498 C C . LYS A 1 305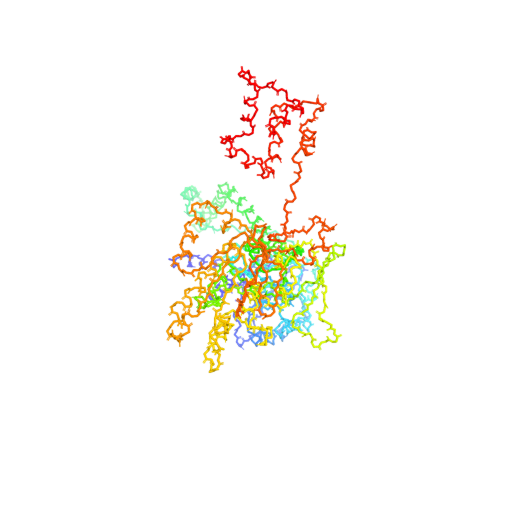 ? -1.771 0.403 -5.631 1.00 84.50 305 LYS A C 1
ATOM 2500 O O . LYS A 1 305 ? -1.578 -0.290 -6.629 1.00 84.50 305 LYS A O 1
ATOM 2505 N N . TYR A 1 306 ? -2.070 1.700 -5.687 1.00 85.12 306 TYR A N 1
ATOM 2506 C CA . TYR A 1 306 ? -2.250 2.444 -6.941 1.00 85.12 306 TYR A CA 1
ATOM 2507 C C . TYR A 1 306 ? -1.058 3.340 -7.302 1.00 85.12 306 TYR A C 1
ATOM 2509 O O . TYR A 1 306 ? -1.010 3.873 -8.408 1.00 85.12 306 TYR A O 1
ATOM 2517 N N . LEU A 1 307 ? -0.089 3.489 -6.399 1.00 85.50 307 LEU A N 1
ATOM 2518 C CA . LEU A 1 307 ? 1.122 4.263 -6.631 1.00 85.50 307 LEU A CA 1
ATOM 2519 C C . LEU A 1 307 ? 2.038 3.605 -7.676 1.00 85.50 307 LEU A C 1
ATOM 2521 O O . LEU A 1 307 ? 2.363 2.419 -7.586 1.00 85.50 307 LEU A O 1
ATOM 2525 N N . ASP A 1 308 ? 2.545 4.404 -8.616 1.00 79.00 308 ASP A N 1
ATOM 2526 C CA . ASP A 1 308 ? 3.595 3.975 -9.538 1.00 79.00 308 ASP A CA 1
ATOM 2527 C C . ASP A 1 308 ? 4.980 4.012 -8.863 1.00 79.00 308 ASP A C 1
ATOM 2529 O O . ASP A 1 308 ? 5.653 5.042 -8.777 1.00 79.00 308 ASP A O 1
ATOM 2533 N N . THR A 1 309 ? 5.433 2.853 -8.388 1.00 74.38 309 THR A N 1
ATOM 2534 C CA . THR A 1 309 ? 6.736 2.669 -7.729 1.00 74.38 309 THR A CA 1
ATOM 2535 C C . THR A 1 309 ? 7.935 2.829 -8.671 1.00 74.38 309 THR A C 1
ATOM 2537 O O . THR A 1 309 ? 9.085 2.852 -8.213 1.00 74.38 309 THR A O 1
ATOM 2540 N N . SER A 1 310 ? 7.720 2.959 -9.987 1.00 68.31 310 SER A N 1
ATOM 2541 C CA . SER A 1 310 ? 8.800 3.295 -10.918 1.00 68.31 310 SER A CA 1
ATOM 2542 C C . SER A 1 310 ? 9.282 4.739 -10.732 1.00 68.31 310 SER A C 1
ATOM 2544 O O . SER A 1 310 ? 10.473 5.001 -10.910 1.00 68.31 310 SER A O 1
ATOM 2546 N N . LEU A 1 311 ? 8.401 5.635 -10.268 1.00 77.25 311 LEU A N 1
ATOM 2547 C CA . LEU A 1 311 ? 8.661 7.069 -10.100 1.00 77.25 311 LEU A CA 1
ATOM 2548 C C . LEU A 1 311 ? 9.219 7.440 -8.709 1.00 77.25 311 LEU A C 1
ATOM 2550 O O . LEU A 1 311 ? 9.905 8.457 -8.567 1.00 77.25 311 LEU A O 1
ATOM 2554 N N . TYR A 1 312 ? 8.958 6.619 -7.683 1.00 81.88 312 TYR A N 1
ATOM 2555 C CA . TYR A 1 312 ? 9.241 6.942 -6.276 1.00 81.88 312 TYR A CA 1
ATOM 2556 C C . TYR A 1 312 ? 10.093 5.877 -5.557 1.00 81.88 312 TYR A C 1
ATOM 2558 O O . TYR A 1 312 ? 9.914 4.677 -5.764 1.00 81.88 312 TYR A O 1
ATOM 2566 N N . ASP A 1 313 ? 11.013 6.313 -4.684 1.00 81.94 313 ASP A N 1
ATOM 2567 C CA . ASP A 1 313 ? 11.651 5.458 -3.665 1.00 81.94 313 ASP A CA 1
ATOM 2568 C C . ASP A 1 313 ? 10.746 5.472 -2.434 1.00 81.94 313 ASP A C 1
ATOM 2570 O O . ASP A 1 313 ? 10.751 6.435 -1.665 1.00 81.94 313 ASP A O 1
ATOM 2574 N N . VAL A 1 314 ? 9.907 4.444 -2.309 1.00 85.31 314 VAL A N 1
ATOM 2575 C CA . VAL A 1 314 ? 8.832 4.389 -1.315 1.00 85.31 314 VAL A CA 1
ATOM 2576 C C . VAL A 1 314 ? 9.318 3.722 -0.038 1.00 85.31 314 VAL A C 1
ATOM 2578 O O . VAL A 1 314 ? 9.820 2.598 -0.063 1.00 85.31 314 VAL A O 1
ATOM 2581 N N . ARG A 1 315 ? 9.114 4.386 1.100 1.00 85.06 315 ARG A N 1
ATOM 2582 C CA . ARG A 1 315 ? 9.408 3.839 2.428 1.00 85.06 315 ARG A CA 1
ATOM 2583 C C . ARG A 1 315 ? 8.199 3.984 3.332 1.00 85.06 315 ARG A C 1
ATOM 2585 O O . ARG A 1 315 ? 7.650 5.074 3.459 1.00 85.06 315 ARG A O 1
ATOM 2592 N N . VAL A 1 316 ? 7.820 2.887 3.978 1.00 87.19 316 VAL A N 1
ATOM 2593 C CA . VAL A 1 316 ? 6.684 2.850 4.903 1.00 87.19 316 VAL A CA 1
ATOM 2594 C C . VAL A 1 316 ? 7.186 2.675 6.332 1.00 87.19 316 VAL A C 1
ATOM 2596 O O . VAL A 1 316 ? 7.992 1.774 6.593 1.00 87.19 316 VAL A O 1
ATOM 2599 N N . VAL A 1 317 ? 6.688 3.504 7.250 1.00 86.25 317 VAL A N 1
ATOM 2600 C CA . VAL A 1 317 ? 6.907 3.380 8.697 1.00 86.25 317 VAL A CA 1
ATOM 2601 C C . VAL A 1 317 ? 5.571 3.221 9.405 1.00 86.25 317 VAL A C 1
ATOM 2603 O O . VAL A 1 317 ? 4.639 3.992 9.196 1.00 86.25 317 VAL A O 1
ATOM 2606 N N . SER A 1 318 ? 5.473 2.189 10.235 1.00 84.62 318 SER A N 1
ATOM 2607 C CA . SER A 1 318 ? 4.294 1.902 11.045 1.00 84.62 318 SER A CA 1
ATOM 2608 C C . SER A 1 318 ? 4.675 1.043 12.245 1.00 84.62 318 SER A C 1
ATOM 2610 O O . SER A 1 318 ? 5.626 0.253 12.195 1.00 84.62 318 SER A O 1
ATOM 2612 N N . LEU A 1 319 ? 3.876 1.162 13.306 1.00 75.88 319 LEU A N 1
ATOM 2613 C CA . LEU A 1 319 ? 3.933 0.298 14.484 1.00 75.88 319 LEU A CA 1
ATOM 2614 C C . LEU A 1 319 ? 3.578 -1.161 14.144 1.00 75.88 319 LEU A C 1
ATOM 2616 O O . LEU A 1 319 ? 4.089 -2.089 14.776 1.00 75.88 319 LEU A O 1
ATOM 2620 N N . CYS A 1 320 ? 2.728 -1.368 13.133 1.00 75.19 320 CYS A N 1
ATOM 2621 C CA . CYS A 1 320 ? 2.256 -2.683 12.699 1.00 75.19 320 CYS A CA 1
ATOM 2622 C C . CYS A 1 320 ? 2.866 -3.059 11.346 1.00 75.19 320 CYS A C 1
ATOM 2624 O O . CYS A 1 320 ? 2.932 -2.229 10.444 1.00 75.19 320 CYS A O 1
ATOM 2626 N N . ASN A 1 321 ? 3.264 -4.327 11.173 1.00 77.12 321 ASN A N 1
ATOM 2627 C CA . ASN A 1 321 ? 3.825 -4.839 9.913 1.00 77.12 321 ASN A CA 1
ATOM 2628 C C . ASN A 1 321 ? 2.795 -5.459 8.955 1.00 77.12 321 ASN A C 1
ATOM 2630 O O . ASN A 1 321 ? 3.155 -6.168 8.007 1.00 77.12 321 ASN A O 1
ATOM 2634 N N . PHE A 1 322 ? 1.519 -5.184 9.201 1.00 80.75 322 PHE A N 1
ATOM 2635 C CA . PHE A 1 322 ? 0.378 -5.688 8.458 1.00 80.75 322 PHE A CA 1
ATOM 2636 C C . PHE A 1 322 ? -0.648 -4.573 8.231 1.00 80.75 322 PHE A C 1
ATOM 2638 O O . PHE A 1 322 ? -0.713 -3.596 8.979 1.00 80.75 322 PHE A O 1
ATOM 2645 N N . PHE A 1 323 ? -1.451 -4.754 7.191 1.00 86.38 323 PHE A N 1
ATOM 2646 C CA . PHE A 1 323 ? -2.758 -4.130 7.047 1.00 86.38 323 PHE A CA 1
ATOM 2647 C C . PHE A 1 323 ? -3.780 -4.980 7.803 1.00 86.38 323 PHE A C 1
ATOM 2649 O O . PHE A 1 323 ? -3.718 -6.206 7.712 1.00 86.38 323 PHE A O 1
ATOM 2656 N N . ALA A 1 324 ? -4.700 -4.344 8.527 1.00 83.12 324 ALA A N 1
ATOM 2657 C CA . ALA A 1 324 ? -5.832 -5.005 9.169 1.00 83.12 324 ALA A CA 1
ATOM 2658 C C . ALA A 1 324 ? -7.139 -4.507 8.551 1.00 83.12 324 ALA A C 1
ATOM 2660 O O . ALA A 1 324 ? -7.368 -3.299 8.464 1.00 83.12 324 ALA A O 1
ATOM 2661 N N . PHE A 1 325 ? -7.998 -5.439 8.150 1.00 85.94 325 PHE A N 1
ATOM 2662 C CA . PHE A 1 325 ? -9.323 -5.147 7.620 1.00 85.94 325 PHE A CA 1
ATOM 2663 C C . PHE A 1 325 ? -10.273 -4.806 8.774 1.00 85.94 325 PHE A C 1
ATOM 2665 O O . PHE A 1 325 ? -10.925 -5.673 9.353 1.00 85.94 325 PHE A O 1
ATOM 2672 N N . THR A 1 326 ? -10.289 -3.527 9.162 1.00 82.62 326 THR A N 1
ATOM 2673 C CA . THR A 1 326 ? -10.880 -3.089 10.438 1.00 82.62 326 THR A CA 1
ATOM 2674 C C . THR A 1 326 ? -12.385 -3.332 10.570 1.00 82.62 326 THR A C 1
ATOM 2676 O O . THR A 1 326 ? -12.897 -3.335 11.682 1.00 82.62 326 THR A O 1
ATOM 2679 N N . THR A 1 327 ? -13.097 -3.533 9.463 1.00 85.12 327 THR A N 1
ATOM 2680 C CA . THR A 1 327 ? -14.545 -3.788 9.446 1.00 85.12 327 THR A CA 1
ATOM 2681 C C . THR A 1 327 ? -14.921 -5.175 9.970 1.00 85.12 327 THR A C 1
ATOM 2683 O O . THR A 1 327 ? -16.056 -5.366 10.366 1.00 85.12 327 THR A O 1
ATOM 2686 N N . LEU A 1 328 ? -13.981 -6.127 10.039 1.00 84.12 328 LEU A N 1
ATOM 2687 C CA . LEU A 1 328 ? -14.199 -7.452 10.646 1.00 84.12 328 LEU A CA 1
ATOM 2688 C C . LEU A 1 328 ? -13.599 -7.567 12.057 1.00 84.12 328 LEU A C 1
ATOM 2690 O O . LEU A 1 328 ? -13.456 -8.663 12.594 1.00 84.12 328 LEU A O 1
ATOM 2694 N N . LEU A 1 329 ? -13.210 -6.442 12.668 1.00 79.50 329 LEU A N 1
ATOM 2695 C CA . LEU A 1 329 ? -12.701 -6.440 14.040 1.00 79.50 329 LEU A CA 1
ATOM 2696 C C . LEU A 1 329 ? -13.726 -6.966 15.060 1.00 79.50 329 LEU A C 1
ATOM 2698 O O . LEU A 1 329 ? -13.302 -7.748 15.915 1.00 79.50 329 LEU A O 1
ATOM 2702 N N . PRO A 1 330 ? -15.029 -6.616 14.987 1.00 83.19 330 PRO A N 1
ATOM 2703 C CA . PRO A 1 330 ? -16.039 -7.180 15.883 1.00 83.19 330 PRO A CA 1
ATOM 2704 C C . PRO A 1 330 ? -16.032 -8.713 15.913 1.00 83.19 330 PRO A C 1
ATOM 2706 O O . PRO A 1 330 ? -15.929 -9.294 16.989 1.00 83.19 330 PRO A O 1
ATOM 2709 N N . SER A 1 331 ? -15.979 -9.368 14.754 1.00 82.88 331 SER A N 1
ATOM 2710 C CA . SER A 1 331 ? -16.014 -10.833 14.636 1.00 82.88 331 SER A CA 1
ATOM 2711 C C . SER A 1 331 ? -14.781 -11.552 15.207 1.00 82.88 331 SER A C 1
ATOM 2713 O O . SER A 1 331 ? -14.821 -12.744 15.502 1.00 82.88 331 SER A O 1
ATOM 2715 N N . ILE A 1 332 ? -13.664 -10.848 15.420 1.00 78.69 332 ILE A N 1
ATOM 2716 C CA . ILE A 1 332 ? -12.488 -11.419 16.102 1.00 78.69 332 ILE A CA 1
ATOM 2717 C C . ILE A 1 332 ? -12.692 -11.480 17.608 1.00 78.69 332 ILE A C 1
ATOM 2719 O O . ILE A 1 332 ? -12.155 -12.370 18.271 1.00 78.69 332 ILE A O 1
ATOM 2723 N N . THR A 1 333 ? -13.443 -10.529 18.165 1.00 74.25 333 THR A N 1
ATOM 2724 C CA . THR A 1 333 ? -13.613 -10.397 19.617 1.00 74.25 333 THR A CA 1
ATOM 2725 C C . THR A 1 333 ? -14.212 -11.651 20.232 1.00 74.25 333 THR A C 1
ATOM 2727 O O . THR A 1 333 ? -13.831 -12.020 21.338 1.00 74.25 333 THR A O 1
ATOM 2730 N N . CYS A 1 334 ? -15.086 -12.316 19.480 1.00 76.19 334 CYS A N 1
ATOM 2731 C CA . CYS A 1 334 ? -15.818 -13.499 19.888 1.00 76.19 334 CYS A CA 1
ATOM 2732 C C . CYS A 1 334 ? -15.304 -14.771 19.211 1.00 76.19 334 CYS A C 1
ATOM 2734 O O . CYS A 1 334 ? -15.759 -15.853 19.544 1.00 76.19 334 CYS A O 1
ATOM 2736 N N . GLY A 1 335 ? -14.280 -14.690 18.354 1.00 76.69 335 GLY A N 1
ATOM 2737 C CA . GLY A 1 335 ? -13.669 -15.854 17.703 1.00 76.69 335 GLY A CA 1
ATOM 2738 C C . GLY A 1 335 ? -14.423 -16.388 16.481 1.00 76.69 335 GLY A C 1
ATOM 2739 O O . GLY A 1 335 ? -14.025 -17.424 15.957 1.00 76.69 335 GLY A O 1
ATOM 2740 N N . THR A 1 336 ? -15.443 -15.674 16.002 1.00 82.81 336 THR A N 1
ATOM 2741 C CA . THR A 1 336 ? -16.170 -15.946 14.750 1.00 82.81 336 THR A CA 1
ATOM 2742 C C . THR A 1 336 ? -15.227 -15.941 13.543 1.00 82.81 336 THR A C 1
ATOM 2744 O O . THR A 1 336 ? -15.365 -16.744 12.621 1.00 82.81 336 THR A O 1
ATOM 2747 N N . VAL A 1 337 ? -14.216 -15.063 13.562 1.00 82.75 337 VAL A N 1
ATOM 2748 C CA . VAL A 1 337 ? -13.152 -14.989 12.551 1.00 82.75 337 VAL A CA 1
ATOM 2749 C C . VAL A 1 337 ? -11.779 -15.062 13.216 1.00 82.75 337 VAL A C 1
ATOM 2751 O O . VAL A 1 337 ? -11.509 -14.390 14.212 1.00 82.75 337 VAL A O 1
ATOM 2754 N N . GLU A 1 338 ? -10.868 -15.845 12.636 1.00 79.44 338 GLU A N 1
ATOM 2755 C CA . GLU A 1 338 ? -9.484 -15.914 13.103 1.00 79.44 338 GLU A CA 1
ATOM 2756 C C . GLU A 1 338 ? -8.729 -14.605 12.777 1.00 79.44 338 GLU A C 1
ATOM 2758 O O . GLU A 1 338 ? -8.787 -14.139 11.635 1.00 79.44 338 GLU A O 1
ATOM 2763 N N . PRO A 1 339 ? -7.937 -14.029 13.707 1.00 75.75 339 PRO A N 1
ATOM 2764 C CA . PRO A 1 339 ? -7.160 -12.812 13.453 1.00 75.75 339 PRO A CA 1
ATOM 2765 C C . PRO A 1 339 ? -6.296 -12.847 12.186 1.00 75.75 339 PRO A C 1
ATOM 2767 O O . PRO A 1 339 ? -6.147 -11.830 11.509 1.00 75.75 339 PRO A O 1
ATOM 2770 N N . SER A 1 340 ? -5.737 -14.013 11.846 1.00 78.00 340 SER A N 1
ATOM 2771 C CA . SER A 1 340 ? -4.905 -14.204 10.652 1.00 78.00 340 SER A CA 1
ATOM 2772 C C . SER A 1 340 ? -5.682 -13.992 9.341 1.00 78.00 340 SER A C 1
ATOM 2774 O O . SER A 1 340 ? -5.086 -13.605 8.335 1.00 78.00 340 SER A O 1
ATOM 2776 N N . SER A 1 341 ? -7.008 -14.167 9.363 1.00 83.38 341 SER A N 1
ATOM 2777 C CA . SER A 1 341 ? -7.885 -14.057 8.191 1.00 83.38 341 SER A CA 1
ATOM 2778 C C . SER A 1 341 ? -8.155 -12.613 7.767 1.00 83.38 341 SER A C 1
ATOM 2780 O O . SER A 1 341 ? -8.469 -12.367 6.604 1.00 83.38 341 SER A O 1
ATOM 2782 N N . ILE A 1 342 ? -8.003 -11.640 8.673 1.00 80.19 342 ILE A N 1
ATOM 2783 C CA . ILE A 1 342 ? -8.277 -10.222 8.375 1.00 80.19 342 ILE A CA 1
ATOM 2784 C C . ILE A 1 342 ? -7.008 -9.394 8.150 1.00 80.19 342 ILE A C 1
ATOM 2786 O O . ILE A 1 342 ? -7.087 -8.178 7.944 1.00 80.19 342 ILE A O 1
ATOM 2790 N N . VAL A 1 343 ? -5.830 -10.019 8.244 1.00 82.25 343 VAL A N 1
ATOM 2791 C CA . VAL A 1 343 ? -4.542 -9.331 8.141 1.00 82.25 343 VAL A CA 1
ATOM 2792 C C . VAL A 1 343 ? -3.814 -9.640 6.847 1.00 82.25 343 VAL A C 1
ATOM 2794 O O . VAL A 1 343 ? -3.810 -10.758 6.341 1.00 82.25 343 VAL A O 1
ATOM 2797 N N . LYS A 1 344 ? -3.101 -8.637 6.337 1.00 82.06 344 LYS A N 1
ATOM 2798 C CA . LYS A 1 344 ? -2.214 -8.782 5.185 1.00 82.06 344 LYS A CA 1
ATOM 2799 C C . LYS A 1 344 ? -0.820 -8.238 5.501 1.00 82.06 344 LYS A C 1
ATOM 2801 O O . LYS A 1 344 ? -0.683 -7.033 5.706 1.00 82.06 344 LYS A O 1
ATOM 2806 N N . PRO A 1 345 ? 0.236 -9.071 5.515 1.00 79.94 345 PRO A N 1
ATOM 2807 C CA . PRO A 1 345 ? 1.599 -8.602 5.766 1.00 79.94 345 PRO A CA 1
ATOM 2808 C C . PRO A 1 345 ? 2.096 -7.609 4.697 1.00 79.94 345 PRO A C 1
ATOM 2810 O O . PRO A 1 345 ? 1.925 -7.852 3.504 1.00 79.94 345 PRO A O 1
ATOM 2813 N N . ILE A 1 346 ? 2.789 -6.537 5.105 1.00 73.19 346 ILE A N 1
ATOM 2814 C CA . ILE A 1 346 ? 3.352 -5.496 4.207 1.00 73.19 346 ILE A CA 1
ATOM 2815 C C . ILE A 1 346 ? 4.898 -5.501 4.272 1.00 73.19 346 ILE A C 1
ATOM 2817 O O . ILE A 1 346 ? 5.576 -4.476 4.254 1.00 73.19 346 ILE A O 1
ATOM 2821 N N . ARG A 1 347 ? 5.500 -6.693 4.384 1.00 67.44 347 ARG A N 1
ATOM 2822 C CA . ARG A 1 347 ? 6.926 -6.854 4.740 1.00 67.44 347 ARG A CA 1
ATOM 2823 C C . ARG A 1 347 ? 7.918 -6.368 3.674 1.00 67.44 347 ARG A C 1
ATOM 2825 O O . ARG A 1 347 ? 9.034 -6.011 4.023 1.00 67.44 347 ARG A O 1
ATOM 2832 N N . ASN A 1 348 ? 7.528 -6.325 2.400 1.00 54.75 348 ASN A N 1
ATOM 2833 C CA . ASN A 1 348 ? 8.464 -6.035 1.304 1.00 54.75 348 ASN A CA 1
ATOM 2834 C C . ASN A 1 348 ? 8.848 -4.547 1.178 1.00 54.75 348 ASN A C 1
ATOM 2836 O O . ASN A 1 348 ? 9.822 -4.244 0.497 1.00 54.75 348 ASN A O 1
ATOM 2840 N N . ILE A 1 349 ? 8.096 -3.625 1.797 1.00 58.88 349 ILE A N 1
ATOM 2841 C CA . ILE A 1 349 ? 8.216 -2.164 1.571 1.00 58.88 349 ILE A CA 1
ATOM 2842 C C . ILE A 1 349 ? 8.347 -1.386 2.906 1.00 58.88 349 ILE A C 1
ATOM 2844 O O . ILE A 1 349 ? 8.472 -0.163 2.928 1.00 58.88 349 ILE A O 1
ATOM 2848 N N . MET A 1 350 ? 8.344 -2.081 4.050 1.00 63.12 350 MET A N 1
ATOM 2849 C CA . MET A 1 350 ? 8.210 -1.455 5.371 1.00 63.12 350 MET A CA 1
ATOM 2850 C C . MET A 1 350 ? 9.433 -1.636 6.276 1.00 63.12 350 MET A C 1
ATOM 2852 O O . MET A 1 350 ? 10.043 -2.704 6.322 1.00 63.12 350 MET A O 1
ATOM 2856 N N . ARG A 1 351 ? 9.704 -0.611 7.095 1.00 63.12 351 ARG A N 1
ATOM 2857 C CA . ARG A 1 351 ? 10.446 -0.725 8.360 1.00 63.12 351 ARG A CA 1
ATOM 2858 C C . ARG A 1 351 ? 9.493 -0.612 9.559 1.00 63.12 351 ARG A C 1
ATOM 2860 O O . ARG A 1 351 ? 8.717 0.336 9.636 1.00 63.12 351 ARG A O 1
ATOM 2867 N N . LYS A 1 352 ? 9.554 -1.564 10.497 1.00 65.75 352 LYS A N 1
ATOM 2868 C CA . LYS A 1 352 ? 8.726 -1.547 11.716 1.00 65.75 352 LYS A CA 1
ATOM 2869 C C . LYS A 1 352 ? 9.311 -0.557 12.730 1.00 65.75 352 LYS A C 1
ATOM 2871 O O . LYS A 1 352 ? 10.290 -0.870 13.404 1.00 65.75 352 LYS A O 1
ATOM 2876 N N . ALA A 1 353 ? 8.723 0.628 12.831 1.00 72.62 353 ALA A N 1
ATOM 2877 C CA . ALA A 1 353 ? 9.170 1.692 13.725 1.00 72.62 353 ALA A CA 1
ATOM 2878 C C . ALA A 1 353 ? 8.005 2.615 14.093 1.00 72.62 353 ALA A C 1
ATOM 2880 O O . ALA A 1 353 ? 7.023 2.720 13.360 1.00 72.62 353 ALA A O 1
ATOM 2881 N N . GLU A 1 354 ? 8.124 3.273 15.237 1.00 80.00 354 GLU A N 1
ATOM 2882 C CA . GLU A 1 354 ? 7.202 4.311 15.678 1.00 80.00 354 GLU A CA 1
ATOM 2883 C C . GLU A 1 354 ? 7.695 5.663 15.173 1.00 80.00 354 GLU A C 1
ATOM 2885 O O . GLU A 1 354 ? 8.838 6.026 15.425 1.00 80.00 354 GLU A O 1
ATOM 2890 N N . CYS A 1 355 ? 6.859 6.418 14.469 1.00 82.62 355 CYS A N 1
ATOM 2891 C CA . CYS A 1 355 ? 7.122 7.836 14.239 1.00 82.62 355 CYS A CA 1
ATOM 2892 C C . CYS A 1 355 ? 6.667 8.587 15.488 1.00 82.62 355 CYS A C 1
ATOM 2894 O O . CYS A 1 355 ? 5.503 8.448 15.842 1.00 82.62 355 CYS A O 1
ATOM 2896 N N . TYR A 1 356 ? 7.536 9.363 16.137 1.00 84.12 356 TYR A N 1
ATOM 2897 C CA . TYR A 1 356 ? 7.152 10.157 17.315 1.00 84.12 356 TYR A CA 1
ATOM 2898 C C . TYR A 1 356 ? 7.171 11.664 17.052 1.00 84.12 356 TYR A C 1
ATOM 2900 O O . TYR A 1 356 ? 6.541 12.406 17.798 1.00 84.12 356 TYR A O 1
ATOM 2908 N N . ASN A 1 357 ? 7.856 12.120 15.998 1.00 85.00 357 ASN A N 1
ATOM 2909 C CA . ASN A 1 357 ? 7.854 13.523 15.595 1.00 85.00 357 ASN A CA 1
ATOM 2910 C C . ASN A 1 357 ? 8.159 13.676 14.090 1.00 85.00 357 ASN A C 1
ATOM 2912 O O . ASN A 1 357 ? 8.779 12.805 13.474 1.00 85.00 357 ASN A O 1
ATOM 2916 N N . ILE A 1 358 ? 7.712 14.778 13.494 1.00 85.19 358 ILE A N 1
ATOM 2917 C CA . ILE A 1 358 ? 7.935 15.143 12.092 1.00 85.19 358 ILE A CA 1
ATOM 2918 C C . ILE A 1 358 ? 8.541 16.545 12.090 1.00 85.19 358 ILE A C 1
ATOM 2920 O O . ILE A 1 358 ? 7.928 17.474 12.606 1.00 85.19 358 ILE A O 1
ATOM 2924 N N . ASP A 1 359 ? 9.722 16.698 11.495 1.00 84.06 359 ASP A N 1
ATOM 2925 C CA . ASP A 1 359 ? 10.376 17.988 11.291 1.00 84.06 359 ASP A CA 1
ATOM 2926 C C . ASP A 1 359 ? 10.151 18.452 9.839 1.00 84.06 359 ASP A C 1
ATOM 2928 O O . ASP A 1 359 ? 10.877 18.022 8.930 1.00 84.06 359 ASP A O 1
ATOM 2932 N N . PRO A 1 360 ? 9.146 19.314 9.587 1.00 81.06 360 PRO A N 1
ATOM 2933 C CA . PRO A 1 360 ? 8.873 19.828 8.250 1.00 81.06 360 PRO A CA 1
ATOM 2934 C C . PRO A 1 360 ? 9.961 20.771 7.735 1.00 81.06 360 PRO A C 1
ATOM 2936 O O . PRO A 1 360 ? 10.145 20.865 6.522 1.00 81.06 360 PRO A O 1
ATOM 2939 N N . THR A 1 361 ? 10.701 21.433 8.629 1.00 82.00 361 THR A N 1
ATOM 2940 C CA . THR A 1 361 ? 11.719 22.430 8.266 1.00 82.00 361 THR A CA 1
ATOM 2941 C C . THR A 1 361 ? 12.925 21.747 7.634 1.00 82.00 361 THR A C 1
ATOM 2943 O O . THR A 1 361 ? 13.355 22.119 6.544 1.00 82.00 361 THR A O 1
ATOM 2946 N N . ASN A 1 362 ? 13.426 20.690 8.279 1.00 82.62 362 ASN A N 1
ATOM 2947 C CA . ASN A 1 362 ? 14.546 19.896 7.766 1.00 82.62 362 ASN A CA 1
ATOM 2948 C C . ASN A 1 362 ? 14.104 18.731 6.863 1.00 82.62 362 ASN A C 1
ATOM 2950 O O . ASN A 1 362 ? 14.947 18.005 6.336 1.00 82.62 362 ASN A O 1
ATOM 2954 N N . LYS A 1 363 ? 12.790 18.558 6.663 1.00 85.81 363 LYS A N 1
ATOM 2955 C CA . LYS A 1 363 ? 12.170 17.463 5.897 1.00 85.81 363 LYS A CA 1
ATOM 2956 C C . LYS A 1 363 ? 12.594 16.078 6.391 1.00 85.81 363 LYS A C 1
ATOM 2958 O O . LYS A 1 363 ? 12.895 15.187 5.592 1.00 85.81 363 LYS A O 1
ATOM 2963 N N . ASN A 1 364 ? 12.578 15.894 7.710 1.00 86.38 364 ASN A N 1
ATOM 2964 C CA . ASN A 1 364 ? 12.942 14.647 8.378 1.00 86.38 364 ASN A CA 1
ATOM 2965 C C . ASN A 1 364 ? 11.774 14.088 9.196 1.00 86.38 364 ASN A C 1
ATOM 2967 O O . ASN A 1 364 ? 10.999 14.819 9.804 1.00 86.38 364 ASN A O 1
ATOM 2971 N N . VAL A 1 365 ? 11.664 12.761 9.242 1.00 87.00 365 VAL A N 1
ATOM 2972 C CA . VAL A 1 365 ? 10.793 12.053 10.186 1.00 87.00 365 VAL A CA 1
ATOM 2973 C C . VAL A 1 365 ? 11.647 11.429 11.280 1.00 87.00 365 VAL A C 1
ATOM 2975 O O . VAL A 1 365 ? 12.570 10.666 10.982 1.00 87.00 365 VAL A O 1
ATOM 2978 N N . LEU A 1 366 ? 11.307 11.714 12.535 1.00 87.12 366 LEU A N 1
ATOM 2979 C CA . LEU A 1 366 ? 11.960 11.163 13.717 1.00 87.12 366 LEU A CA 1
ATOM 2980 C C . LEU A 1 366 ? 11.241 9.880 14.135 1.00 87.12 366 LEU A C 1
ATOM 2982 O O . LEU A 1 366 ? 10.052 9.872 14.477 1.00 87.12 366 LEU A O 1
ATOM 2986 N N . CYS A 1 367 ? 11.969 8.773 14.051 1.00 86.19 367 CYS A N 1
ATOM 2987 C CA . CYS A 1 367 ? 11.449 7.439 14.291 1.00 86.19 367 CYS A CA 1
ATOM 2988 C C . CYS A 1 367 ? 12.187 6.768 15.446 1.00 86.19 367 CYS A C 1
ATOM 2990 O O . CYS A 1 367 ? 13.386 6.957 15.627 1.00 86.19 367 CYS A O 1
ATOM 2992 N N . ARG A 1 368 ? 11.485 5.916 16.186 1.00 84.00 368 ARG A N 1
ATOM 2993 C CA . ARG A 1 368 ? 12.045 5.044 17.213 1.00 84.00 368 ARG A CA 1
ATOM 2994 C C . ARG A 1 368 ? 11.817 3.588 16.829 1.00 84.00 368 ARG A C 1
ATOM 2996 O O . ARG A 1 368 ? 10.712 3.191 16.448 1.00 84.00 368 ARG A O 1
ATOM 3003 N N . SER A 1 369 ? 12.865 2.776 16.903 1.00 76.88 369 SER A N 1
ATOM 3004 C CA . SER A 1 369 ? 12.749 1.339 16.676 1.00 76.88 369 SER A CA 1
ATOM 3005 C C . SER A 1 369 ? 11.844 0.710 17.734 1.00 76.88 369 SER A C 1
ATOM 3007 O O . SER A 1 369 ? 11.979 0.967 18.926 1.00 76.88 369 SER A O 1
ATOM 3009 N N . THR A 1 370 ? 10.938 -0.165 17.295 1.00 64.31 370 THR A N 1
ATOM 3010 C CA . THR A 1 370 ? 10.109 -0.974 18.210 1.00 64.31 370 THR A CA 1
ATOM 3011 C C . THR A 1 370 ? 10.796 -2.270 18.641 1.00 64.31 370 THR A C 1
ATOM 3013 O O . THR A 1 370 ? 10.287 -2.977 19.504 1.00 64.31 370 THR A O 1
ATOM 3016 N N . ILE A 1 371 ? 11.938 -2.587 18.028 1.00 61.72 371 ILE A N 1
ATOM 3017 C CA . ILE A 1 371 ? 12.795 -3.729 18.342 1.00 61.72 371 ILE A CA 1
ATOM 3018 C C . ILE A 1 371 ? 14.081 -3.096 18.869 1.00 61.72 371 ILE A C 1
ATOM 3020 O O . ILE A 1 371 ? 14.786 -2.452 18.089 1.00 61.72 371 ILE A O 1
ATOM 3024 N N . GLY A 1 372 ? 14.323 -3.166 20.180 1.00 54.28 372 GLY A N 1
ATOM 3025 C CA . GLY A 1 372 ? 15.492 -2.540 20.807 1.00 54.28 372 GLY A CA 1
ATOM 3026 C C . GLY A 1 372 ? 16.768 -2.840 20.018 1.00 54.28 372 GLY A C 1
ATOM 3027 O O . GLY A 1 372 ? 16.974 -3.961 19.553 1.00 54.28 372 GLY A O 1
ATOM 3028 N N . THR A 1 373 ? 17.591 -1.823 19.785 1.00 50.69 373 THR A N 1
ATOM 3029 C CA . THR A 1 373 ? 18.885 -2.009 19.131 1.00 50.69 373 THR A CA 1
ATOM 3030 C C . THR A 1 373 ? 19.915 -2.367 20.193 1.00 50.69 373 THR A C 1
ATOM 3032 O O . THR A 1 373 ? 20.013 -1.669 21.194 1.00 50.69 373 THR A O 1
ATOM 3035 N N . ASN A 1 374 ? 20.717 -3.413 19.966 1.00 47.72 374 ASN A N 1
ATOM 3036 C CA . ASN A 1 374 ? 21.852 -3.808 20.822 1.00 47.72 374 ASN A CA 1
ATOM 3037 C C . ASN A 1 374 ? 23.018 -2.784 20.811 1.00 47.72 374 ASN A C 1
ATOM 3039 O O . ASN A 1 374 ? 24.172 -3.161 20.974 1.00 47.72 374 ASN A O 1
ATOM 3043 N N . LEU A 1 375 ? 22.742 -1.510 20.531 1.00 49.31 375 LEU A N 1
ATOM 3044 C CA . LEU A 1 375 ? 23.710 -0.422 20.453 1.00 49.31 375 LEU A CA 1
ATOM 3045 C C . LEU A 1 375 ? 23.158 0.747 21.273 1.00 49.31 375 LEU A C 1
ATOM 3047 O O . LEU A 1 375 ? 22.021 1.154 21.042 1.00 49.31 375 LEU A O 1
ATOM 3051 N N . ASP A 1 376 ? 23.979 1.212 22.214 1.00 50.19 376 ASP A N 1
ATOM 3052 C CA . ASP A 1 376 ? 23.817 2.212 23.285 1.00 50.19 376 ASP A CA 1
ATOM 3053 C C . ASP A 1 376 ? 22.988 3.482 22.977 1.00 50.19 376 ASP A C 1
ATOM 3055 O O . ASP A 1 376 ? 23.467 4.611 23.063 1.00 50.19 376 ASP A O 1
ATOM 3059 N N . GLY A 1 377 ? 21.707 3.327 22.654 1.00 55.03 377 GLY A N 1
ATOM 3060 C CA . GLY A 1 377 ? 20.775 4.436 22.478 1.00 55.03 377 GLY A CA 1
ATOM 3061 C C . GLY A 1 377 ? 19.323 3.971 22.464 1.00 55.03 377 GLY A C 1
ATOM 3062 O O . GLY A 1 377 ? 19.035 2.794 22.254 1.00 55.03 377 GLY A O 1
ATOM 3063 N N . ASN A 1 378 ? 18.385 4.910 22.626 1.00 61.94 378 ASN A N 1
ATOM 3064 C CA . ASN A 1 378 ? 16.930 4.674 22.630 1.00 61.94 378 ASN A CA 1
ATOM 3065 C C . ASN A 1 378 ? 16.360 4.129 21.293 1.00 61.94 378 ASN A C 1
ATOM 3067 O O . ASN A 1 378 ? 15.146 4.139 21.088 1.00 61.94 378 ASN A O 1
ATOM 3071 N N . GLY A 1 379 ? 17.206 3.671 20.361 1.00 70.00 379 GLY A N 1
ATOM 3072 C CA . GLY A 1 379 ? 16.808 3.174 19.045 1.00 70.00 379 GLY A CA 1
ATOM 3073 C C . GLY A 1 379 ? 16.205 4.251 18.141 1.00 70.00 379 GLY A C 1
ATOM 3074 O O . GLY A 1 379 ? 15.416 3.922 17.254 1.00 70.00 379 GLY A O 1
ATOM 3075 N N . GLU A 1 380 ? 16.520 5.523 18.388 1.00 82.88 380 GLU A N 1
ATOM 3076 C CA . GLU A 1 380 ? 16.021 6.674 17.631 1.00 82.88 380 GLU A CA 1
ATOM 3077 C C . GLU A 1 380 ? 16.852 6.909 16.367 1.00 82.88 380 GLU A C 1
ATOM 3079 O O . GLU A 1 380 ? 18.072 6.743 16.361 1.00 82.88 380 GLU A O 1
ATOM 3084 N N . PHE A 1 381 ? 16.186 7.259 15.270 1.00 82.19 381 PHE A N 1
ATOM 3085 C CA . PHE A 1 381 ? 16.818 7.550 13.990 1.00 82.19 381 PHE A CA 1
ATOM 3086 C C . PHE A 1 381 ? 15.958 8.495 13.150 1.00 82.19 381 PHE A C 1
ATOM 3088 O O . PHE A 1 381 ? 14.730 8.513 13.243 1.00 82.19 381 PHE A O 1
ATOM 3095 N N . GLU A 1 382 ? 16.616 9.233 12.262 1.00 84.75 382 GLU A N 1
ATOM 3096 C CA . GLU A 1 382 ? 15.970 10.192 11.369 1.00 84.75 382 GLU A CA 1
ATOM 3097 C C . GLU A 1 382 ? 15.912 9.683 9.930 1.00 84.75 382 GLU A C 1
ATOM 3099 O O . GLU A 1 382 ? 16.829 9.020 9.432 1.00 84.75 382 GLU A O 1
ATOM 3104 N N . LEU A 1 383 ? 14.819 10.006 9.238 1.00 82.06 383 LEU A N 1
ATOM 3105 C CA . LEU A 1 383 ? 14.621 9.665 7.835 1.00 82.06 383 LEU A CA 1
ATOM 3106 C C . LEU A 1 383 ? 14.161 10.881 7.033 1.00 82.06 383 LEU A C 1
ATOM 3108 O O . LEU A 1 383 ? 13.025 11.328 7.166 1.00 82.06 383 LEU A O 1
ATOM 3112 N N . GLY A 1 384 ? 15.035 11.361 6.148 1.00 83.06 384 GLY A N 1
ATOM 3113 C CA . GLY A 1 384 ? 14.713 12.449 5.227 1.00 83.06 384 GLY A CA 1
ATOM 3114 C C . GLY A 1 384 ? 13.751 12.034 4.113 1.00 83.06 384 GLY A C 1
ATOM 3115 O O . GLY A 1 384 ? 13.916 10.964 3.505 1.00 83.06 384 GLY A O 1
ATOM 3116 N N . TYR A 1 385 ? 12.783 12.899 3.809 1.00 86.00 385 TYR A N 1
ATOM 3117 C CA . TYR A 1 385 ? 11.745 12.679 2.801 1.00 86.00 385 TYR A CA 1
ATOM 3118 C C . TYR A 1 385 ? 11.725 13.771 1.722 1.00 86.00 385 TYR A C 1
ATOM 3120 O O . TYR A 1 385 ? 12.096 14.917 1.950 1.00 86.00 385 TYR A O 1
ATOM 3128 N N . GLY A 1 386 ? 11.295 13.400 0.512 1.00 85.12 386 GLY A N 1
ATOM 3129 C CA . GLY A 1 386 ? 10.955 14.356 -0.548 1.00 85.12 386 GLY A CA 1
ATOM 3130 C C . GLY A 1 386 ? 9.465 14.691 -0.534 1.00 85.12 386 GLY A C 1
ATOM 3131 O O . GLY A 1 386 ? 9.094 15.853 -0.628 1.00 85.12 386 GLY A O 1
ATOM 3132 N N . TYR A 1 387 ? 8.635 13.664 -0.353 1.00 90.19 387 TYR A N 1
ATOM 3133 C CA . TYR A 1 387 ? 7.198 13.755 -0.112 1.00 90.19 387 TYR A CA 1
ATOM 3134 C C . TYR A 1 387 ? 6.839 12.921 1.113 1.00 90.19 387 TYR A C 1
ATOM 3136 O O . TYR A 1 387 ? 7.399 11.836 1.295 1.00 90.19 387 TYR A O 1
ATOM 3144 N N . LEU A 1 388 ? 5.896 13.402 1.918 1.00 91.00 388 LEU A N 1
ATOM 3145 C CA . LEU A 1 388 ? 5.405 12.710 3.107 1.00 91.00 388 LEU A CA 1
ATOM 3146 C C . LEU A 1 388 ? 3.895 12.492 3.001 1.00 91.00 388 LEU A C 1
ATOM 3148 O O . LEU A 1 388 ? 3.150 13.428 2.739 1.00 91.00 388 LEU A O 1
ATOM 3152 N N . VAL A 1 389 ? 3.448 11.262 3.228 1.00 91.69 389 VAL A N 1
ATOM 3153 C CA . VAL A 1 389 ? 2.037 10.882 3.326 1.00 91.69 389 VAL A CA 1
ATOM 3154 C C . VAL A 1 389 ? 1.769 10.428 4.755 1.00 91.69 389 VAL A C 1
ATOM 3156 O O . VAL A 1 389 ? 2.297 9.410 5.201 1.00 91.69 389 VAL A O 1
ATOM 3159 N N . VAL A 1 390 ? 0.946 11.180 5.475 1.00 90.31 390 VAL A N 1
ATOM 3160 C CA . VAL A 1 390 ? 0.527 10.905 6.847 1.00 90.31 390 VAL A CA 1
ATOM 3161 C C . VAL A 1 390 ? -0.821 10.189 6.812 1.00 90.31 390 VAL A C 1
ATOM 3163 O O . VAL A 1 390 ? -1.833 10.772 6.438 1.00 90.31 390 VAL A O 1
ATOM 3166 N N . ALA A 1 391 ? -0.828 8.912 7.185 1.00 90.56 391 ALA A N 1
ATOM 3167 C CA . ALA A 1 391 ? -2.010 8.051 7.217 1.00 90.56 391 ALA A CA 1
ATOM 3168 C C . ALA A 1 391 ? -1.998 7.178 8.488 1.00 90.56 391 ALA A C 1
ATOM 3170 O O . ALA A 1 391 ? -2.175 5.957 8.448 1.00 90.56 391 ALA A O 1
ATOM 3171 N N . LEU A 1 392 ? -1.731 7.817 9.633 1.00 85.62 392 LEU A N 1
ATOM 3172 C CA . LEU A 1 392 ? -1.659 7.170 10.950 1.00 85.62 392 LEU A CA 1
ATOM 3173 C C . LEU A 1 392 ? -3.046 6.819 11.518 1.00 85.62 392 LEU A C 1
ATOM 3175 O O . LEU A 1 392 ? -3.132 6.054 12.478 1.00 85.62 392 LEU A O 1
ATOM 3179 N N . GLY A 1 393 ? -4.115 7.346 10.913 1.00 85.00 393 GLY A N 1
ATOM 3180 C CA . GLY A 1 393 ? -5.487 7.196 11.384 1.00 85.00 393 GLY A CA 1
ATOM 3181 C C . GLY A 1 393 ? -5.767 8.007 12.655 1.00 85.00 393 GLY A C 1
ATOM 3182 O O . GLY A 1 393 ? -5.004 8.904 13.023 1.00 85.00 393 GLY A O 1
ATOM 3183 N N . ALA A 1 394 ? -6.863 7.681 13.338 1.00 82.19 394 ALA A N 1
ATOM 3184 C CA . ALA A 1 394 ? -7.235 8.294 14.611 1.00 82.19 394 ALA A CA 1
ATOM 3185 C C . ALA A 1 394 ? -6.953 7.398 15.825 1.00 82.19 394 ALA A C 1
ATOM 3187 O O . ALA A 1 394 ? -6.963 6.165 15.749 1.00 82.19 394 ALA A O 1
ATOM 3188 N N . MET A 1 395 ? -6.759 8.054 16.966 1.00 78.69 395 MET A N 1
ATOM 3189 C CA . MET A 1 395 ? -6.740 7.458 18.299 1.00 78.69 395 MET A CA 1
ATOM 3190 C C . MET A 1 395 ? -8.149 7.454 18.899 1.00 78.69 395 MET A C 1
ATOM 3192 O O . MET A 1 395 ? -9.031 8.174 18.440 1.00 78.69 395 MET A O 1
ATOM 3196 N N . GLN A 1 396 ? -8.384 6.639 19.924 1.00 78.69 396 GLN A N 1
ATOM 3197 C CA . GLN A 1 396 ? -9.650 6.683 20.658 1.00 78.69 396 GLN A CA 1
ATOM 3198 C C . GLN A 1 396 ? -9.687 7.876 21.609 1.00 78.69 396 GLN A C 1
ATOM 3200 O O . GLN A 1 396 ? -8.663 8.278 22.163 1.00 78.69 396 GLN A O 1
ATOM 3205 N N . ASN A 1 397 ? -10.878 8.446 21.773 1.00 84.94 397 ASN A N 1
ATOM 3206 C CA . ASN A 1 397 ? -11.102 9.626 22.588 1.00 84.94 397 ASN A CA 1
ATOM 3207 C C . ASN A 1 397 ? -11.953 9.270 23.810 1.00 84.94 397 ASN A C 1
ATOM 3209 O O . ASN A 1 397 ? -13.118 8.903 23.682 1.00 84.94 397 ASN A O 1
ATOM 3213 N N . ALA A 1 398 ? -11.364 9.420 24.994 1.00 84.25 398 ALA A N 1
ATOM 3214 C CA . ALA A 1 398 ? -12.058 9.263 26.268 1.00 84.25 398 ALA A CA 1
ATOM 3215 C C . ALA A 1 398 ? -12.875 10.507 26.669 1.00 84.25 398 ALA A C 1
ATOM 3217 O O . ALA A 1 398 ? -13.471 10.512 27.734 1.00 84.25 398 ALA A O 1
ATOM 3218 N N . PHE A 1 399 ? -12.844 11.590 25.881 1.00 85.44 399 PHE A N 1
ATOM 3219 C CA . PHE A 1 399 ? -13.449 12.898 26.183 1.00 85.44 399 PHE A CA 1
ATOM 3220 C C . PHE A 1 399 ? -13.036 13.494 27.538 1.00 85.44 399 PHE A C 1
ATOM 3222 O O . PHE A 1 399 ? -13.769 14.291 28.118 1.00 85.44 399 PHE A O 1
ATOM 3229 N N . ASN A 1 400 ? -11.854 13.115 28.037 1.00 85.25 400 ASN A N 1
ATOM 3230 C CA . ASN A 1 400 ? -11.383 13.408 29.394 1.00 85.25 400 ASN A CA 1
ATOM 3231 C C . ASN A 1 400 ? -12.327 12.905 30.505 1.00 85.25 400 ASN A C 1
ATOM 3233 O O . ASN A 1 400 ? -12.262 13.399 31.628 1.00 85.25 400 ASN A O 1
ATOM 3237 N N . THR A 1 401 ? -13.182 11.921 30.212 1.00 89.12 401 THR A N 1
ATOM 3238 C CA . THR A 1 401 ? -14.032 11.255 31.199 1.00 89.12 401 THR A CA 1
ATOM 3239 C C . THR A 1 401 ? -13.146 10.487 32.190 1.00 89.12 401 THR A C 1
ATOM 3241 O O . THR A 1 401 ? -12.399 9.593 31.771 1.00 89.12 401 THR A O 1
ATOM 3244 N N . PRO A 1 402 ? -13.188 10.817 33.495 1.00 92.19 402 PRO A N 1
ATOM 3245 C CA . PRO A 1 402 ? -12.328 10.193 34.495 1.00 92.19 402 PRO A CA 1
ATOM 3246 C C . PRO A 1 402 ? -12.494 8.669 34.549 1.00 92.19 402 PRO A C 1
ATOM 3248 O O . PRO A 1 402 ? -13.614 8.158 34.508 1.00 92.19 402 PRO A O 1
ATOM 3251 N N . GLY A 1 403 ? -11.365 7.962 34.648 1.00 88.25 403 GLY A N 1
ATOM 3252 C CA . GLY A 1 403 ? -11.288 6.506 34.800 1.00 88.25 403 GLY A CA 1
ATOM 3253 C C . GLY A 1 403 ? -11.475 5.677 33.524 1.00 88.25 403 GLY A C 1
ATOM 3254 O O . GLY A 1 403 ? -11.127 4.500 33.524 1.00 88.25 403 GLY A O 1
ATOM 3255 N N . VAL A 1 404 ? -11.908 6.265 32.399 1.00 87.31 404 VAL A N 1
ATOM 3256 C CA . VAL A 1 404 ? -12.069 5.521 31.130 1.00 87.31 404 VAL A CA 1
ATOM 3257 C C . VAL A 1 404 ? -10.750 4.906 30.660 1.00 87.31 404 VAL A C 1
ATOM 3259 O O . VAL A 1 404 ? -10.699 3.733 30.314 1.00 87.31 404 VAL A O 1
ATOM 3262 N N . SER A 1 405 ? -9.658 5.671 30.678 1.00 83.56 405 SER A N 1
ATOM 3263 C CA . SER A 1 405 ? -8.344 5.173 30.241 1.00 83.56 405 SER A CA 1
ATOM 3264 C C . SER A 1 405 ? -7.727 4.131 31.181 1.00 83.56 405 SER A C 1
ATOM 3266 O O . SER A 1 405 ? -6.802 3.433 30.773 1.00 83.56 405 SER A O 1
ATOM 3268 N N . GLU A 1 406 ? -8.193 4.068 32.429 1.00 85.00 406 GLU A N 1
ATOM 3269 C CA . GLU A 1 406 ? -7.659 3.195 33.482 1.00 85.00 406 GLU A CA 1
ATOM 3270 C C . GLU A 1 406 ? -8.440 1.882 33.584 1.00 85.00 406 GLU A C 1
ATOM 3272 O O . GLU A 1 406 ? -7.849 0.841 33.869 1.00 85.00 406 GLU A O 1
ATOM 3277 N N . HIS A 1 407 ? -9.752 1.927 33.334 1.00 84.62 407 HIS A N 1
ATOM 3278 C CA . HIS A 1 407 ? -10.656 0.804 33.561 1.00 84.62 407 HIS A CA 1
ATOM 3279 C C . HIS A 1 407 ? -11.269 0.229 32.278 1.00 84.62 407 HIS A C 1
ATOM 3281 O O . HIS A 1 407 ? -11.448 -0.983 32.216 1.00 84.62 407 HIS A O 1
ATOM 3287 N N . CYS A 1 408 ? -11.540 1.046 31.250 1.00 83.75 408 CYS A N 1
ATOM 3288 C CA . CYS A 1 408 ? -12.270 0.577 30.072 1.00 83.75 408 CYS A CA 1
ATOM 3289 C C . CYS A 1 408 ? -11.394 -0.159 29.058 1.00 83.75 408 CYS A C 1
ATOM 3291 O O . CYS A 1 408 ? -10.295 0.280 28.696 1.00 83.75 408 CYS A O 1
ATOM 3293 N N . HIS A 1 409 ? -11.970 -1.185 28.426 1.00 82.25 409 HIS A N 1
ATOM 3294 C CA . HIS A 1 409 ? -11.402 -1.743 27.205 1.00 82.25 409 HIS A CA 1
ATOM 3295 C C . HIS A 1 409 ? -11.780 -0.907 25.985 1.00 82.25 409 HIS A C 1
ATOM 3297 O O . HIS A 1 409 ? -12.925 -0.837 25.550 1.00 82.25 409 HIS A O 1
ATOM 3303 N N . PHE A 1 410 ? -10.783 -0.316 25.351 1.00 82.69 410 PHE A N 1
ATOM 3304 C CA . PHE A 1 410 ? -10.960 0.380 24.088 1.00 82.69 410 PHE A CA 1
ATOM 3305 C C . PHE A 1 410 ? -11.070 -0.601 22.910 1.00 82.69 410 PHE A C 1
ATOM 3307 O O . PHE A 1 410 ? -10.082 -1.260 22.587 1.00 82.69 410 PHE A O 1
ATOM 3314 N N . LEU A 1 411 ? -12.207 -0.655 22.202 1.00 74.94 411 LEU A N 1
ATOM 3315 C CA . LEU A 1 411 ? -12.468 -1.687 21.176 1.00 74.94 411 LEU A CA 1
ATOM 3316 C C . LEU A 1 411 ? -11.386 -1.744 20.072 1.00 74.94 411 LEU A C 1
ATOM 3318 O O . LEU A 1 411 ? -10.701 -2.755 19.915 1.00 74.94 411 LEU A O 1
ATOM 3322 N N . LYS A 1 412 ? -11.161 -0.638 19.345 1.00 71.81 412 LYS A N 1
ATOM 3323 C CA . LYS A 1 412 ? -10.199 -0.572 18.223 1.00 71.81 412 LYS A CA 1
ATOM 3324 C C . LYS A 1 412 ? -8.757 -0.843 18.680 1.00 71.81 412 LYS A C 1
ATOM 3326 O O . LYS A 1 412 ? -8.068 -1.673 18.085 1.00 71.81 412 LYS A O 1
ATOM 3331 N N . GLN A 1 413 ? -8.300 -0.186 19.749 1.00 68.50 413 GLN A N 1
ATOM 3332 C CA . GLN A 1 413 ? -6.938 -0.341 20.269 1.00 68.50 413 GLN A CA 1
ATOM 3333 C C . GLN A 1 413 ? -6.670 -1.748 20.820 1.00 68.50 413 GLN A C 1
ATOM 3335 O O . GLN A 1 413 ? -5.604 -2.312 20.552 1.00 68.50 413 GLN A O 1
ATOM 3340 N N . THR A 1 414 ? -7.620 -2.316 21.566 1.00 55.16 414 THR A N 1
ATOM 3341 C CA . THR A 1 414 ? -7.518 -3.667 22.144 1.00 55.16 414 THR A CA 1
ATOM 3342 C C . THR A 1 414 ? -7.447 -4.715 21.044 1.00 55.16 414 THR A C 1
ATOM 3344 O O . THR A 1 414 ? -6.625 -5.628 21.115 1.00 55.16 414 THR A O 1
ATOM 3347 N N . LEU A 1 415 ? -8.225 -4.560 19.971 1.00 57.34 415 LEU A N 1
ATOM 3348 C CA . LEU A 1 415 ? -8.234 -5.530 18.880 1.00 57.34 415 LEU A CA 1
ATOM 3349 C C . LEU A 1 415 ? -6.992 -5.450 17.994 1.00 57.34 415 LEU A C 1
ATOM 3351 O O . LEU A 1 415 ? -6.395 -6.481 17.694 1.00 57.34 415 LEU A O 1
ATOM 3355 N N . ILE A 1 416 ? -6.507 -4.250 17.667 1.00 59.50 416 ILE A N 1
ATOM 3356 C CA . ILE A 1 416 ? -5.239 -4.098 16.932 1.00 59.50 416 ILE A CA 1
ATOM 3357 C C . ILE A 1 416 ? -4.053 -4.653 17.747 1.00 59.50 416 ILE A C 1
ATOM 3359 O O . ILE A 1 416 ? -3.136 -5.260 17.181 1.00 59.50 416 ILE A O 1
ATOM 3363 N N . ARG A 1 417 ? -4.078 -4.503 19.080 1.00 62.06 417 ARG A N 1
ATOM 3364 C CA . ARG A 1 417 ? -3.099 -5.137 19.981 1.00 62.06 417 ARG A CA 1
ATOM 3365 C C . ARG A 1 417 ? -3.237 -6.658 20.006 1.00 62.06 417 ARG A C 1
ATOM 3367 O O . ARG A 1 417 ? -2.220 -7.328 19.916 1.00 62.06 417 ARG A O 1
ATOM 3374 N N . SER A 1 418 ? -4.460 -7.188 20.032 1.00 50.84 418 SER A N 1
ATOM 3375 C CA . SER A 1 418 ? -4.733 -8.638 20.009 1.00 50.84 418 SER A CA 1
ATOM 3376 C C . SER A 1 418 ? -4.199 -9.315 18.739 1.00 50.84 418 SER A C 1
ATOM 3378 O O . SER A 1 418 ? -3.737 -10.450 18.779 1.00 50.84 418 SER A O 1
ATOM 3380 N N . ILE A 1 419 ? -4.210 -8.598 17.611 1.00 57.09 419 ILE A N 1
ATOM 3381 C CA . ILE A 1 419 ? -3.623 -9.049 16.341 1.00 57.09 419 ILE A CA 1
ATOM 3382 C C . ILE A 1 419 ? -2.083 -9.000 16.385 1.00 57.09 419 ILE A C 1
ATOM 3384 O O . ILE A 1 419 ? -1.393 -9.814 15.768 1.00 57.09 419 ILE A O 1
ATOM 3388 N N . SER A 1 420 ? -1.515 -8.048 17.128 1.00 53.66 420 SER A N 1
ATOM 3389 C CA . SER A 1 420 ? -0.071 -7.914 17.319 1.00 53.66 420 SER A CA 1
ATOM 3390 C C . SER A 1 420 ? 0.414 -8.845 18.433 1.00 53.66 420 SER A C 1
ATOM 3392 O O . SER A 1 420 ? 0.647 -8.408 19.552 1.00 53.66 420 SER A O 1
ATOM 3394 N N . VAL A 1 421 ? 0.644 -10.119 18.103 1.00 45.00 421 VAL A N 1
ATOM 3395 C CA . VAL A 1 421 ? 1.045 -11.226 19.012 1.00 45.00 421 VAL A CA 1
ATOM 3396 C C . VAL A 1 421 ? 2.320 -10.977 19.867 1.00 45.00 421 VAL A C 1
ATOM 3398 O O . VAL A 1 421 ? 2.730 -11.837 20.633 1.00 45.00 421 VAL A O 1
ATOM 3401 N N . TRP A 1 422 ? 2.978 -9.816 19.799 1.00 39.69 422 TRP A N 1
ATOM 3402 C CA . TRP A 1 422 ? 4.342 -9.629 20.319 1.00 39.69 422 TRP A CA 1
ATOM 3403 C C . TRP A 1 422 ? 4.596 -8.300 21.043 1.00 39.69 422 TRP A C 1
ATOM 3405 O O . TRP A 1 422 ? 5.695 -7.754 20.947 1.00 39.69 422 TRP A O 1
ATOM 3415 N N . LYS A 1 423 ? 3.611 -7.741 21.750 1.00 35.72 423 LYS A N 1
ATOM 3416 C CA . LYS A 1 423 ? 3.891 -6.685 22.736 1.00 35.72 423 LYS A CA 1
ATOM 3417 C C . LYS A 1 423 ? 3.133 -7.004 24.024 1.00 35.72 423 LYS A C 1
ATOM 3419 O O . LYS A 1 423 ? 1.955 -6.696 24.145 1.00 35.72 423 LYS A O 1
ATOM 3424 N N . ASP A 1 424 ? 3.844 -7.707 24.900 1.00 35.00 424 ASP A N 1
ATOM 3425 C CA . ASP A 1 424 ? 3.495 -8.070 26.273 1.00 35.00 424 ASP A CA 1
ATOM 3426 C C . ASP A 1 424 ? 2.329 -9.058 26.431 1.00 35.00 424 ASP A C 1
ATOM 3428 O O . ASP A 1 424 ? 1.143 -8.726 26.385 1.00 35.00 424 ASP A O 1
ATOM 3432 N N . VAL A 1 425 ? 2.706 -10.311 26.698 1.00 33.31 425 VAL A N 1
ATOM 3433 C CA . VAL A 1 425 ? 1.818 -11.422 27.083 1.00 33.31 425 VAL A CA 1
ATOM 3434 C C . VAL A 1 425 ? 0.984 -11.083 28.336 1.00 33.31 425 VAL A C 1
ATOM 3436 O O . VAL A 1 425 ? -0.066 -11.687 28.548 1.00 33.31 425 VAL A O 1
ATOM 3439 N N . GLU A 1 426 ? 1.376 -10.063 29.106 1.00 36.31 426 GLU A N 1
ATOM 3440 C CA . GLU A 1 426 ? 0.670 -9.597 30.307 1.00 36.31 426 GLU A CA 1
ATOM 3441 C C . GLU A 1 426 ? -0.481 -8.607 30.028 1.00 36.31 426 GLU A C 1
ATOM 3443 O O . GLU A 1 426 ? -1.457 -8.597 30.773 1.00 36.31 426 GLU A O 1
ATOM 3448 N N . VAL A 1 427 ? -0.439 -7.820 28.940 1.00 35.88 427 VAL A N 1
ATOM 3449 C CA . VAL A 1 427 ? -1.426 -6.739 28.682 1.00 35.88 427 VAL A CA 1
ATOM 3450 C C . VAL A 1 427 ? -2.528 -7.159 27.698 1.00 35.88 427 VAL A C 1
ATOM 3452 O O . VAL A 1 427 ? -3.603 -6.561 27.656 1.00 35.88 427 VAL A O 1
ATOM 3455 N N . SER A 1 428 ? -2.318 -8.228 26.925 1.00 36.81 428 SER A N 1
ATOM 3456 C CA . SER A 1 428 ? -3.326 -8.791 26.017 1.00 36.81 428 SER A CA 1
ATOM 3457 C C . SER A 1 428 ? -4.396 -9.601 26.774 1.00 36.81 428 SER A C 1
ATOM 3459 O O . SER A 1 428 ? -4.557 -10.807 26.563 1.00 36.81 428 SER A O 1
ATOM 3461 N N . GLN A 1 429 ? -5.182 -8.950 27.630 1.00 49.62 429 GLN A N 1
ATOM 3462 C CA . GLN A 1 429 ? -6.523 -9.433 27.954 1.00 49.62 429 GLN A CA 1
ATOM 3463 C C . GLN A 1 429 ? -7.419 -9.130 26.748 1.00 49.62 429 GLN A C 1
ATOM 3465 O O . GLN A 1 429 ? -8.034 -8.071 26.656 1.00 49.62 429 GLN A O 1
ATOM 3470 N N . GLY A 1 430 ? -7.420 -10.019 25.751 1.00 66.88 430 GLY A N 1
ATOM 3471 C CA . GLY A 1 430 ? -8.395 -9.919 24.665 1.00 66.88 430 GLY A CA 1
ATOM 3472 C C . GLY A 1 430 ? -9.809 -9.941 25.252 1.00 66.88 430 GLY A C 1
ATOM 3473 O O . GLY A 1 430 ? -10.035 -10.643 26.235 1.00 66.88 430 GLY A O 1
ATOM 3474 N N . ILE A 1 431 ? -10.751 -9.215 24.644 1.00 76.06 431 ILE A N 1
ATOM 3475 C CA . ILE A 1 431 ? -12.153 -9.134 25.101 1.00 76.06 431 ILE A CA 1
ATOM 3476 C C . ILE A 1 431 ? -12.722 -10.532 25.382 1.00 76.06 431 ILE A C 1
ATOM 3478 O O . ILE A 1 431 ? -13.252 -10.762 26.464 1.00 76.06 431 ILE A O 1
ATOM 3482 N N . ARG A 1 432 ? -12.481 -11.506 24.490 1.00 79.12 432 ARG A N 1
ATOM 3483 C CA . ARG A 1 432 ? -12.840 -12.920 24.700 1.00 79.12 432 ARG A CA 1
ATOM 3484 C C . ARG A 1 432 ? -12.349 -13.478 26.035 1.00 79.12 432 ARG A C 1
ATOM 3486 O O . ARG A 1 432 ? -13.096 -14.143 26.739 1.00 79.12 432 ARG A O 1
ATOM 3493 N N . ARG A 1 433 ? -11.083 -13.232 26.385 1.00 81.19 433 ARG A N 1
ATOM 3494 C CA . ARG A 1 433 ? -10.481 -13.716 27.636 1.00 81.19 433 ARG A CA 1
ATOM 3495 C C . ARG A 1 433 ? -11.121 -13.033 28.839 1.00 81.19 433 ARG A C 1
ATOM 3497 O O . ARG A 1 433 ? -11.388 -13.714 29.820 1.00 81.19 433 ARG A O 1
ATOM 3504 N N . SER A 1 434 ? -11.391 -11.732 28.759 1.00 85.00 434 SER A N 1
ATOM 3505 C CA . SER A 1 434 ? -12.086 -11.014 29.831 1.00 85.00 434 SER A CA 1
ATOM 3506 C C . SER A 1 434 ? -13.504 -11.549 30.038 1.00 85.00 434 SER A C 1
ATOM 3508 O O . SER A 1 434 ? -13.867 -11.833 31.174 1.00 85.00 434 SER A O 1
ATOM 3510 N N . VAL A 1 435 ? -14.254 -11.807 28.958 1.00 87.94 435 VAL A N 1
ATOM 3511 C CA . VAL A 1 435 ? -15.569 -12.469 29.029 1.00 87.94 435 VAL A CA 1
ATOM 3512 C C . VAL A 1 435 ? -15.445 -13.840 29.701 1.00 87.94 435 VAL A C 1
ATOM 3514 O O . VAL A 1 435 ? -16.152 -14.111 30.666 1.00 87.94 435 VAL A O 1
ATOM 3517 N N . MET A 1 436 ? -14.495 -14.683 29.282 1.00 87.56 436 MET A N 1
ATOM 3518 C CA . MET A 1 436 ? -14.272 -15.989 29.924 1.00 87.56 436 MET A CA 1
ATOM 3519 C C . MET A 1 436 ? -13.931 -15.863 31.416 1.00 87.56 436 MET A C 1
ATOM 3521 O O . MET A 1 436 ? -14.445 -16.629 32.229 1.00 87.56 436 MET A O 1
ATOM 3525 N N . ASN A 1 437 ? -13.096 -14.890 31.791 1.00 89.38 437 ASN A N 1
ATOM 3526 C CA . ASN A 1 437 ? -12.726 -14.642 33.183 1.00 89.38 437 ASN A CA 1
ATOM 3527 C C . ASN A 1 437 ? -13.934 -14.195 34.023 1.00 89.38 437 ASN A C 1
ATOM 3529 O O . ASN A 1 437 ? -14.038 -14.594 35.180 1.00 89.38 437 ASN A O 1
ATOM 3533 N N . CYS A 1 438 ? -14.851 -13.402 33.461 1.00 91.00 438 CYS A N 1
ATOM 3534 C CA . CYS A 1 438 ? -16.109 -13.028 34.112 1.00 91.00 438 CYS A CA 1
ATOM 3535 C C . CYS A 1 438 ? -16.963 -14.259 34.447 1.00 91.00 438 CYS A C 1
ATOM 3537 O O . CYS A 1 438 ? -17.409 -14.399 35.585 1.00 91.00 438 CYS A O 1
ATOM 3539 N N . PHE A 1 439 ? -17.112 -15.194 33.502 1.00 91.69 439 PHE A N 1
ATOM 3540 C CA . PHE A 1 439 ? -17.838 -16.451 33.728 1.00 91.69 439 PHE A CA 1
ATOM 3541 C C . PHE A 1 439 ? -17.161 -17.356 34.759 1.00 91.69 439 PHE A C 1
ATOM 3543 O O . PHE A 1 439 ? -17.833 -17.924 35.622 1.00 91.69 439 PHE A O 1
ATOM 3550 N N . GLN A 1 440 ? -15.831 -17.455 34.724 1.00 89.38 440 GLN A N 1
ATOM 3551 C CA . GLN A 1 440 ? -15.078 -18.213 35.724 1.00 89.38 440 GLN A CA 1
ATOM 3552 C C . GLN A 1 440 ? -15.240 -17.619 37.124 1.00 89.38 440 GLN A C 1
ATOM 3554 O O . GLN A 1 440 ? -15.510 -18.361 38.065 1.00 89.38 440 GLN A O 1
ATOM 3559 N N . LYS A 1 441 ? -15.138 -16.289 37.259 1.00 89.38 441 LYS A N 1
ATOM 3560 C CA . LYS A 1 441 ? -15.375 -15.592 38.530 1.00 89.38 441 LYS A CA 1
ATOM 3561 C C . LYS A 1 441 ? -16.790 -15.838 39.031 1.00 89.38 441 LYS A C 1
ATOM 3563 O O . LYS A 1 441 ? -16.944 -16.258 40.165 1.00 89.38 441 LYS A O 1
ATOM 3568 N N . ALA A 1 442 ? -17.804 -15.660 38.187 1.00 89.88 442 ALA A N 1
ATOM 3569 C CA . ALA A 1 442 ? -19.200 -15.871 38.567 1.00 89.88 442 ALA A CA 1
ATOM 3570 C C . ALA A 1 442 ? -19.534 -17.331 38.929 1.00 89.88 442 ALA A C 1
ATOM 3572 O O . ALA A 1 442 ? -20.538 -17.582 39.590 1.00 89.88 442 ALA A O 1
ATOM 3573 N N . SER A 1 443 ? -18.695 -18.290 38.527 1.00 87.69 443 SER A N 1
ATOM 3574 C CA . SER A 1 443 ? -18.847 -19.710 38.864 1.00 87.69 443 SER A CA 1
ATOM 3575 C C . SER A 1 443 ? -18.206 -20.097 40.202 1.00 87.69 443 SER A C 1
ATOM 3577 O O . SER A 1 443 ? -18.357 -21.243 40.628 1.00 87.69 443 SER A O 1
ATOM 3579 N N . LEU A 1 444 ? -17.495 -19.182 40.872 1.00 88.25 444 LEU A N 1
ATOM 3580 C CA . LEU A 1 444 ? -16.904 -19.455 42.181 1.00 88.25 444 LEU A CA 1
ATOM 3581 C C . LEU A 1 444 ? -17.994 -19.703 43.247 1.00 88.25 444 LEU A C 1
ATOM 3583 O O . LEU A 1 444 ? -19.097 -19.143 43.161 1.00 88.25 444 LEU A O 1
ATOM 3587 N N . PRO A 1 445 ? -17.707 -20.556 44.249 1.00 84.12 445 PRO A N 1
ATOM 3588 C CA . PRO A 1 445 ? -18.576 -20.705 45.411 1.00 84.12 445 PRO A CA 1
ATOM 3589 C C . PRO A 1 445 ? -18.631 -19.395 46.217 1.00 84.12 445 PRO A C 1
ATOM 3591 O O . PRO A 1 445 ? -17.747 -18.550 46.100 1.00 84.12 445 PRO A O 1
ATOM 3594 N N . ASP A 1 446 ? -19.683 -19.232 47.021 1.00 86.56 446 ASP A N 1
ATOM 3595 C CA . ASP A 1 446 ? -19.849 -18.147 48.008 1.00 86.56 446 ASP A CA 1
ATOM 3596 C C . ASP A 1 446 ? -20.058 -16.716 47.469 1.00 86.56 446 ASP A C 1
ATOM 3598 O O . ASP A 1 446 ? -20.045 -15.759 48.239 1.00 86.56 446 ASP A O 1
ATOM 3602 N N . LEU A 1 447 ? -20.328 -16.552 46.170 1.00 88.62 447 LEU A N 1
ATOM 3603 C CA . LEU A 1 447 ? -20.772 -15.271 45.598 1.00 88.62 447 LEU A CA 1
ATOM 3604 C C . LEU A 1 447 ? -22.277 -15.052 45.770 1.00 88.62 447 LEU A C 1
ATOM 3606 O O . LEU A 1 447 ? -23.075 -15.921 45.391 1.00 88.62 447 LEU A O 1
ATOM 3610 N N . SER A 1 448 ? -22.646 -13.858 46.236 1.00 91.69 448 SER A N 1
ATOM 3611 C CA . SER A 1 448 ? -24.034 -13.379 46.239 1.00 91.69 448 SER A CA 1
ATOM 3612 C C . SER A 1 448 ? -24.587 -13.225 44.815 1.00 91.69 448 SER A C 1
ATOM 3614 O O . SER A 1 448 ? -23.834 -13.072 43.849 1.00 91.69 448 SER A O 1
ATOM 3616 N N . GLU A 1 449 ? -25.915 -13.244 44.657 1.00 89.38 449 GLU A N 1
ATOM 3617 C CA . GLU A 1 449 ? -26.549 -13.023 43.345 1.00 89.38 449 GLU A CA 1
ATOM 3618 C C . GLU A 1 449 ? -26.183 -11.657 42.751 1.00 89.38 449 GLU A C 1
ATOM 3620 O O . GLU A 1 449 ? -25.908 -11.554 41.557 1.00 89.38 449 GLU A O 1
ATOM 3625 N N . GLU A 1 450 ? -26.092 -10.619 43.584 1.00 89.81 450 GLU A N 1
ATOM 3626 C CA . GLU A 1 450 ? -25.699 -9.271 43.163 1.00 89.81 450 GLU A CA 1
ATOM 3627 C C . GLU A 1 450 ? -24.275 -9.246 42.589 1.00 89.81 450 GLU A C 1
ATOM 3629 O O . GLU A 1 450 ? -24.026 -8.628 41.551 1.00 89.81 450 GLU A O 1
ATOM 3634 N N . GLU A 1 451 ? -23.340 -9.972 43.207 1.00 90.81 451 GLU A N 1
ATOM 3635 C CA . GLU A 1 451 ? -21.970 -10.102 42.704 1.00 90.81 451 GLU A CA 1
ATOM 3636 C C . GLU A 1 451 ? -21.896 -10.946 41.427 1.00 90.81 451 GLU A C 1
ATOM 3638 O O . GLU A 1 451 ? -21.084 -10.651 40.545 1.00 90.81 451 GLU A O 1
ATOM 3643 N N . ARG A 1 452 ? -22.744 -11.975 41.287 1.00 92.19 452 ARG A N 1
ATOM 3644 C CA . ARG A 1 452 ? -22.857 -12.764 40.047 1.00 92.19 452 ARG A CA 1
ATOM 3645 C C . ARG A 1 452 ? -23.359 -11.899 38.896 1.00 92.19 452 ARG A C 1
ATOM 3647 O O . ARG A 1 452 ? -22.719 -11.883 37.846 1.00 92.19 452 ARG A O 1
ATOM 3654 N N . ILE A 1 453 ? -24.434 -11.137 39.116 1.00 92.00 453 ILE A N 1
ATOM 3655 C CA . ILE A 1 453 ? -24.985 -10.194 38.132 1.00 92.00 453 ILE A CA 1
ATOM 3656 C C . ILE A 1 453 ? -23.932 -9.156 37.761 1.00 92.00 453 ILE A C 1
ATOM 3658 O O . ILE A 1 453 ? -23.692 -8.938 36.579 1.00 92.00 453 ILE A O 1
ATOM 3662 N N . LYS A 1 454 ? -23.249 -8.563 38.748 1.00 93.38 454 LYS A N 1
ATOM 3663 C CA . LYS A 1 454 ? -22.164 -7.608 38.494 1.00 93.38 454 LYS A CA 1
ATOM 3664 C C . LYS A 1 454 ? -21.080 -8.217 37.608 1.00 93.38 454 LYS A C 1
ATOM 3666 O O . LYS A 1 454 ? -20.737 -7.625 36.592 1.00 93.38 454 LYS A O 1
ATOM 3671 N N . ASN A 1 455 ? -20.560 -9.394 37.956 1.00 92.69 455 ASN A N 1
ATOM 3672 C CA . ASN A 1 455 ? -19.500 -10.050 37.185 1.00 92.69 455 ASN A CA 1
ATOM 3673 C C . ASN A 1 455 ? -19.934 -10.406 35.754 1.00 92.69 455 ASN A C 1
ATOM 3675 O O . ASN A 1 455 ? -19.091 -10.421 34.859 1.00 92.69 455 ASN A O 1
ATOM 3679 N N . LEU A 1 456 ? -21.223 -10.679 35.537 1.00 94.12 456 LEU A N 1
ATOM 3680 C CA . LEU A 1 456 ? -21.807 -11.072 34.250 1.00 94.12 456 LEU A CA 1
ATOM 3681 C C . LEU A 1 456 ? -22.559 -9.933 33.548 1.00 94.12 456 LEU A C 1
ATOM 3683 O O . LEU A 1 456 ? -23.321 -10.177 32.608 1.00 94.12 456 LEU A O 1
ATOM 3687 N N . HIS A 1 457 ? -22.331 -8.689 33.977 1.00 95.12 457 HIS A N 1
ATOM 3688 C CA . HIS A 1 457 ? -22.851 -7.509 33.304 1.00 95.12 457 HIS A CA 1
ATOM 3689 C C . HIS A 1 457 ? -21.802 -6.940 32.349 1.00 95.12 457 HIS A C 1
ATOM 3691 O O . HIS A 1 457 ? -20.779 -6.383 32.754 1.00 95.12 457 HIS A O 1
ATOM 3697 N N . PHE A 1 458 ? -22.077 -7.090 31.059 1.00 94.62 458 PHE A N 1
ATOM 3698 C CA . PHE A 1 458 ? -21.290 -6.571 29.952 1.00 94.62 458 PHE A CA 1
ATOM 3699 C C . PHE A 1 458 ? -21.869 -5.225 29.509 1.00 94.62 458 PHE A C 1
ATOM 3701 O O . PHE A 1 458 ? -23.038 -5.144 29.123 1.00 94.62 458 PHE A O 1
ATOM 3708 N N . VAL A 1 459 ? -21.069 -4.159 29.568 1.00 95.19 459 VAL A N 1
ATOM 3709 C CA . VAL A 1 459 ? -21.514 -2.805 29.211 1.00 95.19 459 VAL A CA 1
ATOM 3710 C C . VAL A 1 459 ? -20.717 -2.276 28.026 1.00 95.19 459 VAL A C 1
ATOM 3712 O O . VAL A 1 459 ? -19.497 -2.145 28.081 1.00 95.19 459 VAL A O 1
ATOM 3715 N N . VAL A 1 460 ? -21.412 -1.926 26.949 1.00 94.12 460 VAL A N 1
ATOM 3716 C CA . VAL A 1 460 ? -20.817 -1.355 25.741 1.00 94.12 460 VAL A CA 1
ATOM 3717 C C . VAL A 1 460 ? -21.185 0.125 25.650 1.00 94.12 460 VAL A C 1
ATOM 3719 O O . VAL A 1 460 ? -22.356 0.491 25.735 1.00 94.12 460 VAL A O 1
ATOM 3722 N N . ILE A 1 461 ? -20.189 0.997 25.492 1.00 94.06 461 ILE A N 1
ATOM 3723 C CA . ILE A 1 461 ? -20.382 2.450 25.436 1.00 94.06 461 ILE A CA 1
ATOM 3724 C C . ILE A 1 461 ? -20.223 2.959 23.997 1.00 94.06 461 ILE A C 1
ATOM 3726 O O . ILE A 1 461 ? -19.153 2.836 23.386 1.00 94.06 461 ILE A O 1
ATOM 3730 N N . GLY A 1 462 ? -21.286 3.590 23.490 1.00 91.62 462 GLY A N 1
ATOM 3731 C CA . GLY A 1 462 ? -21.415 4.136 22.139 1.00 91.62 462 GLY A CA 1
ATOM 3732 C C . GLY A 1 462 ? -22.397 3.364 21.256 1.00 91.62 462 GLY A C 1
ATOM 3733 O O . GLY A 1 462 ? -22.750 2.226 21.541 1.00 91.62 462 GLY A O 1
ATOM 3734 N N . SER A 1 463 ? -22.793 3.969 20.135 1.00 90.50 463 SER A N 1
ATOM 3735 C CA . SER A 1 463 ? -23.791 3.399 19.210 1.00 90.50 463 SER A CA 1
ATOM 3736 C C . SER A 1 463 ? -23.402 3.426 17.728 1.00 90.50 463 SER A C 1
ATOM 3738 O O . SER A 1 463 ? -24.258 3.326 16.845 1.00 90.50 463 SER A O 1
ATOM 3740 N N . GLY A 1 464 ? -22.111 3.583 17.426 1.00 89.19 464 GLY A N 1
ATOM 3741 C CA . GLY A 1 464 ? -21.623 3.496 16.050 1.00 89.19 464 GLY A CA 1
ATOM 3742 C C . GLY A 1 464 ? -21.816 2.092 15.451 1.00 89.19 464 GLY A C 1
ATOM 3743 O O . GLY A 1 464 ? -21.958 1.126 16.202 1.00 89.19 464 GLY A O 1
ATOM 3744 N N . PRO A 1 465 ? -21.766 1.946 14.113 1.00 89.44 465 PRO A N 1
ATOM 3745 C CA . PRO A 1 465 ? -21.951 0.654 13.443 1.00 89.44 465 PRO A CA 1
ATOM 3746 C C . PRO A 1 465 ? -21.047 -0.458 13.985 1.00 89.44 465 PRO A C 1
ATOM 3748 O O . PRO A 1 465 ? -21.544 -1.511 14.363 1.00 89.44 465 PRO A O 1
ATOM 3751 N N . THR A 1 466 ? -19.751 -0.186 14.165 1.00 85.00 466 THR A N 1
ATOM 3752 C CA . THR A 1 466 ? -18.807 -1.151 14.759 1.00 85.00 466 THR A CA 1
ATOM 3753 C C . THR A 1 466 ? -19.203 -1.578 16.175 1.00 85.00 466 THR A C 1
ATOM 3755 O O . THR A 1 466 ? -18.957 -2.713 16.572 1.00 85.00 466 THR A O 1
ATOM 3758 N N . THR A 1 467 ? -19.808 -0.678 16.951 1.00 89.00 467 THR A N 1
ATOM 3759 C CA . THR A 1 467 ? -20.252 -0.965 18.319 1.00 89.00 467 THR A CA 1
ATOM 3760 C C . THR A 1 467 ? -21.490 -1.853 18.331 1.00 89.00 467 THR A C 1
ATOM 3762 O O . THR A 1 467 ? -21.571 -2.779 19.133 1.00 89.00 467 THR A O 1
ATOM 3765 N N . VAL A 1 468 ? -22.440 -1.592 17.432 1.00 92.31 468 VAL A N 1
ATOM 3766 C CA . VAL A 1 468 ? -23.642 -2.416 17.254 1.00 92.31 468 VAL A CA 1
ATOM 3767 C C . VAL A 1 468 ? -23.268 -3.824 16.796 1.00 92.31 468 VAL A C 1
ATOM 3769 O O . VAL A 1 468 ? -23.689 -4.782 17.433 1.00 92.31 468 VAL A O 1
ATOM 3772 N N . GLU A 1 469 ? -22.412 -3.958 15.779 1.00 91.25 469 GLU A N 1
ATOM 3773 C CA . GLU A 1 469 ? -21.892 -5.259 15.324 1.00 91.25 469 GLU A CA 1
ATOM 3774 C C . GLU A 1 469 ? -21.189 -6.014 16.457 1.00 91.25 469 GLU A C 1
ATOM 3776 O O . GLU A 1 469 ? -21.453 -7.189 16.680 1.00 91.25 469 GLU A O 1
ATOM 3781 N N . PHE A 1 470 ? -20.335 -5.329 17.222 1.00 90.00 470 PHE A N 1
ATOM 3782 C CA . PHE A 1 470 ? -19.661 -5.926 18.374 1.00 90.00 470 PHE A CA 1
ATOM 3783 C C . PHE A 1 470 ? -20.639 -6.406 19.450 1.00 90.00 470 PHE A C 1
ATOM 3785 O O . PHE A 1 470 ? -20.439 -7.468 20.029 1.00 90.00 470 PHE A O 1
ATOM 3792 N N . THR A 1 471 ? -21.696 -5.639 19.712 1.00 92.81 471 THR A N 1
ATOM 3793 C CA . THR A 1 471 ? -22.697 -5.988 20.728 1.00 92.81 471 THR A CA 1
ATOM 3794 C C . THR A 1 471 ? -23.458 -7.249 20.319 1.00 92.81 471 THR A C 1
ATOM 3796 O O . THR A 1 471 ? -23.675 -8.116 21.160 1.00 92.81 471 THR A O 1
ATOM 3799 N N . ILE A 1 472 ? -23.790 -7.384 19.031 1.00 92.12 472 ILE A N 1
ATOM 3800 C CA . ILE A 1 472 ? -24.422 -8.588 18.472 1.00 92.12 472 ILE A CA 1
ATOM 3801 C C . ILE A 1 472 ? -23.467 -9.787 18.542 1.00 92.12 472 ILE A C 1
ATOM 3803 O O . ILE A 1 472 ? -23.849 -10.830 19.049 1.00 92.12 472 ILE A O 1
ATOM 3807 N N . GLU A 1 473 ? -22.206 -9.635 18.131 1.00 90.19 473 GLU A N 1
ATOM 3808 C CA . GLU A 1 473 ? -21.216 -10.725 18.201 1.00 90.19 473 GLU A CA 1
ATOM 3809 C C . GLU A 1 473 ? -21.020 -11.233 19.640 1.00 90.19 473 GLU A C 1
ATOM 3811 O O . GLU A 1 473 ? -20.923 -12.437 19.875 1.00 90.19 473 GLU A O 1
ATOM 3816 N N . VAL A 1 474 ? -21.006 -10.327 20.627 1.00 90.50 474 VAL A N 1
ATOM 3817 C CA . VAL A 1 474 ? -20.953 -10.702 22.049 1.00 90.50 474 VAL A CA 1
ATOM 3818 C C . VAL A 1 474 ? -22.236 -11.402 22.483 1.00 90.50 474 VAL A C 1
ATOM 3820 O O . VAL A 1 474 ? -22.156 -12.401 23.194 1.00 90.50 474 VAL A O 1
ATOM 3823 N N . HIS A 1 475 ? -23.403 -10.905 22.075 1.00 92.88 475 HIS A N 1
ATOM 3824 C CA . HIS A 1 475 ? -24.682 -11.553 22.356 1.00 92.88 475 HIS A CA 1
ATOM 3825 C C . HIS A 1 475 ? -24.704 -12.996 21.831 1.00 92.88 475 HIS A C 1
ATOM 3827 O O . HIS A 1 475 ? -24.995 -13.918 22.594 1.00 92.88 475 HIS A O 1
ATOM 3833 N N . ASP A 1 476 ? -24.319 -13.204 20.574 1.00 91.56 476 ASP A N 1
ATOM 3834 C CA . ASP A 1 476 ? -24.321 -14.521 19.938 1.00 91.56 476 ASP A CA 1
ATOM 3835 C C . ASP A 1 476 ? -23.316 -15.457 20.623 1.00 91.56 476 ASP A C 1
ATOM 3837 O O . ASP A 1 476 ? -23.641 -16.599 20.943 1.00 91.56 476 ASP A O 1
ATOM 3841 N N . PHE A 1 477 ? -22.134 -14.956 20.994 1.00 89.62 477 PHE A N 1
ATOM 3842 C CA . PHE A 1 477 ? -21.159 -15.720 21.778 1.00 89.62 477 PHE A CA 1
ATOM 3843 C C . PHE A 1 477 ? -21.689 -16.144 23.159 1.00 89.62 477 PHE A C 1
ATOM 3845 O O . PHE A 1 477 ? -21.453 -17.270 23.611 1.00 89.62 477 PHE A O 1
ATOM 3852 N N . LEU A 1 478 ? -22.421 -15.259 23.843 1.00 90.75 478 LEU A N 1
ATOM 3853 C CA . LEU A 1 478 ? -23.039 -15.561 25.135 1.00 90.75 478 LEU A CA 1
ATOM 3854 C C . LEU A 1 478 ? -24.132 -16.635 24.996 1.00 90.75 478 LEU A C 1
ATOM 3856 O O . LEU A 1 478 ? -24.191 -17.558 25.811 1.00 90.75 478 LEU A O 1
ATOM 3860 N N . GLN A 1 479 ? -24.969 -16.532 23.961 1.00 88.75 479 GLN A N 1
ATOM 3861 C CA . GLN A 1 479 ? -26.130 -17.402 23.755 1.00 88.75 479 GLN A CA 1
ATOM 3862 C C . GLN A 1 479 ? -25.793 -18.752 23.119 1.00 88.75 479 GLN A C 1
ATOM 3864 O O . GLN A 1 479 ? -26.397 -19.758 23.486 1.00 88.75 479 GLN A O 1
ATOM 3869 N N . GLU A 1 480 ? -24.856 -18.818 22.177 1.00 89.56 480 GLU A N 1
ATOM 3870 C CA . GLU A 1 480 ? -24.582 -20.044 21.416 1.00 89.56 480 GLU A CA 1
ATOM 3871 C C . GLU A 1 480 ? -23.478 -20.903 22.041 1.00 89.56 480 GLU A C 1
ATOM 3873 O O . GLU A 1 480 ? -23.605 -22.133 22.095 1.00 89.56 480 GLU A O 1
ATOM 3878 N N . ASP A 1 481 ? -22.412 -20.265 22.532 1.00 88.69 481 ASP A N 1
ATOM 3879 C CA . ASP A 1 481 ? -21.226 -20.950 23.049 1.00 88.69 481 ASP A CA 1
ATOM 3880 C C . ASP A 1 481 ? -21.251 -21.048 24.576 1.00 88.69 481 ASP A C 1
ATOM 3882 O O . ASP A 1 481 ? -21.160 -22.141 25.147 1.00 88.69 481 ASP A O 1
ATOM 3886 N N . LEU A 1 482 ? -21.367 -19.907 25.261 1.00 89.00 482 LEU A N 1
ATOM 3887 C CA . LEU A 1 482 ? -21.230 -19.861 26.719 1.00 89.00 482 LEU A CA 1
ATO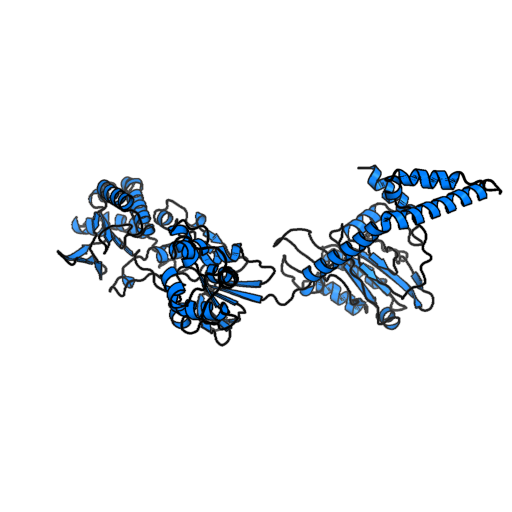M 3888 C C . LEU A 1 482 ? -22.426 -20.465 27.446 1.00 89.00 482 LEU A C 1
ATOM 3890 O O . LEU A 1 482 ? -22.245 -21.020 28.530 1.00 89.00 482 LEU A O 1
ATOM 3894 N N . SER A 1 483 ? -23.604 -20.472 26.825 1.00 87.94 483 SER A N 1
ATOM 3895 C CA . SER A 1 483 ? -24.779 -21.175 27.345 1.00 87.94 483 SER A CA 1
ATOM 3896 C C . SER A 1 483 ? -24.571 -22.680 27.499 1.00 87.94 483 SER A C 1
ATOM 3898 O O . SER A 1 483 ? -25.078 -23.285 28.443 1.00 87.94 483 SER A O 1
ATOM 3900 N N . ARG A 1 484 ? -23.767 -23.285 26.616 1.00 89.69 484 ARG A N 1
ATOM 3901 C CA . ARG A 1 484 ? -23.426 -24.712 26.665 1.00 89.69 484 ARG A CA 1
ATOM 3902 C C . ARG A 1 484 ? -22.396 -25.013 27.750 1.00 89.69 484 ARG A C 1
ATOM 3904 O O . ARG A 1 484 ? -22.411 -26.101 28.316 1.00 89.69 484 ARG A O 1
ATOM 3911 N N . LEU A 1 485 ? -21.495 -24.066 28.018 1.00 89.31 485 LEU A N 1
ATOM 3912 C CA . LEU A 1 485 ? -20.397 -24.227 28.976 1.00 89.31 485 LEU A CA 1
ATOM 3913 C C . LEU A 1 485 ? -20.798 -23.864 30.415 1.00 89.31 485 LEU A C 1
ATOM 3915 O O . LEU A 1 485 ? -20.337 -24.516 31.349 1.00 89.31 485 LEU A O 1
ATOM 3919 N N . TYR A 1 486 ? -21.653 -22.855 30.598 1.00 89.50 486 TYR A N 1
ATOM 3920 C CA . TYR A 1 486 ? -22.068 -22.325 31.902 1.00 89.50 486 TYR A CA 1
ATOM 3921 C C . TYR A 1 486 ? -23.595 -22.136 31.984 1.00 89.50 486 TYR A C 1
ATOM 3923 O O . TYR A 1 486 ? -24.067 -21.012 32.175 1.00 89.50 486 TYR A O 1
ATOM 3931 N N . PRO A 1 487 ? -24.397 -23.213 31.887 1.00 87.06 487 PRO A N 1
ATOM 3932 C CA . PRO A 1 487 ? -25.858 -23.109 31.827 1.00 87.06 487 PRO A CA 1
ATOM 3933 C C . PRO A 1 487 ? -26.469 -22.412 33.054 1.00 87.06 487 PRO A C 1
ATOM 3935 O O . PRO A 1 487 ? -27.399 -21.625 32.917 1.00 87.06 487 PRO A O 1
ATOM 3938 N N . ASN A 1 488 ? -25.897 -22.627 34.244 1.00 86.00 488 ASN A N 1
ATOM 3939 C CA . ASN A 1 488 ? -26.388 -22.049 35.502 1.00 86.00 488 ASN A CA 1
ATOM 3940 C C . ASN A 1 488 ? -26.056 -20.555 35.668 1.00 86.00 488 ASN A C 1
ATOM 3942 O O . ASN A 1 488 ? -26.567 -19.913 36.575 1.00 86.00 488 ASN A O 1
ATOM 3946 N N . ALA A 1 489 ? -25.160 -19.999 34.847 1.00 85.69 489 ALA A N 1
ATOM 3947 C CA . ALA A 1 489 ? -24.762 -18.595 34.940 1.00 85.69 489 ALA A CA 1
ATOM 3948 C C . ALA A 1 489 ? -25.627 -17.677 34.059 1.00 85.69 489 ALA A C 1
ATOM 3950 O O . ALA A 1 489 ? -25.615 -16.462 34.244 1.00 85.69 489 ALA A O 1
ATOM 3951 N N . LEU A 1 490 ? -26.369 -18.247 33.102 1.00 84.25 490 LEU A N 1
ATOM 3952 C CA . LEU A 1 490 ? -27.088 -17.503 32.064 1.00 84.25 490 LEU A CA 1
ATOM 3953 C C . LEU A 1 490 ? -28.158 -16.559 32.608 1.00 84.25 490 LEU A C 1
ATOM 3955 O O . LEU A 1 490 ? -28.339 -15.476 32.060 1.00 84.25 490 LEU A O 1
ATOM 3959 N N . GLU A 1 491 ? -28.841 -16.936 33.690 1.00 88.44 491 GLU A N 1
ATOM 3960 C CA . GLU A 1 491 ? -29.906 -16.112 34.278 1.00 88.44 491 GLU A CA 1
ATOM 3961 C C . GLU A 1 491 ? -29.398 -14.760 34.809 1.00 88.44 491 GLU A C 1
ATOM 3963 O O . GLU A 1 491 ? -30.138 -13.772 34.835 1.00 88.44 491 GLU A O 1
ATOM 3968 N N . PHE A 1 492 ? -28.111 -14.702 35.165 1.00 91.44 492 PHE A N 1
ATOM 3969 C CA . PHE A 1 492 ? -27.447 -13.518 35.701 1.00 91.44 492 PHE A CA 1
ATOM 3970 C C . PHE A 1 492 ? -26.783 -12.656 34.619 1.00 91.44 492 PHE A C 1
ATOM 3972 O O . PHE A 1 492 ? -26.317 -11.558 34.922 1.00 91.44 492 PHE A O 1
ATOM 3979 N N . VAL A 1 493 ? -26.731 -13.124 33.365 1.00 93.69 493 VAL A N 1
ATOM 3980 C CA . VAL A 1 493 ? -26.093 -12.388 32.268 1.00 93.69 493 VAL A CA 1
ATOM 3981 C C . VAL A 1 493 ? -26.912 -11.149 31.916 1.00 93.69 493 VAL A C 1
ATOM 3983 O O . VAL A 1 493 ? -28.131 -11.193 31.719 1.00 93.69 493 VAL A O 1
ATOM 3986 N N . ARG A 1 494 ? -26.218 -10.014 31.817 1.00 94.44 494 ARG A N 1
ATOM 3987 C CA . ARG A 1 494 ? -26.781 -8.736 31.377 1.00 94.44 494 ARG A CA 1
ATOM 3988 C C . ARG A 1 494 ? -25.881 -8.132 30.312 1.00 94.44 494 ARG A C 1
ATOM 3990 O O . ARG A 1 494 ? -24.674 -8.034 30.507 1.00 94.44 494 ARG A O 1
ATOM 3997 N N . LEU A 1 495 ? -26.469 -7.687 29.207 1.00 95.50 495 LEU A N 1
ATOM 3998 C CA . LEU A 1 495 ? -25.774 -6.944 28.161 1.00 95.50 495 LEU A CA 1
ATOM 3999 C C . LEU A 1 495 ? -26.463 -5.592 27.998 1.00 95.50 495 LEU A C 1
ATOM 4001 O O . LEU A 1 495 ? -27.658 -5.534 27.715 1.00 95.50 495 LEU A O 1
ATOM 4005 N N . SER A 1 496 ? -25.725 -4.506 28.219 1.00 95.44 496 SER A N 1
ATOM 4006 C CA . SER A 1 496 ? -26.251 -3.147 28.087 1.00 95.44 496 SER A CA 1
ATOM 4007 C C . SER A 1 496 ? -25.438 -2.323 27.103 1.00 95.44 496 SER A C 1
ATOM 4009 O O . SER A 1 496 ? -24.210 -2.360 27.126 1.00 95.44 496 SER A O 1
ATOM 4011 N N . LEU A 1 497 ? -26.127 -1.509 26.306 1.00 96.12 497 LEU A N 1
ATOM 4012 C CA . LEU A 1 497 ? -25.518 -0.514 25.428 1.00 96.12 497 LEU A CA 1
ATOM 4013 C C . LEU A 1 497 ? -25.884 0.885 25.925 1.00 96.12 497 LEU A C 1
ATOM 4015 O O . LEU A 1 497 ? -27.062 1.183 26.100 1.00 96.12 497 LEU A O 1
ATOM 4019 N N . ILE A 1 498 ? -24.898 1.751 26.162 1.00 95.00 498 ILE A N 1
ATOM 4020 C CA . ILE A 1 498 ? -25.114 3.128 26.635 1.00 95.00 498 ILE A CA 1
ATOM 4021 C C . ILE A 1 498 ? -24.786 4.117 25.515 1.00 95.00 498 ILE A C 1
ATOM 4023 O O . ILE A 1 498 ? -23.665 4.131 25.004 1.00 95.00 498 ILE A O 1
ATOM 4027 N N . GLU A 1 499 ? -25.747 4.978 25.176 1.00 93.50 499 GLU A N 1
ATOM 4028 C CA . GLU A 1 499 ? -25.617 6.012 24.147 1.00 93.50 499 GLU A CA 1
ATOM 4029 C C . GLU A 1 499 ? -26.097 7.377 24.663 1.00 93.50 499 GLU A C 1
ATOM 4031 O O . GLU A 1 499 ? -27.156 7.498 25.282 1.00 93.50 499 GLU A O 1
ATOM 4036 N N . ALA A 1 500 ? -25.323 8.425 24.369 1.00 91.81 500 ALA A N 1
ATOM 4037 C CA . ALA A 1 500 ? -25.638 9.793 24.768 1.00 91.81 500 ALA A CA 1
ATOM 4038 C C . ALA A 1 500 ? -26.748 10.418 23.905 1.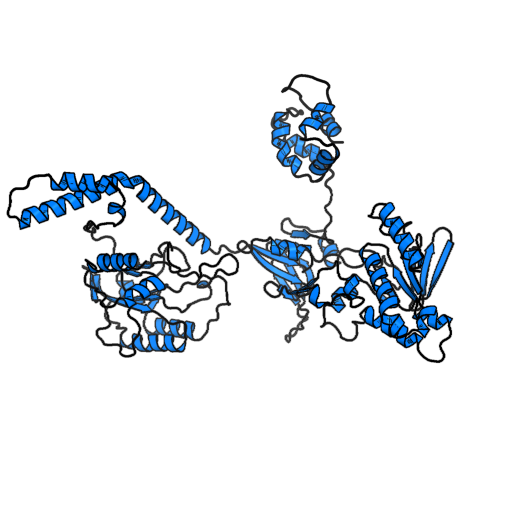00 91.81 500 ALA A C 1
ATOM 4040 O O . ALA A 1 500 ? -27.508 11.256 24.386 1.00 91.81 500 ALA A O 1
ATOM 4041 N N . GLY A 1 501 ? -26.844 10.030 22.635 1.00 89.56 501 GLY A N 1
ATOM 4042 C CA . GLY A 1 501 ? -27.890 10.438 21.707 1.00 89.56 501 GLY A CA 1
ATOM 4043 C C . GLY A 1 501 ? -29.242 9.768 21.960 1.00 89.56 501 GLY A C 1
ATOM 4044 O O . GLY A 1 501 ? -29.385 8.865 22.783 1.00 89.56 501 GLY A O 1
ATOM 4045 N N . LYS A 1 502 ? -30.252 10.223 21.209 1.00 89.25 502 LYS A N 1
ATOM 4046 C CA . LYS A 1 502 ? -31.635 9.721 21.297 1.00 89.25 502 LYS A CA 1
ATOM 4047 C C . LYS A 1 502 ? -31.827 8.324 20.716 1.00 89.25 502 LYS A C 1
ATOM 4049 O O . LYS A 1 502 ? -32.750 7.645 21.136 1.00 89.25 502 LYS A O 1
ATOM 4054 N N . HIS A 1 503 ? -30.994 7.951 19.751 1.00 90.25 503 HIS A N 1
ATOM 4055 C CA . HIS A 1 503 ? -31.099 6.703 19.008 1.00 90.25 503 HIS A CA 1
ATOM 4056 C C . HIS A 1 503 ? -29.715 6.136 18.715 1.00 90.25 503 HIS A C 1
ATOM 4058 O O . HIS A 1 503 ? -28.740 6.894 18.654 1.00 90.25 503 HIS A O 1
ATOM 4064 N N . ILE A 1 504 ? -29.647 4.829 18.472 1.00 92.06 504 ILE A N 1
ATOM 4065 C CA . ILE A 1 504 ? -28.429 4.179 17.971 1.00 92.06 504 ILE A CA 1
ATOM 4066 C C . ILE A 1 504 ? -28.247 4.405 16.461 1.00 92.06 504 ILE A C 1
ATOM 4068 O O . ILE A 1 504 ? -29.187 4.783 15.764 1.00 92.06 504 ILE A O 1
ATOM 4072 N N . LEU A 1 505 ? -27.039 4.171 15.928 1.00 91.00 505 LEU A N 1
ATOM 4073 C CA . LEU A 1 505 ? -26.765 4.256 14.483 1.00 91.00 505 LEU A CA 1
ATOM 4074 C C . LEU A 1 505 ? -27.227 5.581 13.850 1.00 91.00 505 LEU A C 1
ATOM 4076 O O . LEU A 1 505 ? -27.826 5.591 12.781 1.00 91.00 505 LEU A O 1
ATOM 4080 N N . THR A 1 506 ? -26.929 6.715 14.487 1.00 86.62 506 THR A N 1
ATOM 4081 C CA . THR A 1 506 ? -27.454 8.046 14.107 1.00 86.62 506 THR A CA 1
ATOM 4082 C C . THR A 1 506 ? -27.148 8.500 12.673 1.00 86.62 506 THR A C 1
ATOM 4084 O O . THR A 1 506 ? -27.774 9.439 12.187 1.00 86.62 506 THR A O 1
ATOM 4087 N N . LEU A 1 507 ? -26.200 7.850 11.992 1.00 86.56 507 LEU A N 1
ATOM 4088 C CA . LEU A 1 507 ? -25.863 8.089 10.584 1.00 86.56 507 LEU A CA 1
ATOM 4089 C C . LEU A 1 507 ? -26.800 7.374 9.593 1.00 86.56 507 LEU A C 1
ATOM 4091 O O . LEU A 1 507 ? -26.746 7.663 8.398 1.00 86.56 507 LEU A O 1
ATOM 4095 N N . PHE A 1 508 ? -27.616 6.428 10.059 1.00 90.38 508 PHE A N 1
ATOM 4096 C CA . PHE A 1 508 ? -28.508 5.619 9.233 1.00 90.38 508 PHE A CA 1
ATOM 4097 C C . PHE A 1 508 ? -29.931 6.188 9.211 1.00 90.38 508 PHE A C 1
ATOM 4099 O O . PHE A 1 508 ? -30.317 7.012 10.041 1.00 90.38 508 PHE A O 1
ATOM 4106 N N . ASP A 1 509 ? -30.722 5.750 8.227 1.00 92.56 509 ASP A N 1
ATOM 4107 C CA . ASP A 1 509 ? -32.138 6.108 8.148 1.00 92.56 509 ASP A CA 1
ATOM 4108 C C . ASP A 1 509 ? -32.907 5.578 9.365 1.00 92.56 509 ASP A C 1
ATOM 4110 O O . ASP A 1 509 ? -32.659 4.467 9.843 1.00 92.56 509 ASP A O 1
ATOM 4114 N N . LYS A 1 510 ? -33.901 6.348 9.821 1.00 91.12 510 LYS A N 1
ATOM 4115 C CA . LYS A 1 510 ? -34.701 6.025 11.009 1.00 91.12 510 LYS A CA 1
ATOM 4116 C C . LYS A 1 510 ? -35.321 4.631 10.963 1.00 91.12 510 LYS A C 1
ATOM 4118 O O . LYS A 1 510 ? -35.441 4.009 12.011 1.00 91.12 510 LYS A O 1
ATOM 4123 N N . LYS A 1 511 ? -35.700 4.127 9.782 1.00 93.38 511 LYS A N 1
ATOM 4124 C CA . LYS A 1 511 ? -36.266 2.775 9.648 1.00 93.38 511 LYS A CA 1
ATOM 4125 C C . LYS A 1 511 ? -35.264 1.691 10.042 1.00 93.38 511 LYS A C 1
ATOM 4127 O O . LYS A 1 511 ? -35.650 0.712 10.668 1.00 93.38 511 LYS A O 1
ATOM 4132 N N . ILE A 1 512 ? -33.992 1.868 9.680 1.00 93.00 512 ILE A N 1
ATOM 4133 C CA . ILE A 1 512 ? -32.917 0.929 10.027 1.00 93.00 512 ILE A CA 1
ATOM 4134 C C . ILE A 1 512 ? -32.665 0.998 11.527 1.00 93.00 512 ILE A C 1
ATOM 4136 O O . ILE A 1 512 ? -32.630 -0.031 12.191 1.00 93.00 512 ILE A O 1
ATOM 4140 N N . THR A 1 513 ? -32.546 2.209 12.065 1.00 92.94 513 THR A N 1
ATOM 4141 C CA . THR A 1 513 ? -32.359 2.425 13.499 1.00 92.94 513 THR A CA 1
ATOM 4142 C C . THR A 1 513 ? -33.473 1.785 14.324 1.00 92.94 513 THR A C 1
ATOM 4144 O O . THR A 1 513 ? -33.176 1.018 15.233 1.00 92.94 513 THR A O 1
ATOM 4147 N N . GLN A 1 514 ? -34.737 2.019 13.962 1.00 93.06 514 GLN A N 1
ATOM 4148 C CA . GLN A 1 514 ? -35.886 1.437 14.653 1.00 93.06 514 GLN A CA 1
ATOM 4149 C C . GLN A 1 514 ? -35.865 -0.095 14.602 1.00 93.06 514 GLN A C 1
ATOM 4151 O O . GLN A 1 514 ? -36.047 -0.742 15.627 1.00 93.06 514 GLN A O 1
ATOM 4156 N N . PHE A 1 515 ? -35.588 -0.680 13.432 1.00 94.50 515 PHE A N 1
ATOM 4157 C CA . PHE A 1 515 ? -35.474 -2.131 13.292 1.00 94.50 515 PHE A CA 1
ATOM 4158 C C . PHE A 1 515 ? -34.396 -2.721 14.216 1.00 94.50 515 PHE A C 1
ATOM 4160 O O . PHE A 1 515 ? -34.621 -3.749 14.850 1.00 94.50 515 PHE A O 1
ATOM 4167 N N . VAL A 1 516 ? -33.228 -2.074 14.313 1.00 94.19 516 VAL A N 1
ATOM 4168 C CA . VAL A 1 516 ? -32.137 -2.548 15.179 1.00 94.19 516 VAL A CA 1
ATOM 4169 C C . VAL A 1 516 ? -32.491 -2.381 16.660 1.00 94.19 516 VAL A C 1
ATOM 4171 O O . VAL A 1 516 ? -32.212 -3.284 17.442 1.00 94.19 516 VAL A O 1
ATOM 4174 N N . GLU A 1 517 ? -33.139 -1.281 17.052 1.00 92.94 517 GLU A N 1
ATOM 4175 C CA . GLU A 1 517 ? -33.612 -1.069 18.431 1.00 92.94 517 GLU A CA 1
ATOM 4176 C C . GLU A 1 517 ? -34.649 -2.132 18.841 1.00 92.94 517 GLU A C 1
ATOM 4178 O O . GLU A 1 517 ? -34.524 -2.732 19.909 1.00 92.94 517 GLU A O 1
ATOM 4183 N N . GLU A 1 518 ? -35.616 -2.436 17.968 1.00 94.00 518 GLU A N 1
ATOM 4184 C CA . GLU A 1 518 ? -36.610 -3.500 18.180 1.00 94.00 518 GLU A CA 1
ATOM 4185 C C . GLU A 1 518 ? -35.949 -4.883 18.284 1.00 94.00 518 GLU A C 1
ATOM 4187 O O . GLU A 1 518 ? -36.297 -5.681 19.159 1.00 94.00 518 GLU A O 1
ATOM 4192 N N . LYS A 1 519 ? -34.952 -5.158 17.434 1.00 94.50 519 LYS A N 1
ATOM 4193 C CA . LYS A 1 519 ? -34.187 -6.410 17.465 1.00 94.50 519 LYS A CA 1
ATOM 4194 C C . LYS A 1 519 ? -33.375 -6.555 18.755 1.00 94.50 519 LYS A C 1
ATOM 4196 O O . LYS A 1 519 ? -33.382 -7.617 19.370 1.00 94.50 519 LYS A O 1
ATOM 4201 N N . PHE A 1 520 ? -32.730 -5.486 19.213 1.00 95.06 520 PHE A N 1
ATOM 4202 C CA . PHE A 1 520 ? -31.977 -5.498 20.471 1.00 95.06 520 PHE A CA 1
ATOM 4203 C C . PHE A 1 520 ? -32.904 -5.760 21.657 1.00 95.06 520 PHE A C 1
ATOM 4205 O O . PHE A 1 520 ? -32.571 -6.548 22.540 1.00 95.06 520 PHE A O 1
ATOM 4212 N N . GLN A 1 521 ? -34.101 -5.174 21.641 1.00 92.25 521 GLN A N 1
ATOM 4213 C CA . GLN A 1 521 ? -35.104 -5.434 22.662 1.00 92.25 521 GLN A CA 1
ATOM 4214 C C . GLN A 1 521 ? -35.588 -6.894 22.644 1.00 92.25 521 GLN A C 1
ATOM 4216 O O . GLN A 1 521 ? -35.724 -7.493 23.712 1.00 92.25 521 GLN A O 1
ATOM 4221 N N . SER A 1 522 ? -35.809 -7.488 21.461 1.00 92.56 522 SER A N 1
ATOM 4222 C CA . SER A 1 522 ? -36.189 -8.906 21.353 1.00 92.56 522 SER A CA 1
ATOM 4223 C C . SER A 1 522 ? -35.095 -9.854 21.844 1.00 92.56 522 SER A C 1
ATOM 4225 O O . SER A 1 522 ? -35.406 -10.902 22.400 1.00 92.56 522 SER A O 1
ATOM 4227 N N . ASP A 1 523 ? -33.832 -9.455 21.689 1.00 92.19 523 ASP A N 1
ATOM 4228 C CA . ASP A 1 523 ? -32.649 -10.216 22.106 1.00 92.19 523 ASP A CA 1
ATOM 4229 C C . ASP A 1 523 ? -32.247 -9.926 23.572 1.00 92.19 523 ASP A C 1
ATOM 4231 O O . ASP A 1 523 ? -31.172 -10.305 24.031 1.00 92.19 523 ASP A O 1
ATOM 4235 N N . CYS A 1 524 ? -33.115 -9.247 24.335 1.00 91.44 524 CYS A N 1
ATOM 4236 C CA . CYS A 1 524 ? -32.893 -8.870 25.737 1.00 91.44 524 CYS A CA 1
ATOM 4237 C C . CYS A 1 524 ? -31.626 -8.019 25.977 1.00 91.44 524 CYS A C 1
ATOM 4239 O O . CYS A 1 524 ? -31.052 -8.038 27.070 1.00 91.44 524 CYS A O 1
ATOM 4241 N N . ILE A 1 525 ? -31.211 -7.239 24.978 1.00 95.44 525 ILE A N 1
ATOM 4242 C CA . ILE A 1 525 ? -30.117 -6.270 25.075 1.00 95.44 525 ILE A CA 1
ATOM 4243 C C . ILE A 1 525 ? -30.684 -4.941 25.591 1.00 95.44 525 ILE A C 1
ATOM 4245 O O . ILE A 1 525 ? -31.557 -4.329 24.976 1.00 95.44 525 ILE A O 1
ATOM 4249 N N . ASP A 1 526 ? -30.176 -4.471 26.730 1.00 93.44 526 ASP A N 1
ATOM 4250 C CA . ASP A 1 526 ? -30.671 -3.274 27.419 1.00 93.44 526 ASP A CA 1
ATOM 4251 C C . ASP A 1 526 ? -30.032 -1.998 26.841 1.00 93.44 526 ASP A C 1
ATOM 4253 O O . ASP A 1 526 ? -28.915 -1.607 27.203 1.00 93.44 526 ASP A O 1
ATOM 4257 N N . VAL A 1 527 ? -30.738 -1.356 25.906 1.00 94.31 527 VAL A N 1
ATOM 4258 C CA . VAL A 1 527 ? -30.292 -0.133 25.225 1.00 94.31 527 VAL A CA 1
ATOM 4259 C C . VAL A 1 527 ? -30.703 1.112 26.013 1.00 94.31 527 VAL A C 1
ATOM 4261 O O . VAL A 1 527 ? -31.881 1.433 26.153 1.00 94.31 527 VAL A O 1
ATOM 4264 N N . LYS A 1 528 ? -29.711 1.867 26.492 1.00 92.50 528 LYS A N 1
ATOM 4265 C CA . LYS A 1 528 ? -29.877 3.074 27.312 1.00 92.50 528 LYS A CA 1
ATOM 4266 C C . LYS A 1 528 ? -29.446 4.314 26.538 1.00 92.50 528 LYS A C 1
ATOM 4268 O O . LYS A 1 528 ? -28.302 4.754 26.643 1.00 92.50 528 LYS A O 1
ATOM 4273 N N . THR A 1 529 ? -30.380 4.888 25.790 1.00 92.31 529 THR A N 1
ATOM 4274 C CA . THR A 1 529 ? -30.219 6.160 25.066 1.00 92.31 529 THR A CA 1
ATOM 4275 C C . THR A 1 529 ? -30.414 7.373 25.978 1.00 92.31 529 THR A C 1
ATOM 4277 O O . THR A 1 529 ? -31.066 7.283 27.020 1.00 92.31 529 THR A O 1
ATOM 4280 N N . ASN A 1 530 ? -29.930 8.543 25.559 1.00 92.62 530 ASN A N 1
ATOM 4281 C CA . ASN A 1 530 ? -29.928 9.793 26.332 1.00 92.62 530 ASN A CA 1
ATOM 4282 C C . ASN A 1 530 ? -29.130 9.716 27.646 1.00 92.62 530 ASN A C 1
ATOM 4284 O O . ASN A 1 530 ? -29.369 10.503 28.561 1.00 92.62 530 ASN A O 1
ATOM 4288 N N . PHE A 1 531 ? -28.193 8.773 27.753 1.00 93.12 531 PHE A N 1
ATOM 4289 C CA . PHE A 1 531 ? -27.320 8.626 28.912 1.00 93.12 531 PHE A CA 1
ATOM 4290 C C . PHE A 1 531 ? -25.870 8.874 28.506 1.00 93.12 531 PHE A C 1
ATOM 4292 O O . PHE A 1 531 ? -25.267 8.098 27.766 1.00 93.12 531 PHE A O 1
ATOM 4299 N N . LYS A 1 532 ? -25.282 9.948 29.025 1.00 93.38 532 LYS A N 1
ATOM 4300 C CA . LYS A 1 532 ? -23.865 10.257 28.846 1.00 93.38 532 LYS A CA 1
ATOM 4301 C C . LYS A 1 532 ? -23.058 9.638 29.982 1.00 93.38 532 LYS A C 1
ATOM 4303 O O . LYS A 1 532 ? -23.396 9.820 31.143 1.00 93.38 532 LYS A O 1
ATOM 4308 N N . VAL A 1 533 ? -21.963 8.952 29.671 1.00 93.56 533 VAL A N 1
ATOM 4309 C CA . VAL A 1 533 ? -21.034 8.466 30.704 1.00 93.56 533 VAL A CA 1
ATOM 4310 C C . VAL A 1 533 ? -20.180 9.624 31.222 1.00 93.56 533 VAL A C 1
ATOM 4312 O O . VAL A 1 533 ? -19.526 10.311 30.433 1.00 93.56 533 VAL A O 1
ATOM 4315 N N . VAL A 1 534 ? -20.189 9.831 32.540 1.00 93.75 534 VAL A N 1
ATOM 4316 C CA . VAL A 1 534 ? -19.492 10.942 33.217 1.00 93.75 534 VAL A CA 1
ATOM 4317 C C . VAL A 1 534 ? -18.274 10.487 34.012 1.00 93.75 534 VAL A C 1
ATOM 4319 O O . VAL A 1 534 ? -17.335 11.264 34.172 1.00 93.75 534 VAL A O 1
ATOM 4322 N N . LYS A 1 535 ? -18.249 9.231 34.468 1.00 93.56 535 LYS A N 1
ATOM 4323 C CA . LYS A 1 535 ? -17.127 8.641 35.205 1.00 93.56 535 LYS A CA 1
ATOM 4324 C C . LYS A 1 535 ? -17.166 7.120 35.107 1.00 93.56 535 LYS A C 1
ATOM 4326 O O . LYS A 1 535 ? -18.245 6.532 35.073 1.00 93.56 535 LYS A O 1
ATOM 4331 N N . VAL A 1 536 ? -15.994 6.495 35.109 1.00 93.06 536 VAL A N 1
ATOM 4332 C CA . VAL A 1 536 ? -15.842 5.045 35.267 1.00 93.06 536 VAL A CA 1
ATOM 4333 C C . VAL A 1 536 ? -14.953 4.783 36.479 1.00 93.06 536 VAL A C 1
ATOM 4335 O O . VAL A 1 536 ? -13.893 5.389 36.608 1.00 93.06 536 VAL A O 1
ATOM 4338 N N . SER A 1 537 ? -15.393 3.933 37.399 1.00 92.00 537 SER A N 1
ATOM 4339 C CA . SER A 1 537 ? -14.572 3.367 38.476 1.00 92.00 537 SER A CA 1
ATOM 4340 C C . SER A 1 537 ? -14.425 1.866 38.255 1.00 92.00 537 SER A C 1
ATOM 4342 O O . SER A 1 537 ? -15.180 1.291 37.484 1.00 92.00 537 SER A O 1
ATOM 4344 N N . GLY A 1 538 ? -13.494 1.205 38.946 1.00 86.56 538 GLY A N 1
ATOM 4345 C CA . GLY A 1 538 ? -13.257 -0.235 38.761 1.00 86.56 538 GLY A CA 1
ATOM 4346 C C . GLY A 1 538 ? -14.438 -1.162 39.097 1.00 86.56 538 GLY A C 1
ATOM 4347 O O . GLY A 1 538 ? -14.335 -2.369 38.898 1.00 86.56 538 GLY A O 1
ATOM 4348 N N . ASP A 1 539 ? -15.534 -0.635 39.641 1.00 86.56 539 ASP A N 1
ATOM 4349 C CA . ASP A 1 539 ? -16.723 -1.372 40.061 1.00 86.56 539 ASP A CA 1
ATOM 4350 C C . ASP A 1 539 ? -18.039 -0.912 39.413 1.00 86.56 539 ASP A C 1
ATOM 4352 O O . ASP A 1 539 ? -19.010 -1.676 39.453 1.00 86.56 539 ASP A O 1
ATOM 4356 N N . ALA A 1 540 ? -18.096 0.296 38.842 1.00 93.31 540 ALA A N 1
ATOM 4357 C CA . ALA A 1 540 ? -19.311 0.859 38.262 1.00 93.31 540 ALA A CA 1
ATOM 4358 C C . ALA A 1 540 ? -19.038 1.949 37.209 1.00 93.31 540 ALA A C 1
ATOM 4360 O O . ALA A 1 540 ? -18.048 2.679 37.249 1.00 93.31 540 ALA A O 1
ATOM 4361 N N . ILE A 1 541 ? -19.983 2.101 36.283 1.00 94.38 541 ILE A N 1
ATOM 4362 C CA . ILE A 1 541 ? -20.047 3.206 35.325 1.00 94.38 541 ILE A CA 1
ATOM 4363 C C . ILE A 1 541 ? -21.102 4.199 35.806 1.00 94.38 541 ILE A C 1
ATOM 4365 O O . ILE A 1 541 ? -22.279 3.849 35.932 1.00 94.38 541 ILE A O 1
ATOM 4369 N N . THR A 1 542 ? -20.705 5.450 36.023 1.00 95.12 542 THR A N 1
ATOM 4370 C CA . THR A 1 542 ? -21.628 6.549 36.313 1.00 95.12 542 THR A CA 1
ATOM 4371 C C . THR A 1 542 ? -22.074 7.190 35.006 1.00 95.12 542 THR A C 1
ATOM 4373 O O . THR A 1 542 ? -21.263 7.682 34.212 1.00 95.12 542 THR A O 1
ATOM 4376 N N . LYS A 1 543 ? -23.386 7.198 34.783 1.00 93.38 543 LYS A N 1
ATOM 4377 C CA . LYS A 1 543 ? -24.037 7.808 33.624 1.00 93.38 543 LYS A CA 1
ATOM 4378 C C . LYS A 1 543 ? -25.027 8.875 34.072 1.00 93.38 543 LYS A C 1
ATOM 4380 O O . LYS A 1 543 ? -25.683 8.730 35.095 1.00 93.38 543 LYS A O 1
ATOM 4385 N N . GLU A 1 544 ? -25.174 9.909 33.270 1.00 93.88 544 GLU A N 1
ATOM 4386 C CA . GLU A 1 544 ? -26.042 11.049 33.522 1.00 93.88 544 GLU A CA 1
ATOM 4387 C C . GLU A 1 544 ? -27.052 11.179 32.384 1.00 93.88 544 GLU A C 1
ATOM 4389 O O . GLU A 1 544 ? -26.709 11.049 31.206 1.00 93.88 544 GLU A O 1
ATOM 4394 N N . ASN A 1 545 ? -28.303 11.447 32.737 1.00 91.69 545 ASN A N 1
ATOM 4395 C CA . ASN A 1 545 ? -29.336 11.854 31.798 1.00 91.69 545 ASN A CA 1
ATOM 4396 C C . ASN A 1 545 ? -29.938 13.170 32.284 1.00 91.69 545 ASN A C 1
ATOM 4398 O O . ASN A 1 545 ? -30.284 13.309 33.457 1.00 91.69 545 ASN A O 1
ATOM 4402 N N . SER A 1 546 ? -30.097 14.123 31.368 1.00 84.44 546 SER A N 1
ATOM 4403 C CA . SER A 1 546 ? -30.587 15.471 31.669 1.00 84.44 546 SER A CA 1
ATOM 4404 C C . SER A 1 546 ? -31.970 15.510 32.332 1.00 84.44 546 SER A C 1
ATOM 4406 O O . SER A 1 546 ? -32.313 16.516 32.943 1.00 84.44 546 SER A O 1
ATOM 4408 N N . TYR A 1 547 ? -32.766 14.444 32.216 1.00 85.25 547 TYR A N 1
ATOM 4409 C CA . TYR A 1 547 ? -34.108 14.342 32.793 1.00 85.25 547 TYR A CA 1
ATOM 4410 C C . TYR A 1 547 ? -34.154 13.544 34.101 1.00 85.25 547 TYR A C 1
ATOM 4412 O O . TYR A 1 547 ? -34.948 13.869 34.978 1.00 85.25 547 TYR A O 1
ATOM 4420 N N . THR A 1 548 ? -33.343 12.489 34.233 1.00 85.44 548 THR A N 1
ATOM 4421 C CA . THR A 1 548 ? -33.420 11.545 35.367 1.00 85.44 548 THR A CA 1
ATOM 4422 C C . THR A 1 548 ? -32.257 11.664 36.350 1.00 85.44 548 THR A C 1
ATOM 4424 O O . THR A 1 548 ? -32.267 10.986 37.372 1.00 85.44 548 THR A O 1
ATOM 4427 N N . GLY A 1 549 ? -31.256 12.496 36.052 1.00 89.00 549 GLY A N 1
ATOM 4428 C CA . GLY A 1 549 ? -30.056 12.661 36.868 1.00 89.00 549 GLY A CA 1
ATOM 4429 C C . GLY A 1 549 ? -29.022 11.549 36.669 1.00 89.00 549 GLY A C 1
ATOM 4430 O O . GLY A 1 549 ? -29.021 10.839 35.656 1.00 89.00 549 GLY A O 1
ATOM 4431 N N . GLU A 1 550 ? -28.115 11.431 37.636 1.00 90.94 550 GLU A N 1
ATOM 4432 C CA . GLU A 1 550 ? -27.038 10.441 37.640 1.00 90.94 550 GLU A CA 1
ATOM 4433 C C . GLU A 1 550 ? -27.515 9.059 38.104 1.00 90.94 550 GLU A C 1
ATOM 4435 O O . GLU A 1 550 ? -28.318 8.922 39.026 1.00 90.94 550 GLU A O 1
ATOM 4440 N N . ALA A 1 551 ? -26.980 8.014 37.478 1.00 91.69 551 ALA A N 1
ATOM 4441 C CA . ALA A 1 551 ? -27.207 6.625 37.840 1.00 91.69 551 ALA A CA 1
ATOM 4442 C C . ALA A 1 551 ? -25.919 5.812 37.679 1.00 91.69 551 ALA A C 1
ATOM 4444 O O . ALA A 1 551 ? -25.148 6.026 36.742 1.00 91.69 551 ALA A O 1
ATOM 4445 N N . ASN A 1 552 ? -25.719 4.835 38.562 1.00 93.12 552 ASN A N 1
ATOM 4446 C CA . ASN A 1 552 ? -24.584 3.918 38.503 1.00 93.12 552 ASN A CA 1
ATOM 4447 C C . ASN A 1 552 ? -25.000 2.580 37.891 1.00 93.12 552 ASN A C 1
ATOM 4449 O O . ASN A 1 552 ? -26.092 2.075 38.152 1.00 93.12 552 ASN A O 1
ATOM 4453 N N . VAL A 1 553 ? -24.119 2.013 37.073 1.00 93.38 553 VAL A N 1
ATOM 4454 C CA . VAL A 1 553 ? -24.298 0.708 36.438 1.00 93.38 553 VAL A CA 1
ATOM 4455 C C . VAL A 1 553 ? -23.114 -0.175 36.835 1.00 93.38 553 VAL A C 1
ATOM 4457 O O . VAL A 1 553 ? -21.996 0.133 36.421 1.00 93.38 553 VAL A O 1
ATOM 4460 N N . PRO A 1 554 ? -23.312 -1.228 37.651 1.00 93.94 554 PRO A N 1
ATOM 4461 C CA . PRO A 1 554 ? -22.245 -2.180 37.940 1.00 93.94 554 PRO A CA 1
ATOM 4462 C C . PRO A 1 554 ? -21.843 -2.906 36.655 1.00 93.94 554 PRO A C 1
ATOM 4464 O O . PRO A 1 554 ? -22.658 -3.054 35.752 1.00 93.94 554 PRO A O 1
ATOM 4467 N N . TYR A 1 555 ? -20.596 -3.349 36.552 1.00 93.31 555 TYR A N 1
ATOM 4468 C CA . TYR A 1 555 ? -20.144 -4.092 35.379 1.00 93.31 555 TYR A CA 1
ATOM 4469 C C . TYR A 1 555 ? -19.053 -5.097 35.741 1.00 93.31 555 TYR A C 1
ATOM 4471 O O . TYR A 1 555 ? -18.328 -4.930 36.724 1.00 93.31 555 TYR A O 1
ATOM 4479 N N . GLY A 1 556 ? -18.945 -6.144 34.927 1.00 90.31 556 GLY A N 1
ATOM 4480 C CA . GLY A 1 556 ? -17.850 -7.109 34.958 1.00 90.31 556 GLY A CA 1
ATOM 4481 C C . GLY A 1 556 ? -16.860 -6.867 33.824 1.00 90.31 556 GLY A C 1
ATOM 4482 O O . GLY A 1 556 ? -15.660 -7.076 33.991 1.00 90.31 556 GLY A O 1
ATOM 4483 N N . LEU A 1 557 ? -17.363 -6.385 32.685 1.00 89.94 557 LEU A N 1
ATOM 4484 C CA . LEU A 1 557 ? -16.568 -5.956 31.542 1.00 89.94 557 LEU A CA 1
ATOM 4485 C C . LEU A 1 557 ? -17.214 -4.737 30.888 1.00 89.94 557 LEU A C 1
ATOM 4487 O O . LEU A 1 557 ? -18.404 -4.750 30.568 1.00 89.94 557 LEU A O 1
ATOM 4491 N N . ASP A 1 558 ? -16.408 -3.716 30.635 1.00 90.31 558 ASP A N 1
ATOM 4492 C CA . ASP A 1 558 ? -16.798 -2.508 29.931 1.00 90.31 558 ASP A CA 1
ATOM 4493 C C . ASP A 1 558 ? -15.995 -2.323 28.639 1.00 90.31 558 ASP A C 1
ATOM 4495 O O . ASP A 1 558 ? -14.794 -2.594 28.553 1.00 90.31 558 ASP A O 1
ATOM 4499 N N . VAL A 1 559 ? -16.675 -1.861 27.591 1.00 90.06 559 VAL A N 1
ATOM 4500 C CA . VAL A 1 559 ? -16.058 -1.647 26.280 1.00 90.06 559 VAL A CA 1
ATOM 4501 C C . VAL A 1 559 ? -16.374 -0.254 25.764 1.00 90.06 559 VAL A C 1
ATOM 4503 O O . VAL A 1 559 ? -17.510 0.066 25.423 1.00 90.06 559 VAL A O 1
ATOM 4506 N N . TRP A 1 560 ? -15.338 0.572 25.647 1.00 90.00 560 TRP A N 1
ATOM 4507 C CA . TRP A 1 560 ? -15.423 1.919 25.105 1.00 90.00 560 TRP A CA 1
ATOM 4508 C C . TRP A 1 560 ? -15.202 1.921 23.588 1.00 90.00 560 TRP A C 1
ATOM 4510 O O . TRP A 1 560 ? -14.099 1.653 23.090 1.00 90.00 560 TRP A O 1
ATOM 4520 N N . SER A 1 561 ? -16.252 2.256 22.837 1.00 86.69 561 SER A N 1
ATOM 4521 C CA . SER A 1 561 ? -16.256 2.247 21.366 1.00 86.69 561 SER A CA 1
ATOM 4522 C C . SER A 1 561 ? -16.779 3.559 20.757 1.00 86.69 561 SER A C 1
ATOM 4524 O O . SER A 1 561 ? -17.143 3.621 19.585 1.00 86.69 561 SER A O 1
ATOM 4526 N N . THR A 1 562 ? -16.801 4.641 21.538 1.00 83.75 562 THR A N 1
ATOM 4527 C CA . THR A 1 562 ? -17.198 5.974 21.065 1.00 83.75 562 THR A CA 1
ATOM 4528 C C . THR A 1 562 ? -16.024 6.947 21.050 1.00 83.75 562 THR A C 1
ATOM 4530 O O . THR A 1 562 ? -15.085 6.822 21.833 1.00 83.75 562 THR A O 1
ATOM 4533 N N . GLY A 1 563 ? -16.087 7.928 20.151 1.00 76.75 563 GLY A N 1
ATOM 4534 C CA . GLY A 1 563 ? -15.095 8.990 20.047 1.00 76.75 563 GLY A CA 1
ATOM 4535 C C . GLY A 1 563 ? -13.796 8.550 19.380 1.00 76.75 563 GLY A C 1
ATOM 4536 O O . GLY A 1 563 ? -13.017 7.759 19.913 1.00 76.75 563 GLY A O 1
ATOM 4537 N N . ILE A 1 564 ? -13.521 9.148 18.226 1.00 79.12 564 ILE A N 1
ATOM 4538 C CA . ILE A 1 564 ? -12.181 9.173 17.645 1.00 79.12 564 ILE A CA 1
ATOM 4539 C C . ILE A 1 564 ? -11.565 10.555 17.874 1.00 79.12 564 ILE A C 1
ATOM 4541 O O . ILE A 1 564 ? -12.269 11.560 17.978 1.00 79.12 564 ILE A O 1
ATOM 4545 N N . GLY A 1 565 ? -10.249 10.599 18.010 1.00 75.88 565 GLY A N 1
ATOM 4546 C CA . GLY A 1 565 ? -9.465 11.807 18.199 1.00 75.88 565 GLY A CA 1
ATOM 4547 C C . GLY A 1 565 ? -8.210 11.767 17.341 1.00 75.88 565 GLY A C 1
ATOM 4548 O O . GLY A 1 565 ? -7.678 10.703 17.022 1.00 75.88 565 GLY A O 1
ATOM 4549 N N . THR A 1 566 ? -7.723 12.939 16.957 1.00 75.38 566 THR A N 1
ATOM 4550 C CA . THR A 1 566 ? -6.517 13.048 16.137 1.00 75.38 566 THR A CA 1
ATOM 4551 C C . THR A 1 566 ? -5.294 12.546 16.909 1.00 75.38 566 THR A C 1
ATOM 4553 O O . THR A 1 566 ? -5.141 12.793 18.106 1.00 75.38 566 THR A O 1
ATOM 4556 N N . CYS A 1 567 ? -4.406 11.827 16.223 1.00 74.44 567 CYS A N 1
ATOM 4557 C CA . CYS A 1 567 ? -3.151 11.360 16.805 1.00 74.44 567 CYS A CA 1
ATOM 4558 C C . CYS A 1 567 ? -2.299 12.549 17.295 1.00 74.44 567 CYS A C 1
ATOM 4560 O O . CYS A 1 567 ? -2.158 13.537 16.577 1.00 74.44 567 CYS A O 1
ATOM 4562 N N . ARG A 1 568 ? -1.692 12.460 18.491 1.00 71.25 568 ARG A N 1
ATOM 4563 C CA . ARG A 1 568 ? -0.924 13.572 19.105 1.00 71.25 568 ARG A CA 1
ATOM 4564 C C . ARG A 1 568 ? 0.172 14.139 18.197 1.00 71.25 568 ARG A C 1
ATOM 4566 O O . ARG A 1 568 ? 0.270 15.349 18.064 1.00 71.25 568 ARG A O 1
ATOM 4573 N N . ILE A 1 569 ? 0.896 13.266 17.494 1.00 72.38 569 ILE A N 1
ATOM 4574 C CA . ILE A 1 569 ? 1.947 13.636 16.523 1.00 72.38 569 ILE A CA 1
ATOM 4575 C C . ILE A 1 569 ? 1.423 14.611 15.456 1.00 72.38 569 ILE A C 1
ATOM 4577 O O . ILE A 1 569 ? 2.160 15.439 14.936 1.00 72.38 569 ILE A O 1
ATOM 4581 N N . ILE A 1 570 ? 0.136 14.514 15.124 1.00 73.50 570 ILE A N 1
ATOM 4582 C CA . ILE A 1 570 ? -0.499 15.313 14.081 1.00 73.50 570 ILE A CA 1
ATOM 4583 C C . ILE A 1 570 ? -0.946 16.670 14.637 1.00 73.50 570 ILE A C 1
ATOM 4585 O O . ILE A 1 570 ? -0.870 17.658 13.919 1.00 73.50 570 ILE A O 1
ATOM 4589 N N . PHE A 1 571 ? -1.329 16.765 15.915 1.00 65.00 571 PHE A N 1
ATOM 4590 C CA . PHE A 1 571 ? -1.684 18.046 16.546 1.00 65.00 571 PHE A CA 1
ATOM 4591 C C . PHE A 1 571 ? -0.521 19.044 16.568 1.00 65.00 571 PHE A C 1
ATOM 4593 O O . PHE A 1 571 ? -0.727 20.221 16.267 1.00 65.00 571 PHE A O 1
ATOM 4600 N N . ASP A 1 572 ? 0.686 18.572 16.881 1.00 63.97 572 ASP A N 1
ATOM 4601 C CA . ASP A 1 572 ? 1.887 19.416 16.898 1.00 63.97 572 ASP A CA 1
ATOM 4602 C C . ASP A 1 572 ? 2.302 19.830 15.473 1.00 63.97 572 ASP A C 1
ATOM 4604 O O . ASP A 1 572 ? 2.809 20.929 15.251 1.00 63.97 572 ASP A O 1
ATOM 4608 N N . PHE A 1 573 ? 1.996 18.975 14.493 1.00 66.31 573 PHE A N 1
ATOM 4609 C CA . PHE A 1 573 ? 2.375 19.110 13.089 1.00 66.31 573 PHE A CA 1
ATOM 4610 C C . PHE A 1 573 ? 1.404 19.955 12.232 1.00 66.31 573 PHE A C 1
ATOM 4612 O O . PHE A 1 573 ? 1.843 20.684 11.342 1.00 66.31 573 PHE A O 1
ATOM 4619 N N . LEU A 1 574 ? 0.088 19.922 12.494 1.00 60.38 574 LEU A N 1
ATOM 4620 C CA . LEU A 1 574 ? -0.945 20.596 11.677 1.00 60.38 574 LEU A CA 1
ATOM 4621 C C . LEU A 1 574 ? -0.793 22.127 11.596 1.00 60.38 574 LEU A C 1
ATOM 4623 O O . LEU A 1 574 ? -1.413 22.757 10.742 1.00 60.38 574 LEU A O 1
ATOM 4627 N N . LYS A 1 575 ? 0.038 22.738 12.447 1.00 58.44 575 LYS A N 1
ATOM 4628 C CA . LYS A 1 575 ? 0.332 24.179 12.410 1.00 58.44 575 LYS A CA 1
ATOM 4629 C C . LYS A 1 575 ? 1.351 24.576 11.327 1.00 58.44 575 LYS A C 1
ATOM 4631 O O . LYS A 1 575 ? 1.559 25.769 11.132 1.00 58.44 575 LYS A O 1
ATOM 4636 N N . GLN A 1 576 ? 2.002 23.618 10.657 1.00 58.69 576 GLN A N 1
ATOM 4637 C CA . GLN A 1 576 ? 3.194 23.853 9.820 1.00 58.69 576 GLN A CA 1
ATOM 4638 C C . GLN A 1 576 ? 3.200 23.035 8.510 1.00 58.69 576 GLN A C 1
ATOM 4640 O O . GLN A 1 576 ? 4.227 22.484 8.112 1.00 58.69 576 GLN A O 1
ATOM 4645 N N . ILE A 1 577 ? 2.055 22.900 7.835 1.00 61.16 577 ILE A N 1
ATOM 4646 C CA . ILE A 1 577 ? 1.961 22.067 6.624 1.00 61.16 577 ILE A CA 1
ATOM 4647 C C . ILE A 1 577 ? 2.662 22.749 5.429 1.00 61.16 577 ILE A C 1
ATOM 4649 O O . ILE A 1 577 ? 2.243 23.812 4.979 1.00 61.16 577 ILE A O 1
ATOM 4653 N N . ASP A 1 578 ? 3.710 22.102 4.905 1.00 64.38 578 ASP A N 1
ATOM 4654 C CA . ASP A 1 578 ? 4.397 22.418 3.636 1.00 64.38 578 ASP A CA 1
ATOM 4655 C C . ASP A 1 578 ? 3.684 21.747 2.435 1.00 64.38 578 ASP A C 1
ATOM 4657 O O . ASP A 1 578 ? 3.031 20.714 2.587 1.00 64.38 578 ASP A O 1
ATOM 4661 N N . GLN A 1 579 ? 3.873 22.262 1.213 1.00 72.44 579 GLN A N 1
ATOM 4662 C CA . GLN A 1 579 ? 3.279 21.748 -0.039 1.00 72.44 579 GLN A CA 1
ATOM 4663 C C . GLN A 1 579 ? 3.637 20.282 -0.368 1.00 72.44 579 GLN A C 1
ATOM 4665 O O . GLN A 1 579 ? 3.015 19.656 -1.228 1.00 72.44 579 GLN A O 1
ATOM 4670 N N . ASN A 1 580 ? 4.654 19.714 0.286 1.00 84.44 580 ASN A N 1
ATOM 4671 C CA . ASN A 1 580 ? 5.142 18.354 0.029 1.00 84.44 580 ASN A CA 1
ATOM 4672 C C . ASN A 1 580 ? 4.576 17.298 0.991 1.00 84.44 580 ASN A C 1
ATOM 4674 O O . ASN A 1 580 ? 5.010 16.140 0.952 1.00 84.44 580 ASN A O 1
ATOM 4678 N N . ILE A 1 581 ? 3.643 17.685 1.863 1.00 87.06 581 ILE A N 1
ATOM 4679 C CA . ILE A 1 581 ? 3.085 16.817 2.896 1.00 87.06 581 ILE A CA 1
ATOM 4680 C C . ILE A 1 581 ? 1.585 16.646 2.672 1.00 87.06 581 ILE A C 1
ATOM 4682 O O . ILE A 1 581 ? 0.845 17.610 2.514 1.00 87.06 581 ILE A O 1
ATOM 4686 N N . TYR A 1 582 ? 1.143 15.396 2.673 1.00 88.25 582 TYR A N 1
ATOM 4687 C CA . TYR A 1 582 ? -0.228 14.992 2.398 1.00 88.25 582 TYR A CA 1
ATOM 4688 C C . TYR A 1 582 ? -0.753 14.219 3.599 1.00 88.25 582 TYR A C 1
ATOM 4690 O O . TYR A 1 582 ? -0.061 13.344 4.112 1.00 88.25 582 TYR A O 1
ATOM 4698 N N . ALA A 1 583 ? -1.975 14.506 4.036 1.00 87.81 583 ALA A N 1
ATOM 4699 C CA . ALA A 1 583 ? -2.659 13.740 5.072 1.00 87.81 583 ALA A CA 1
ATOM 4700 C C . ALA A 1 583 ? -3.869 13.024 4.464 1.00 87.81 583 ALA A C 1
ATOM 4702 O O . ALA A 1 583 ? -4.578 13.602 3.642 1.00 87.81 583 ALA A O 1
ATOM 4703 N N . LEU A 1 584 ? -4.097 11.772 4.857 1.00 88.44 584 LEU A N 1
ATOM 4704 C CA . LEU A 1 584 ? -5.201 10.939 4.377 1.00 88.44 584 LEU A CA 1
ATOM 4705 C C . LEU A 1 584 ? -5.925 10.278 5.558 1.00 88.44 584 LEU A C 1
ATOM 4707 O O . LEU A 1 584 ? -5.313 10.058 6.601 1.00 88.44 584 LEU A O 1
ATOM 4711 N N . ASP A 1 585 ? -7.173 9.852 5.343 1.00 87.12 585 ASP A N 1
ATOM 4712 C CA . ASP A 1 585 ? -7.991 9.103 6.321 1.00 87.12 585 ASP A CA 1
ATOM 4713 C C . ASP A 1 585 ? -8.430 9.928 7.548 1.00 87.12 585 ASP A C 1
ATOM 4715 O O . ASP A 1 585 ? -8.366 11.156 7.531 1.00 87.12 585 ASP A O 1
ATOM 4719 N N . ASP A 1 586 ? -8.839 9.239 8.620 1.00 84.69 586 ASP A N 1
ATOM 4720 C CA . ASP A 1 586 ? -9.219 9.762 9.945 1.00 84.69 586 ASP A CA 1
ATOM 4721 C C . ASP A 1 586 ? -8.308 10.871 10.525 1.00 84.69 586 ASP A C 1
ATOM 4723 O O . ASP A 1 586 ? -8.704 11.566 11.461 1.00 84.69 586 ASP A O 1
ATOM 4727 N N . CYS A 1 587 ? -7.070 11.028 10.040 1.00 80.44 587 CYS A N 1
ATOM 4728 C CA . CYS A 1 587 ? -6.165 12.078 10.500 1.00 80.44 587 CYS A CA 1
ATOM 4729 C C . CYS A 1 587 ? -6.158 13.360 9.656 1.00 80.44 587 CYS A C 1
ATOM 4731 O O . CYS A 1 587 ? -5.389 14.277 9.950 1.00 80.44 587 CYS A O 1
ATOM 4733 N N . ALA A 1 588 ? -6.985 13.430 8.617 1.00 81.44 588 ALA A N 1
ATOM 4734 C CA . ALA A 1 588 ? -7.143 14.598 7.770 1.00 81.44 588 ALA A CA 1
ATOM 4735 C C . ALA A 1 588 ? -8.559 15.168 7.896 1.00 81.44 588 ALA A C 1
ATOM 4737 O O . ALA A 1 588 ? -9.548 14.448 8.007 1.00 81.44 588 ALA A O 1
ATOM 4738 N N . THR A 1 589 ? -8.673 16.490 7.826 1.00 76.75 589 THR A N 1
ATOM 4739 C CA . THR A 1 589 ? -9.951 17.172 7.615 1.00 76.75 589 THR A CA 1
ATOM 4740 C C . THR A 1 589 ? -9.789 18.070 6.407 1.00 76.75 589 THR A C 1
ATOM 4742 O O . THR A 1 589 ? -8.839 18.846 6.329 1.00 76.75 589 THR A O 1
ATOM 4745 N N . ILE A 1 590 ? -10.706 17.963 5.450 1.00 71.50 590 ILE A N 1
ATOM 4746 C CA . ILE A 1 590 ? -10.717 18.858 4.297 1.00 71.50 590 ILE A CA 1
ATOM 4747 C C . ILE A 1 590 ? -11.324 20.174 4.776 1.00 71.50 590 ILE A C 1
ATOM 4749 O O . ILE A 1 590 ? -12.545 20.295 4.903 1.00 71.50 590 ILE A O 1
ATOM 4753 N N . ALA A 1 591 ? -10.457 21.139 5.094 1.00 63.09 591 ALA A N 1
ATOM 4754 C CA . ALA A 1 591 ? -10.875 22.503 5.367 1.00 63.09 591 ALA A CA 1
ATOM 4755 C C . ALA A 1 591 ? -11.582 23.026 4.116 1.00 63.09 591 ALA A C 1
ATOM 4757 O O . ALA A 1 591 ? -10.990 23.151 3.045 1.00 63.09 591 ALA A O 1
ATOM 4758 N N . GLN A 1 592 ? -12.880 23.270 4.242 1.00 55.66 592 GLN A N 1
ATOM 4759 C CA . GLN A 1 592 ? -13.640 23.885 3.173 1.00 55.66 592 GLN A CA 1
ATOM 4760 C C . GLN A 1 592 ? -13.188 25.337 3.095 1.00 55.66 592 GLN A C 1
ATOM 4762 O O . GLN A 1 592 ? -13.508 26.132 3.979 1.00 55.66 592 GLN A O 1
ATOM 4767 N N . ILE A 1 593 ? -12.440 25.678 2.049 1.00 55.12 593 ILE A N 1
ATOM 4768 C CA . ILE A 1 593 ? -12.262 27.077 1.677 1.00 55.12 593 ILE A CA 1
ATOM 4769 C C . ILE A 1 593 ? -13.674 27.619 1.458 1.00 55.12 593 ILE A C 1
ATOM 4771 O O . ILE A 1 593 ? -14.501 26.970 0.804 1.00 55.12 593 ILE A O 1
ATOM 4775 N N . LYS A 1 594 ? -14.002 28.748 2.093 1.00 55.53 594 LYS A N 1
ATOM 4776 C CA . LYS A 1 594 ? -15.298 29.386 1.881 1.00 55.53 594 LYS A CA 1
ATOM 4777 C C . LYS A 1 594 ? -15.375 29.701 0.397 1.00 55.53 594 LYS A C 1
ATOM 4779 O O . LYS A 1 594 ? -14.676 30.584 -0.077 1.00 55.53 594 LYS A O 1
ATOM 4784 N N . PHE A 1 595 ? -16.234 28.981 -0.312 1.00 55.69 595 PHE A N 1
ATOM 4785 C CA . PHE A 1 595 ? -16.455 29.137 -1.746 1.00 55.69 595 PHE A CA 1
ATOM 4786 C C . PHE A 1 595 ? -16.611 30.622 -2.149 1.00 55.69 595 PHE A C 1
ATOM 4788 O O . PHE A 1 595 ? -16.067 31.062 -3.152 1.00 55.69 595 PHE A O 1
ATOM 4795 N N . MET A 1 596 ? -17.227 31.428 -1.277 1.00 53.41 596 MET A N 1
ATOM 4796 C CA . MET A 1 596 ? -17.396 32.879 -1.432 1.00 53.41 596 MET A CA 1
ATOM 4797 C C . MET A 1 596 ? -16.099 33.713 -1.460 1.00 53.41 596 MET A C 1
ATOM 4799 O O . MET A 1 596 ? -16.099 34.780 -2.070 1.00 53.41 596 MET A O 1
ATOM 4803 N N . GLU A 1 597 ? -15.022 33.283 -0.795 1.00 58.09 597 GLU A N 1
ATOM 4804 C CA . GLU A 1 597 ? -13.730 33.993 -0.787 1.00 58.09 597 GLU A CA 1
ATOM 4805 C C . GLU A 1 597 ? -12.953 33.745 -2.096 1.00 58.09 597 GLU A C 1
ATOM 4807 O O . GLU A 1 597 ? -12.314 34.668 -2.601 1.00 58.09 597 GLU A O 1
ATOM 4812 N N . ASP A 1 598 ? -13.105 32.560 -2.703 1.00 61.25 598 ASP A N 1
ATOM 4813 C CA . ASP A 1 598 ? -12.483 32.197 -3.987 1.00 61.25 598 ASP A CA 1
ATOM 4814 C C . ASP A 1 598 ? -13.280 32.660 -5.216 1.00 61.25 598 ASP A C 1
ATOM 4816 O O . ASP A 1 598 ? -12.702 32.872 -6.275 1.00 61.25 598 ASP A O 1
ATOM 4820 N N . ILE A 1 599 ? -14.594 32.896 -5.112 1.00 64.44 599 ILE A N 1
ATOM 4821 C CA . ILE A 1 599 ? -15.367 33.463 -6.236 1.00 64.44 599 ILE A CA 1
ATOM 4822 C C . ILE A 1 599 ? -14.741 34.772 -6.731 1.00 64.44 599 ILE A C 1
ATOM 4824 O O . ILE A 1 599 ? -14.713 35.021 -7.929 1.00 64.44 599 ILE A O 1
ATOM 4828 N N . LEU A 1 600 ? -14.204 35.601 -5.832 1.00 63.28 600 LEU A N 1
ATOM 4829 C CA . LEU A 1 600 ? -13.542 36.856 -6.197 1.00 63.28 600 LEU A CA 1
ATOM 4830 C C . LEU A 1 600 ? -12.237 36.633 -6.970 1.00 63.28 600 LEU A C 1
ATOM 4832 O O . LEU A 1 600 ? -11.946 37.389 -7.895 1.00 63.28 600 LEU A O 1
ATOM 4836 N N . SER A 1 601 ? -11.439 35.632 -6.596 1.00 66.56 601 SER A N 1
ATOM 4837 C CA . SER A 1 601 ? -10.198 35.297 -7.302 1.00 66.56 601 SER A CA 1
ATOM 4838 C C . SER A 1 601 ? -10.491 34.610 -8.636 1.00 66.56 601 SER A C 1
ATOM 4840 O O . SER A 1 601 ? -9.893 34.987 -9.638 1.00 66.56 601 SER A O 1
ATOM 4842 N N . ILE A 1 602 ? -11.460 33.694 -8.676 1.00 68.12 602 ILE A N 1
ATOM 4843 C CA . ILE A 1 602 ? -11.949 33.039 -9.897 1.00 68.12 602 ILE A CA 1
ATOM 4844 C C . ILE A 1 602 ? -12.511 34.081 -10.872 1.00 68.12 602 ILE A C 1
ATOM 4846 O O . ILE A 1 602 ? -12.117 34.090 -12.033 1.00 68.12 602 ILE A O 1
ATOM 4850 N N . PHE A 1 603 ? -13.353 35.005 -10.395 1.00 69.06 603 PHE A N 1
ATOM 4851 C CA . PHE A 1 603 ? -13.913 36.086 -11.209 1.00 69.06 603 PHE A CA 1
ATOM 4852 C C . PHE A 1 603 ? -12.809 36.970 -11.794 1.00 69.06 603 PHE A C 1
ATOM 4854 O O . PHE A 1 603 ? -12.820 37.242 -12.983 1.00 69.06 603 PHE A O 1
ATOM 4861 N N . ARG A 1 604 ? -11.800 37.351 -10.998 1.00 70.69 604 ARG A N 1
ATOM 4862 C CA . ARG A 1 604 ? -10.650 38.140 -11.484 1.00 70.69 604 ARG A CA 1
ATOM 4863 C C . ARG A 1 604 ? -9.782 37.409 -12.508 1.00 70.69 604 ARG A C 1
ATOM 4865 O O . ARG A 1 604 ? -9.178 38.054 -13.351 1.00 70.69 604 ARG A O 1
ATOM 4872 N N . VAL A 1 605 ? -9.648 36.088 -12.396 1.00 71.44 605 VAL A N 1
ATOM 4873 C CA . VAL A 1 605 ? -8.896 35.278 -13.370 1.00 71.44 605 VAL A CA 1
ATOM 4874 C C . VAL A 1 605 ? -9.700 35.095 -14.662 1.00 71.44 605 VAL A C 1
ATOM 4876 O O . VAL A 1 605 ? -9.113 35.035 -15.743 1.00 71.44 605 VAL A O 1
ATOM 4879 N N . ALA A 1 606 ? -11.027 35.016 -14.548 1.00 71.75 606 ALA A N 1
ATOM 4880 C CA . ALA A 1 606 ? -11.949 34.910 -15.672 1.00 71.75 606 ALA A CA 1
ATOM 4881 C C . ALA A 1 606 ? -12.095 36.234 -16.444 1.00 71.75 606 ALA A C 1
ATOM 4883 O O . ALA A 1 606 ? -12.128 36.206 -17.671 1.00 71.75 606 ALA A O 1
ATOM 4884 N N . ASP A 1 607 ? -12.119 37.366 -15.733 1.00 75.31 607 ASP A N 1
ATOM 4885 C CA . ASP A 1 607 ? -12.246 38.736 -16.252 1.00 75.31 607 ASP A CA 1
ATOM 4886 C C . ASP A 1 607 ? -10.908 39.214 -16.841 1.00 75.31 607 ASP A C 1
ATOM 4888 O O . ASP A 1 607 ? -10.188 40.045 -16.279 1.00 75.31 607 ASP A O 1
ATOM 4892 N N . LYS A 1 608 ? -10.508 38.602 -17.962 1.00 75.44 608 LYS A N 1
ATOM 4893 C CA . LYS A 1 608 ? -9.203 38.845 -18.602 1.00 75.44 608 LYS A CA 1
ATOM 4894 C C . LYS A 1 608 ? -9.085 40.265 -19.152 1.00 75.44 608 LYS A C 1
ATOM 4896 O O . LYS A 1 608 ? -7.964 40.758 -19.306 1.00 75.44 608 LYS A O 1
ATOM 4901 N N . ASP A 1 609 ? -10.208 40.900 -19.473 1.00 77.44 609 ASP A N 1
ATOM 4902 C CA . ASP A 1 609 ? -10.260 42.267 -19.982 1.00 77.44 609 ASP A CA 1
ATOM 4903 C C . ASP A 1 609 ? -10.433 43.330 -18.878 1.00 77.44 609 ASP A C 1
ATOM 4905 O O . ASP A 1 609 ? -10.287 44.521 -19.163 1.00 77.44 609 ASP A O 1
ATOM 4909 N N . ASN A 1 610 ? -10.598 42.916 -17.612 1.00 75.31 610 ASN A N 1
ATOM 4910 C CA . ASN A 1 610 ? -10.893 43.771 -16.455 1.00 75.31 610 ASN A CA 1
ATOM 4911 C C . ASN A 1 610 ? -12.133 44.658 -16.673 1.00 75.31 610 ASN A C 1
ATOM 4913 O O . ASN A 1 610 ? -12.174 45.799 -16.197 1.00 75.31 610 ASN A O 1
ATOM 4917 N N . SER A 1 611 ? -13.126 44.164 -17.411 1.00 77.75 611 SER A N 1
ATOM 4918 C CA . SER A 1 611 ? -14.387 44.865 -17.659 1.00 77.75 611 SER A CA 1
ATOM 4919 C C . SER A 1 611 ? -15.271 44.944 -16.409 1.00 77.75 611 SER A C 1
ATOM 4921 O O . SER A 1 611 ? -16.134 45.819 -16.318 1.00 77.75 611 SER A O 1
ATOM 4923 N N . GLY A 1 612 ? -15.038 44.080 -15.414 1.00 70.44 612 GLY A N 1
ATOM 4924 C CA . GLY A 1 612 ? -15.876 43.948 -14.222 1.00 70.44 612 GLY A CA 1
ATOM 4925 C C . GLY A 1 612 ? -17.119 43.079 -14.441 1.00 70.44 612 GLY A C 1
ATOM 4926 O O . GLY A 1 612 ? -17.954 42.974 -13.537 1.00 70.44 612 GLY A O 1
ATOM 4927 N N . THR A 1 613 ? -17.233 42.442 -15.607 1.00 71.50 613 THR A N 1
ATOM 4928 C CA . THR A 1 613 ? -18.329 41.556 -16.020 1.00 71.50 613 THR A CA 1
ATOM 4929 C C . THR A 1 613 ? -17.767 40.330 -16.727 1.00 71.50 613 THR A C 1
ATOM 4931 O O . THR A 1 613 ? -16.770 40.436 -17.422 1.00 71.50 613 THR A O 1
ATOM 4934 N N . LEU A 1 614 ? -18.401 39.165 -16.584 1.00 70.31 614 LEU A N 1
ATOM 4935 C CA . LEU A 1 614 ? -17.977 37.957 -17.297 1.00 70.31 614 LEU A CA 1
ATOM 4936 C C . LEU A 1 614 ? -18.921 37.633 -18.445 1.00 70.31 614 LEU A C 1
ATOM 4938 O O . LEU A 1 614 ? -20.136 37.526 -18.254 1.00 70.31 614 LEU A O 1
ATOM 4942 N N . THR A 1 615 ? -18.349 37.397 -19.620 1.00 71.69 615 THR A N 1
ATOM 4943 C CA . THR A 1 615 ? -19.073 36.839 -20.763 1.00 71.69 615 THR A CA 1
ATOM 4944 C C . THR A 1 615 ? -19.250 35.324 -20.619 1.00 71.69 615 THR A C 1
ATOM 4946 O O . THR A 1 615 ? -18.454 34.630 -19.985 1.00 71.69 615 THR A O 1
ATOM 4949 N N . VAL A 1 616 ? -20.255 34.751 -21.294 1.00 65.44 616 VAL A N 1
ATOM 4950 C CA . VAL A 1 616 ? -20.490 33.288 -21.323 1.00 65.44 616 VAL A CA 1
ATOM 4951 C C . VAL A 1 616 ? -19.247 32.501 -21.776 1.00 65.44 616 VAL A C 1
ATOM 4953 O O . VAL A 1 616 ? -19.038 31.360 -21.360 1.00 65.44 616 VAL A O 1
ATOM 4956 N N . LYS A 1 617 ? -18.398 33.100 -22.618 1.00 67.81 617 LYS A N 1
ATOM 4957 C CA . LYS A 1 617 ? -17.150 32.486 -23.085 1.00 67.81 617 LYS A CA 1
ATOM 4958 C C . LYS A 1 617 ? -16.078 32.457 -21.992 1.00 67.81 617 LYS A C 1
ATOM 4960 O O . LYS A 1 617 ? -15.432 31.430 -21.825 1.00 67.81 617 LYS A O 1
ATOM 4965 N N . GLU A 1 618 ? -15.924 33.532 -21.228 1.00 68.62 618 GLU A N 1
ATOM 4966 C CA . GLU A 1 618 ? -14.986 33.592 -20.097 1.00 68.62 618 GLU A CA 1
ATOM 4967 C C . GLU A 1 618 ? -15.414 32.677 -18.951 1.00 68.62 618 GLU A C 1
ATOM 4969 O O . GLU A 1 618 ? -14.578 32.020 -18.336 1.00 68.62 618 GLU A O 1
ATOM 4974 N N . ILE A 1 619 ? -16.725 32.547 -18.726 1.00 66.00 619 ILE A N 1
ATOM 4975 C CA . ILE A 1 619 ? -17.274 31.577 -17.774 1.00 66.00 619 ILE A CA 1
ATOM 4976 C C . ILE A 1 619 ? -16.939 30.144 -18.221 1.00 66.00 619 ILE A C 1
ATOM 4978 O O . ILE A 1 619 ? -16.504 29.340 -17.400 1.00 66.00 619 ILE A O 1
ATOM 4982 N N . LYS A 1 620 ? -17.067 29.824 -19.518 1.00 65.56 620 LYS A N 1
ATOM 4983 C CA . LYS A 1 620 ? -16.657 28.521 -20.082 1.00 65.56 620 LYS A CA 1
ATOM 4984 C C . LYS A 1 620 ? -15.161 28.246 -19.968 1.00 65.56 620 LYS A C 1
ATOM 4986 O O . LYS A 1 620 ? -14.791 27.116 -19.674 1.00 65.56 620 LYS A O 1
ATOM 4991 N N . ASP A 1 621 ? -14.318 29.253 -20.163 1.00 67.12 621 ASP A N 1
ATOM 4992 C CA . ASP A 1 621 ? -12.864 29.107 -20.026 1.00 67.12 621 ASP A CA 1
ATOM 4993 C C . ASP A 1 621 ? -12.442 28.763 -18.584 1.00 67.12 621 ASP A C 1
ATOM 4995 O O . ASP A 1 621 ? -11.409 28.128 -18.386 1.00 67.12 621 ASP A O 1
ATOM 4999 N N . VAL A 1 622 ? -13.224 29.177 -17.580 1.00 65.62 622 VAL A N 1
ATOM 5000 C CA . VAL A 1 622 ? -12.914 28.979 -16.150 1.00 65.62 622 VAL A CA 1
ATOM 5001 C C . VAL A 1 622 ? -13.732 27.848 -15.515 1.00 65.62 622 VAL A C 1
ATOM 5003 O O . VAL A 1 622 ? -13.431 27.391 -14.413 1.00 65.62 622 VAL A O 1
ATOM 5006 N N . LEU A 1 623 ? -14.714 27.313 -16.239 1.00 60.91 623 LEU A N 1
ATOM 5007 C CA . LEU A 1 623 ? -15.554 26.198 -15.810 1.00 60.91 623 LEU A CA 1
ATOM 5008 C C . LEU A 1 623 ? -14.750 24.942 -15.439 1.00 60.91 623 LEU A C 1
ATOM 5010 O O . LEU A 1 623 ? -15.016 24.343 -14.398 1.00 60.91 623 LEU A O 1
ATOM 5014 N N . GLU A 1 624 ? -13.706 24.606 -16.201 1.00 59.66 624 GLU A N 1
ATOM 5015 C CA . GLU A 1 624 ? -12.804 23.487 -15.874 1.00 59.66 624 GLU A CA 1
ATOM 5016 C C . GLU A 1 624 ? -12.037 23.701 -14.552 1.00 59.66 624 GLU A C 1
ATOM 5018 O O . GLU A 1 624 ? -11.736 22.745 -13.831 1.00 59.66 624 GLU A O 1
ATOM 5023 N N . ASP A 1 625 ? -11.732 24.952 -14.194 1.00 59.16 625 ASP A N 1
ATOM 5024 C CA . ASP A 1 625 ? -11.090 25.285 -12.919 1.00 59.16 625 ASP A CA 1
ATOM 5025 C C . ASP A 1 625 ? -12.103 25.302 -11.756 1.00 59.16 625 ASP A C 1
ATOM 5027 O O . ASP A 1 625 ? -11.742 24.960 -10.627 1.00 59.16 625 ASP A O 1
ATOM 5031 N N . ILE A 1 626 ? -13.378 25.616 -12.020 1.00 58.41 626 ILE A N 1
ATOM 5032 C CA . ILE A 1 626 ? -14.482 25.579 -11.042 1.00 58.41 626 ILE A CA 1
ATOM 5033 C C . ILE A 1 626 ? -14.917 24.133 -10.735 1.00 58.41 626 ILE A C 1
ATOM 5035 O O . ILE A 1 626 ? -15.240 23.815 -9.586 1.00 58.41 626 ILE A O 1
ATOM 5039 N N . GLU A 1 627 ? -14.854 23.215 -11.703 1.00 54.72 627 GLU A N 1
ATOM 5040 C CA . GLU A 1 627 ? -15.107 21.782 -11.477 1.00 54.72 627 GLU A CA 1
ATOM 5041 C C . GLU A 1 627 ? -14.118 21.134 -10.489 1.00 54.72 627 GLU A C 1
ATOM 5043 O O . GLU A 1 627 ? -14.408 20.080 -9.915 1.00 54.72 627 GLU A O 1
ATOM 5048 N N . ARG A 1 628 ? -12.976 21.779 -10.198 1.00 57.22 628 ARG A N 1
ATOM 5049 C CA . ARG A 1 628 ? -12.053 21.333 -9.137 1.00 57.22 628 ARG A CA 1
ATOM 5050 C C . ARG A 1 628 ? -12.656 21.412 -7.736 1.00 57.22 628 ARG A C 1
ATOM 5052 O O . ARG A 1 628 ? -12.123 20.776 -6.826 1.00 57.22 628 ARG A O 1
ATOM 5059 N N . TYR A 1 629 ? -13.742 22.161 -7.537 1.00 59.06 629 TYR A N 1
ATOM 5060 C CA . TYR A 1 629 ? -14.408 22.275 -6.244 1.00 59.06 629 TYR A CA 1
ATOM 5061 C C . TYR A 1 629 ? -15.414 21.125 -6.052 1.00 59.06 629 TYR A C 1
ATOM 5063 O O . TYR A 1 629 ? -16.471 21.110 -6.688 1.00 59.06 629 TYR A O 1
ATOM 5071 N N . PRO A 1 630 ? -15.183 20.194 -5.101 1.00 59.16 630 PRO A N 1
ATOM 5072 C CA . PRO A 1 630 ? -16.010 18.990 -4.948 1.00 59.16 630 PRO A CA 1
ATOM 5073 C C . PRO A 1 630 ? -17.494 19.271 -4.667 1.00 59.16 630 PRO A C 1
ATOM 5075 O O . PRO A 1 630 ? -18.354 18.435 -4.940 1.00 59.16 630 PRO A O 1
ATOM 5078 N N . LYS A 1 631 ? -17.808 20.449 -4.108 1.00 59.81 631 LYS A N 1
ATOM 5079 C CA . LYS A 1 631 ? -19.184 20.875 -3.826 1.00 59.81 631 LYS A CA 1
ATOM 5080 C C . LYS A 1 631 ? -19.954 21.303 -5.067 1.00 59.81 631 LYS A C 1
ATOM 5082 O O . LYS A 1 631 ? -21.156 21.079 -5.082 1.00 59.81 631 LYS A O 1
ATOM 5087 N N . VAL A 1 632 ? -19.303 21.880 -6.077 1.00 61.25 632 VAL A N 1
ATOM 5088 C CA . VAL A 1 632 ? -19.990 22.310 -7.306 1.00 61.25 632 VAL A CA 1
ATOM 5089 C C . VAL A 1 632 ? -20.525 21.078 -8.029 1.00 61.25 632 VAL A C 1
ATOM 5091 O O . VAL A 1 632 ? -21.716 20.999 -8.314 1.00 61.25 632 VAL A O 1
ATOM 5094 N N . ALA A 1 633 ? -19.693 20.043 -8.164 1.00 60.97 633 ALA A N 1
ATOM 5095 C CA . ALA A 1 633 ? -20.112 18.753 -8.707 1.00 60.97 633 ALA A CA 1
ATOM 5096 C C . ALA A 1 633 ? -21.256 18.106 -7.897 1.00 60.97 633 ALA A C 1
ATOM 5098 O O . ALA A 1 633 ? -22.197 17.552 -8.470 1.00 60.97 633 ALA A O 1
ATOM 5099 N N . LEU A 1 634 ? -21.211 18.183 -6.559 1.00 58.41 634 LEU A N 1
ATOM 5100 C CA . LEU A 1 634 ? -22.269 17.643 -5.697 1.00 58.41 634 LEU A CA 1
ATOM 5101 C C . LEU A 1 634 ? -23.579 18.450 -5.802 1.00 58.41 634 LEU A C 1
ATOM 5103 O O . LEU A 1 634 ? -24.663 17.865 -5.817 1.00 58.41 634 LEU A O 1
ATOM 5107 N N . TYR A 1 635 ? -23.485 19.779 -5.890 1.00 60.78 635 TYR A N 1
ATOM 5108 C CA . TYR A 1 635 ? -24.614 20.702 -6.023 1.00 60.78 635 TYR A CA 1
ATOM 5109 C C . TYR A 1 635 ? -25.333 20.513 -7.363 1.00 60.78 635 TYR A C 1
ATOM 5111 O O . TYR A 1 635 ? -26.539 20.263 -7.367 1.00 60.78 635 TYR A O 1
ATOM 5119 N N . LEU A 1 636 ? -24.587 20.496 -8.477 1.00 59.72 636 LEU A N 1
ATOM 5120 C CA . LEU A 1 636 ? -25.113 20.235 -9.825 1.00 59.72 636 LEU A CA 1
ATOM 5121 C C . LEU A 1 636 ? -25.864 18.898 -9.882 1.00 59.72 636 LEU A C 1
ATOM 5123 O O . LEU A 1 636 ? -26.996 18.823 -10.363 1.00 59.72 636 LEU A O 1
ATOM 5127 N N . LYS A 1 637 ? -25.283 17.849 -9.283 1.00 62.56 637 LYS A N 1
ATOM 5128 C CA . LYS A 1 637 ? -25.908 16.522 -9.206 1.00 62.56 637 LYS A CA 1
ATOM 5129 C C . LYS A 1 637 ? -27.191 16.515 -8.369 1.00 62.56 637 LYS A C 1
ATOM 5131 O O . LYS A 1 637 ? -28.141 15.822 -8.725 1.00 62.56 637 LYS A O 1
ATOM 5136 N N . THR A 1 638 ? -27.232 17.276 -7.274 1.00 61.22 638 THR A N 1
ATOM 5137 C CA . THR A 1 638 ? -28.419 17.384 -6.402 1.00 61.22 638 THR A CA 1
ATOM 5138 C C . THR A 1 638 ? -29.562 18.127 -7.099 1.00 61.22 638 THR A C 1
ATOM 5140 O O . THR A 1 638 ? -30.725 17.786 -6.902 1.00 61.22 638 THR A O 1
ATOM 5143 N N . LYS A 1 639 ? -29.236 19.105 -7.951 1.00 57.94 639 LYS A N 1
ATOM 5144 C CA . LYS A 1 639 ? -30.193 19.897 -8.737 1.00 57.94 639 LYS A CA 1
ATOM 5145 C C . LYS A 1 639 ? -30.560 19.285 -10.098 1.00 57.94 639 LYS A C 1
ATOM 5147 O O . LYS A 1 639 ? -31.367 19.870 -10.805 1.00 57.94 639 LYS A O 1
ATOM 5152 N N . GLN A 1 640 ? -30.020 18.111 -10.448 1.00 58.84 640 GLN A N 1
ATOM 5153 C CA . GLN A 1 640 ? -30.204 17.452 -11.756 1.00 58.84 640 GLN A CA 1
ATOM 5154 C C . GLN A 1 640 ? -29.802 18.322 -12.963 1.00 58.84 640 GLN A C 1
ATOM 5156 O O . GLN A 1 640 ? -30.307 18.128 -14.068 1.00 58.84 640 GLN A O 1
ATOM 5161 N N . MET A 1 641 ? -28.877 19.257 -12.759 1.00 61.19 641 MET A N 1
ATOM 5162 C CA . MET A 1 641 ? -28.351 20.118 -13.817 1.00 61.19 641 MET A CA 1
ATOM 5163 C C . MET A 1 641 ? -27.251 19.377 -14.577 1.00 61.19 641 MET A C 1
ATOM 5165 O O . MET A 1 641 ? -26.466 18.633 -13.978 1.00 61.19 641 MET A O 1
ATOM 5169 N N . LYS A 1 642 ? -27.225 19.530 -15.904 1.00 56.44 642 LYS A N 1
ATOM 5170 C CA . LYS A 1 642 ? -26.254 18.855 -16.774 1.00 56.44 642 LYS A CA 1
ATOM 5171 C C . LYS A 1 642 ? -24.935 19.608 -16.832 1.00 56.44 642 LYS A C 1
ATOM 5173 O O . LYS A 1 642 ? -23.900 18.959 -16.948 1.00 56.44 642 LYS A O 1
ATOM 5178 N N . ASP A 1 643 ? -24.986 20.933 -16.749 1.00 57.03 643 ASP A N 1
ATOM 5179 C CA . ASP A 1 643 ? -23.815 21.806 -16.757 1.00 57.03 643 ASP A CA 1
ATOM 5180 C C . ASP A 1 643 ? -24.101 23.092 -15.958 1.00 57.03 643 ASP A C 1
ATOM 5182 O O . ASP A 1 643 ? -25.249 23.454 -15.708 1.00 57.03 643 ASP A O 1
ATOM 5186 N N . PHE A 1 644 ? -23.053 23.806 -15.562 1.00 58.00 644 PHE A N 1
ATOM 5187 C CA . PHE A 1 644 ? -23.115 25.092 -14.864 1.00 58.00 644 PHE A CA 1
ATOM 5188 C C . PHE A 1 644 ? -23.851 26.186 -15.652 1.00 58.00 644 PHE A C 1
ATOM 5190 O O . PHE A 1 644 ? -24.304 27.174 -15.082 1.00 58.00 644 PHE A O 1
ATOM 5197 N N . LEU A 1 645 ? -23.982 26.021 -16.967 1.00 58.50 645 LEU A N 1
ATOM 5198 C CA . LEU A 1 645 ? -24.743 26.935 -17.818 1.00 58.50 645 LEU A CA 1
ATOM 5199 C C . LEU A 1 645 ? -26.248 26.880 -17.520 1.00 58.50 645 LEU A C 1
ATOM 5201 O O . LEU A 1 645 ? -26.897 27.920 -17.576 1.00 58.50 645 LEU A O 1
ATOM 5205 N N . ASP A 1 646 ? -26.776 25.726 -17.095 1.00 59.78 646 ASP A N 1
ATOM 5206 C CA . ASP A 1 646 ? -28.190 25.572 -16.708 1.00 59.78 646 ASP A CA 1
ATOM 5207 C C . ASP A 1 646 ? -28.532 26.439 -15.473 1.00 59.78 646 ASP A C 1
ATOM 5209 O O . ASP A 1 646 ? -29.657 26.899 -15.295 1.00 59.78 646 ASP A O 1
ATOM 5213 N N . LEU A 1 647 ? -27.530 26.705 -14.628 1.00 56.69 647 LEU A N 1
ATOM 5214 C CA . LEU A 1 647 ? -27.607 27.561 -13.438 1.00 56.69 647 LEU A CA 1
ATOM 5215 C C . LEU A 1 647 ? -27.792 29.049 -13.795 1.00 56.69 647 LEU A C 1
ATOM 5217 O O . LEU A 1 647 ? -28.367 29.810 -13.018 1.00 56.69 647 LEU A O 1
ATOM 5221 N N . LEU A 1 648 ? -27.308 29.461 -14.971 1.00 56.62 648 LEU A N 1
ATOM 5222 C CA . LEU A 1 648 ? -27.459 30.819 -15.499 1.00 56.62 648 LEU A CA 1
ATOM 5223 C C . LEU A 1 648 ? -28.803 30.995 -16.229 1.00 56.62 648 LEU A C 1
ATOM 5225 O O . LEU A 1 648 ? -29.354 32.096 -16.210 1.00 56.62 648 LEU A O 1
ATOM 5229 N N . GLU A 1 649 ? -29.359 29.921 -16.803 1.00 53.22 649 GLU A N 1
ATOM 5230 C CA . GLU A 1 649 ? -30.639 29.924 -17.534 1.00 53.22 649 GLU A CA 1
ATOM 5231 C C . GLU A 1 649 ? -31.867 30.148 -16.629 1.00 53.22 649 GLU A C 1
ATOM 5233 O O . GLU A 1 649 ? -32.818 30.799 -17.052 1.00 53.22 649 GLU A O 1
ATOM 5238 N N . GLU A 1 650 ? -31.860 29.704 -15.364 1.00 49.00 650 GLU A N 1
ATOM 5239 C CA . GLU A 1 650 ? -32.969 29.993 -14.428 1.00 49.00 650 GLU A CA 1
ATOM 5240 C C . GLU A 1 650 ? -32.997 31.457 -13.942 1.00 49.00 650 GLU A C 1
ATOM 5242 O O . GLU A 1 650 ? -33.993 31.898 -13.361 1.00 49.00 650 GLU A O 1
ATOM 5247 N N . SER A 1 651 ? -31.924 32.227 -14.164 1.00 46.97 651 SER A N 1
ATOM 5248 C CA . SER A 1 651 ? -31.812 33.600 -13.652 1.00 46.97 651 SER A CA 1
ATOM 5249 C C . SER A 1 651 ? -32.462 34.662 -14.548 1.00 46.97 651 SER A C 1
ATOM 5251 O O . SER A 1 651 ? -32.855 35.713 -14.039 1.00 46.97 651 SER A O 1
ATOM 5253 N N . GLU A 1 652 ? -32.651 34.386 -15.842 1.00 43.62 652 GLU A N 1
ATOM 5254 C CA . GLU A 1 652 ? -33.303 35.301 -16.783 1.00 43.62 652 GLU A CA 1
ATOM 5255 C C . GLU A 1 652 ? -34.193 34.525 -17.762 1.00 43.62 652 GLU A C 1
ATOM 5257 O O . GLU A 1 652 ? -33.745 33.648 -18.496 1.00 43.62 652 GLU A O 1
ATOM 5262 N N . GLY A 1 653 ? -35.484 34.863 -17.774 1.00 42.75 653 GLY A N 1
ATOM 5263 C CA . GLY A 1 653 ? -36.419 34.341 -18.760 1.00 42.75 653 GLY A CA 1
ATOM 5264 C C . GLY A 1 653 ? -35.997 34.725 -20.179 1.00 42.75 653 GLY A C 1
ATOM 5265 O O . GLY A 1 653 ? -35.850 35.904 -20.478 1.00 42.75 653 GLY A O 1
ATOM 5266 N N . ASP A 1 654 ? -35.836 33.708 -21.022 1.00 41.12 654 ASP A N 1
ATOM 5267 C CA . ASP A 1 654 ? -35.932 33.702 -22.488 1.00 41.12 654 ASP A CA 1
ATOM 5268 C C . ASP A 1 654 ? -35.438 34.981 -23.212 1.00 41.12 654 ASP A C 1
ATOM 5270 O O . ASP A 1 654 ? -36.210 35.699 -23.852 1.00 41.12 654 ASP A O 1
ATOM 5274 N N . VAL A 1 655 ? -34.128 35.271 -23.149 1.00 38.41 655 VAL A N 1
ATOM 5275 C CA . VAL A 1 655 ? -33.470 36.218 -24.071 1.00 38.41 655 VAL A CA 1
ATOM 5276 C C . VAL A 1 655 ? -32.209 35.605 -24.691 1.00 38.41 655 VAL A C 1
ATOM 5278 O O . VAL A 1 655 ? -31.448 34.869 -24.072 1.00 38.41 655 VAL A O 1
ATOM 5281 N N . MET A 1 656 ? -32.060 35.903 -25.980 1.00 41.78 656 MET A N 1
ATOM 5282 C CA . MET A 1 656 ? -31.132 35.377 -26.979 1.00 41.78 656 MET A CA 1
ATOM 5283 C C . MET A 1 656 ? -29.677 35.157 -26.528 1.00 41.78 656 MET A C 1
ATOM 5285 O O . MET A 1 656 ? -29.037 35.996 -25.900 1.00 41.78 656 MET A O 1
ATOM 5289 N N . LYS A 1 657 ? -29.159 34.012 -26.986 1.00 50.78 657 LYS A N 1
ATOM 5290 C CA . LYS A 1 657 ? -27.793 33.499 -26.850 1.00 50.78 657 LYS A CA 1
ATOM 5291 C C . LYS A 1 657 ? -26.719 34.521 -27.259 1.00 50.78 657 LYS A C 1
ATOM 5293 O O . LYS A 1 657 ? -26.821 35.127 -28.319 1.00 50.78 657 LYS A O 1
ATOM 5298 N N . GLU A 1 658 ? -25.655 34.554 -26.450 1.00 42.00 658 GLU A N 1
ATOM 5299 C CA . GLU A 1 658 ? -24.297 35.091 -26.698 1.00 42.00 658 GLU A CA 1
ATOM 5300 C C . GLU A 1 658 ? -23.910 36.473 -26.132 1.00 42.00 658 GLU A C 1
ATOM 5302 O O . GLU A 1 658 ? -22.725 36.792 -26.177 1.00 42.00 658 GLU A O 1
ATOM 5307 N N . SER A 1 659 ? -24.800 37.235 -25.480 1.00 44.97 659 SER A N 1
ATOM 5308 C CA . SER A 1 659 ? -24.433 38.538 -24.875 1.00 44.97 659 SER A CA 1
ATOM 5309 C C . SER A 1 659 ? -24.929 38.747 -23.436 1.00 44.97 659 SER A C 1
ATOM 5311 O O . SER A 1 659 ? -25.355 39.844 -23.082 1.00 44.97 659 SER A O 1
ATOM 5313 N N . VAL A 1 660 ? -24.930 37.699 -22.608 1.00 54.47 660 VAL A N 1
ATOM 5314 C CA . VAL A 1 660 ? -25.239 37.836 -21.174 1.00 54.47 660 VAL A CA 1
ATOM 5315 C C . VAL A 1 660 ? -23.939 38.158 -20.437 1.00 54.47 660 VAL A C 1
ATOM 5317 O O . VAL A 1 660 ? -23.083 37.288 -20.278 1.00 54.47 660 VAL A O 1
ATOM 5320 N N . GLU A 1 661 ? -23.787 39.417 -20.031 1.00 57.09 661 GLU A N 1
ATOM 5321 C CA . GLU A 1 661 ? -22.711 39.892 -19.155 1.00 57.09 661 GLU A CA 1
ATOM 5322 C C . GLU A 1 661 ? -23.164 39.744 -17.694 1.00 57.09 661 GLU A C 1
ATOM 5324 O O . GLU A 1 661 ? -24.169 40.321 -17.273 1.00 57.09 661 GLU A O 1
ATOM 5329 N N . GLN A 1 662 ? -22.455 38.924 -16.915 1.00 59.66 662 GLN A N 1
ATOM 5330 C CA . GLN A 1 662 ? -22.759 38.690 -15.499 1.00 59.66 662 GLN A CA 1
ATOM 5331 C C . GLN A 1 662 ? -21.815 39.519 -14.622 1.00 59.66 662 GLN A C 1
ATOM 5333 O O . GLN A 1 662 ? -20.598 39.330 -14.668 1.00 59.66 662 GLN A O 1
ATOM 5338 N N . ASP A 1 663 ? -22.365 40.415 -13.799 1.00 63.56 663 ASP A N 1
ATOM 5339 C CA . ASP A 1 663 ? -21.590 41.087 -12.751 1.00 63.56 663 ASP A CA 1
ATOM 5340 C C . ASP A 1 663 ? -21.284 40.137 -11.575 1.00 63.56 663 ASP A C 1
ATOM 5342 O O . ASP A 1 663 ? -21.869 39.058 -11.422 1.00 63.56 663 ASP A O 1
ATOM 5346 N N . ILE A 1 664 ? -20.356 40.549 -10.711 1.00 62.06 664 ILE A N 1
ATOM 5347 C CA . ILE A 1 664 ? -19.888 39.726 -9.594 1.00 62.06 664 ILE A CA 1
ATOM 5348 C C . ILE A 1 664 ? -20.956 39.437 -8.524 1.00 62.06 664 ILE A C 1
ATOM 5350 O O . ILE A 1 664 ? -20.855 38.433 -7.817 1.00 62.06 664 ILE A O 1
ATOM 5354 N N . GLU A 1 665 ? -21.970 40.290 -8.368 1.00 61.53 665 GLU A N 1
ATOM 5355 C CA . GLU A 1 665 ? -23.067 40.070 -7.421 1.00 61.53 665 GLU A CA 1
ATOM 5356 C C . GLU A 1 665 ? -24.087 39.070 -7.971 1.00 61.53 665 GLU A C 1
ATOM 5358 O O . GLU A 1 665 ? -24.534 38.181 -7.242 1.00 61.53 665 GLU A O 1
ATOM 5363 N N . ARG A 1 666 ? -24.403 39.148 -9.267 1.00 62.91 666 ARG A N 1
ATOM 5364 C CA . ARG A 1 666 ? -25.255 38.181 -9.971 1.00 62.91 666 ARG A CA 1
ATOM 5365 C C . ARG A 1 666 ? -24.611 36.802 -10.016 1.00 62.91 666 ARG A C 1
ATOM 5367 O O . ARG A 1 666 ? -25.262 35.821 -9.661 1.00 62.91 666 ARG A O 1
ATOM 5374 N N . PHE A 1 667 ? -23.314 36.742 -10.314 1.00 63.22 667 PHE A N 1
ATOM 5375 C CA . PHE A 1 667 ? -22.547 35.498 -10.294 1.00 63.22 667 PHE A CA 1
ATOM 5376 C C . PHE A 1 667 ? -22.535 34.856 -8.895 1.00 63.22 667 PHE A C 1
ATOM 5378 O O . PHE A 1 667 ? -22.753 33.654 -8.756 1.00 63.22 667 PHE A O 1
ATOM 5385 N N . LYS A 1 668 ? -22.380 35.659 -7.829 1.00 62.69 668 LYS A N 1
ATOM 5386 C CA . LYS A 1 668 ? -22.512 35.182 -6.438 1.00 62.69 668 LYS A CA 1
ATOM 5387 C C . LYS A 1 668 ? -23.912 34.654 -6.121 1.00 62.69 668 LYS A C 1
ATOM 5389 O O . LYS A 1 668 ? -24.018 33.664 -5.407 1.00 62.69 668 LYS A O 1
ATOM 5394 N N . LYS A 1 669 ? -24.966 35.300 -6.627 1.00 61.81 669 LYS A N 1
ATOM 5395 C CA . LYS A 1 669 ? -26.367 34.923 -6.376 1.00 61.81 669 LYS A CA 1
ATOM 5396 C C . LYS A 1 669 ? -26.790 33.651 -7.113 1.00 61.81 669 LYS A C 1
ATOM 5398 O O . LYS A 1 669 ? -27.577 32.888 -6.571 1.00 61.81 669 LYS A O 1
ATOM 5403 N N . ALA A 1 670 ? -26.262 33.401 -8.310 1.00 57.69 670 ALA A N 1
ATOM 5404 C CA . ALA A 1 670 ? -26.454 32.122 -8.998 1.00 57.69 670 ALA A CA 1
ATOM 5405 C C . ALA A 1 670 ? -25.818 30.955 -8.214 1.00 57.69 670 ALA A C 1
ATOM 5407 O O . ALA A 1 670 ? -26.283 29.823 -8.266 1.00 57.69 670 ALA A O 1
ATOM 5408 N N . LEU A 1 671 ? -24.759 31.236 -7.456 1.00 54.34 671 LEU A N 1
ATOM 5409 C CA . LEU A 1 671 ? -23.957 30.240 -6.752 1.00 54.34 671 LEU A CA 1
ATOM 5410 C C . LEU A 1 671 ? -24.331 30.005 -5.275 1.00 54.34 671 LEU A C 1
ATOM 5412 O O . LEU A 1 671 ? -23.827 29.049 -4.675 1.00 54.34 671 LEU A O 1
ATOM 5416 N N . SER A 1 672 ? -25.139 30.888 -4.678 1.00 50.28 672 SER A N 1
ATOM 5417 C CA . SER A 1 672 ? -25.638 30.788 -3.297 1.00 50.28 672 SER A CA 1
ATOM 5418 C C . SER A 1 672 ? -26.876 29.910 -3.211 1.00 50.28 672 SER A C 1
ATOM 5420 O O . SER A 1 672 ? -26.938 29.076 -2.279 1.00 50.28 672 SER A O 1
#

InterPro domains:
  IPR002048 EF-hand domain [PS50222] (594-629)
  IPR002048 EF-hand domain [SM00054] (598-626)
  IPR011992 EF-hand domain pair [SSF47473] (593-626)
  IPR018247 EF-Hand 1, calcium-binding site [PS00018] (607-619)
  IPR023753 FAD/NAD(P)-binding domain [PF07992] (290-565)
  IPR036188 FAD/NAD(P)-binding domain superfamily [SSF51905] (289-507)
  IPR036188 FAD/NAD(P)-binding domain superfamily [SSF51905] (457-591)
  IPR036691 Endonuclease/exonuclease/phosphatase superfamily [G3DSA:3.60.10.10] (53-200)
  IPR036691 Endonuclease/exonuclease/phosphatase superfamily [SSF56219] (63-200)
  IPR045024 Alternative NADH dehydrogenase [PTHR43706] (284-590)

pLDDT: mean 75.27, std 16.71, range [23.38, 96.12]

Sequence (672 aa):
MGNFWEILLNSTRLRMGSLCFEELEALEEIISSGPWYVNGNIVGMDRWKIAFSPSSFKGELDIPLMGRWRITTIYGRKDVYKIRELWNGLEPHISTDGPMVIGGDFNCLLSKEDKKEGRRFLFSMGPKDKRSFMTTNDLHELGYVGPMFTWSNNKKRMDRIMERLDRMIVNSNAININQHLVVKHLPRIASDHCPILLNLFDQLQKKSSIKFEDIWVSYQTSYAVVEKAWKKKDTDSVNNILNYKLKRTFKSLFFWRKAKLKNLNQLKDTLKLEILQLQIKEAEVGPKKKLFVLGTGWASTSFLKYLDTSLYDVRVVSLCNFFAFTTLLPSITCGTVEPSSIVKPIRNIMRKAECYNIDPTNKNVLCRSTIGTNLDGNGEFELGYGYLVVALGAMQNAFNTPGVSEHCHFLKQTLIRSISVWKDVEVSQGIRRSVMNCFQKASLPDLSEEERIKNLHFVVIGSGPTTVEFTIEVHDFLQEDLSRLYPNALEFVRLSLIEAGKHILTLFDKKITQFVEEKFQSDCIDVKTNFKVVKVSGDAITKENSYTGEANVPYGLDVWSTGIGTCRIIFDFLKQIDQNIYALDDCATIAQIKFMEDILSIFRVADKDNSGTLTVKEIKDVLEDIERYPKVALYLKTKQMKDFLDLLEESEGDVMKESVEQDIERFKKALS

Radius of gyration: 39.67 Å; chains: 1; bounding box: 89×74×124 Å